Protein 8HX3 (pdb70)

Sequence (634 aa):
PYAESYIDTVQDRMKQRDRESKLTGKPINMQEQIIDGWFLARFWIFKDQNNNHQTNRFISWFKDNLASSKGYDSIAEQMGLKIEALNDMDVTNIDYTSKTGDTIYNGISELTNYTGTTQKMKTDSFQRDYTKSESTSVTNGLQLGFKVAAKGVVALAGADFETSVTYNLSSTTTETNTISDKFTVPSQEVTLSPGHKAVVKHDLRKMVYFGTQDLKGDLKVSFNDKEIVQKFIYPNYRSIDLSDIRKTMIEIDKWNHVNTIDFYQLVGVKNHIKNGDTLYIDTPAEFTFNGANPYYRATFTEYDENGNPVQTKILSGPYAESYIDTVQDRMKQRDRESKLTGKPINMQEQIIDGWFLARFWIFKDQNNNHQTNRFISWFKDNLASSKGYDSIAEQMGLKIEALNDMDVTNIDYTSKTGDTIYNGISELTNYTGTTQKMKTDSFQRDYTKSESTSVTNGLQLGFKVAAKGVVALAGADFETSVTYNLSSTTTETNTISDKFTVPSQEVTLSPGHKAVVKHDLRKMVYFGTQDLKGDLKVSFNDKEIVQKFIYPNYRSIDLSDIRKTMIEIDKWNHVNTIDFYQLVGVKNHIKNGDTLYIDTPAEFTFNGANPYYRATFTEYDENGNPVQTKILSG

Nearest PDB structures (foldseek):
  8hx3-assembly2_B  TM=9.886E-01  e=3.725E-63  Bacillus thuringiensis
  1uyj-assembly1_A  TM=5.837E-01  e=1.366E-15  Clostridium perfringens
  3zjx-assembly1_A  TM=5.570E-01  e=2.049E-15  Clostridium perfringens D
  3zjx-assembly4_D  TM=6.019E-01  e=4.405E-14  Clostridium perfringens D
  3zjx-assembly3_C  TM=5.574E-01  e=3.494E-14  Clostridium perfringens D

Foldseek 3Di:
DPDDDVLVVLLVVLVVQQVCQAVVVAAGQLLSNVVSLVLLLLLVVVVPVPCVPLSVVSVVVLVVCCVDPCRSVVVCVQQVKDKEAPDAWEKADKDKDKDWAAWQDWDKDKFWAADQFKDWDKDAKDKTKDKKKKKKFWRRANQDPDWYKHWYWDPPPVPRFIDIDMYTNHHRDIDMDMDMDMDMGHMFIDIGHHGKIKMKIKTKTFMKMKIKIKTKDKMFIATNNLPVSVVRPNPPDDGAFVVSSQVSQQVVCVVVVHDRDGSQSSRGPQWGADDRTITMHMTMMIMMMTGTPIAMWMKMFMAHNVRHTDDIDTGGD/DDDDDVLVVLLVVLQVQQVCQVVVVAAGQLLSNVVSLVLLLVLVVVVPVPDVVLSVVSVVVLVVLCVDPCHSQVVCVQQVKDKEFPAAWDWADWDKDKDWAAWQDWDKWKDAAQDQFKDKDKTDKDKTKDKKKKKKFWRHANQHPDWYKHWYWDDDPPDPFIDIDIYTSNHRPMDMDMGMDMDIDDMDIDIDGHQKMKMKTKTKTFMKMKTKIKTKGKMFIARHNVQVVVVSPNDDDDGFFQVSSQVSQQVVCVVVVHDRDGSQSSRGPPKGADDRTIIMHITMMMMMMGGTPIAIWIKMFMAHNVRHTDDIDTPGD

Secondary structure (DSSP, 8-state):
--S--HHHHHHHHHHHHHHHHHHH-PPP-HHHHHHHHHHHHHHHHHTTTT-HHHHHHHHHHHHHHHHSSSTHHHHHHHTTEEEE--SPPEEEEEEEEEEEEEEEEEEEEEE----SS-B--B---EEEEEEEEEEEEESS----SS--EEEEEEEEGGGTEEEEEEEESS-SS-EEEEEEEEEEEPP-B--B-TT-EEEEEEEEEEEEEEEEEEEEEEEEEEE--HHHHHTT--SS-----HHHHHHHHHHHHHHTTSPPP-GGG-SSTT-EEEETTEEEEEEEEEEEEEEEEEEEEEEEEEE-TTS-EEEEEEEE-/-----HHHHHHHHHHHHHHHHHHH-PPP-HHHHHHHHHHHHHHHHHTTTT-HHHHHHHHHHHHHHHSSSSTHHHHHHHTTEEEEE-SEEEEEEEEEEEEEEEEEEEEEEEEE--SSS-EEEEPPPEEEEEEEEEEEEESS----SS--EEEEEEEEETBEEEEEEEEETT-SS-EEEEEEEEEEEPP-EEEE-TT-EEEEEEEEEEEEEEEEEEEEEEEEEEE-THHHHTTSS-SS-----HHHHHHHHHHHHHHHTSPPP-GGG-SSTT-EE-SSSEEEEEEEEEEEEEEEEEEEEEEEEEE-TTS-EEEEEEEE-

Organism: Bacillus thuringiensis (NCBI:txid1428)

Solvent-accessible surface area: 32082 Å² total; per-residue (Å²): 163,231,84,144,49,35,12,58,50,0,5,61,62,0,24,103,30,6,120,98,4,82,153,70,39,125,39,5,33,0,10,46,0,0,0,0,0,0,0,0,1,3,26,34,24,3,67,104,40,150,51,113,132,32,6,95,107,0,30,48,40,0,92,90,26,37,93,54,121,117,8,25,58,15,0,6,123,55,0,17,13,107,6,61,25,112,121,76,5,97,30,37,107,57,103,61,86,62,105,49,15,100,77,26,47,101,18,90,27,96,41,58,8,180,63,69,84,93,46,104,56,85,10,106,70,67,104,56,16,15,60,22,28,19,24,3,25,2,64,19,2,4,89,20,56,66,122,4,50,4,112,0,67,0,38,0,92,78,22,141,22,122,19,59,3,47,0,18,0,5,41,86,89,81,26,74,74,94,86,60,60,83,48,86,0,56,60,17,117,2,73,1,38,49,23,29,74,0,13,0,122,5,26,0,72,38,22,1,4,86,10,68,8,25,0,46,12,52,0,61,2,49,21,96,1,90,98,12,3,30,153,14,11,149,81,115,66,102,88,8,50,1,48,17,0,85,85,3,0,48,62,4,3,134,180,70,164,82,140,66,46,46,0,18,96,5,0,0,29,84,19,55,6,102,76,12,58,8,0,48,3,18,2,44,1,97,4,41,1,57,0,5,49,19,72,16,84,0,54,9,23,7,58,37,134,130,51,84,85,74,89,83,100,134,46,29,81,189,190,83,181,35,37,8,59,68,0,6,72,62,0,38,116,28,7,136,96,3,94,143,72,42,117,40,6,32,0,7,47,0,0,0,0,0,1,0,0,2,1,28,47,25,1,66,101,39,150,53,99,132,28,4,91,127,2,32,51,38,0,99,93,25,36,92,47,124,108,9,30,57,19,0,6,107,76,0,6,8,92,5,84,24,122,118,82,10,95,29,54,110,52,104,56,60,54,118,64,20,100,79,19,53,102,18,94,21,98,25,33,1,196,64,81,92,77,66,135,34,119,7,115,69,57,82,60,30,16,43,38,32,12,25,2,22,2,67,17,2,5,85,17,54,58,133,4,50,2,88,0,63,0,52,4,91,87,30,140,19,118,25,59,2,22,0,16,1,6,41,85,92,86,24,73,64,100,82,24,52,96,47,83,0,60,36,27,92,14,83,1,45,51,34,25,74,0,18,0,122,2,25,0,72,39,22,22,7,86,13,73,3,23,0,53,9,60,1,35,4,22,12,82,64,2,92,140,16,6,144,25,1,170,103,107,72,124,77,7,50,0,47,23,0,88,111,5,0,53,54,5,2,128,184,67,165,84,144,91,38,46,0,21,95,8,0,0,31,99,19,51,4,99,76,14,58,23,0,53,3,21,1,39,1,94,3,49,1,59,0,1,42,21,71,16,72,0,46,8,21,22,62,33,122,126,52,80,89,83,76,89,119,125,62,33,77

InterPro domains:
  IPR004991 Aerolysin-like toxin [PF03318] (99-334)

Structure (mmCIF, N/CA/C/O backbone):
data_8HX3
#
_entry.id   8HX3
#
_cell.length_a   51.020
_cell.length_b   233.987
_cell.length_c   111.904
_cell.angle_alpha   90.000
_cell.angle_beta   90.000
_cell.angle_gamma   90.000
#
_symmetry.space_group_name_H-M   'C 2 2 21'
#
loop_
_entity.id
_entity.type
_entity.pdbx_description
1 polymer 'Secreted coleopteran active protein'
2 non-polymer GLYCEROL
3 water water
#
loop_
_atom_site.group_PDB
_atom_site.id
_atom_site.type_symbol
_atom_site.label_atom_id
_atom_site.label_alt_id
_atom_site.label_comp_id
_atom_site.label_asym_id
_atom_site.label_entity_id
_atom_site.label_seq_id
_atom_site.pdbx_PDB_ins_code
_atom_site.Cartn_x
_atom_site.Cartn_y
_atom_site.Cartn_z
_atom_site.occupancy
_atom_site.B_iso_or_equiv
_atom_site.auth_seq_id
_atom_site.auth_comp_id
_atom_site.auth_asym_id
_atom_site.auth_atom_id
_atom_site.pdbx_PDB_model_num
ATOM 1 N N . PRO A 1 1 ? 28.37100 -1.95000 13.93300 1.000 94.89311 47 PRO A N 1
ATOM 2 C CA . PRO A 1 1 ? 29.36600 -0.94500 13.54300 1.000 95.63619 47 PRO A CA 1
ATOM 3 C C . PRO A 1 1 ? 30.46000 -0.76400 14.59200 1.000 100.99838 47 PRO A C 1
ATOM 4 O O . PRO A 1 1 ? 31.55600 -0.31400 14.25500 1.000 102.03872 47 PRO A O 1
ATOM 8 N N . TYR A 1 2 ? 30.15100 -1.11800 15.84000 1.000 90.52795 48 TYR A N 1
ATOM 9 C CA . TYR A 1 2 ? 31.09500 -1.03500 16.95600 1.000 83.99513 48 TYR A CA 1
ATOM 10 C C . TYR A 1 2 ? 31.76600 0.33600 17.02000 1.000 84.35205 48 TYR A C 1
ATOM 11 O O . TYR A 1 2 ? 32.99000 0.46200 17.09600 1.000 83.77262 48 TYR A O 1
ATOM 20 N N . ALA A 1 3 ? 30.93900 1.37700 16.98500 1.000 85.51032 49 ALA A N 1
ATOM 21 C CA . ALA A 1 3 ? 31.40400 2.74900 17.10900 1.000 83.67730 49 ALA A CA 1
ATOM 22 C C . ALA A 1 3 ? 30.36600 3.52300 17.91200 1.000 84.06168 49 ALA A C 1
ATOM 23 O O . ALA A 1 3 ? 29.43700 2.94500 18.48500 1.000 78.75836 49 ALA A O 1
ATOM 25 N N . GLU A 1 4 ? 30.52500 4.84200 17.95600 1.000 92.33188 50 GLU A N 1
ATOM 26 C CA . GLU A 1 4 ? 29.55400 5.68000 18.64300 1.000 88.83535 50 GLU A CA 1
ATOM 27 C C . GLU A 1 4 ? 28.26800 5.76800 17.83400 1.000 85.62386 50 GLU A C 1
ATOM 28 O O . GLU A 1 4 ? 28.29600 6.00900 16.62300 1.000 89.84290 50 GLU A O 1
ATOM 34 N N . SER A 1 5 ? 27.13900 5.56700 18.50700 1.000 67.31826 51 SER A N 1
ATOM 35 C CA . SER A 1 5 ? 25.84400 5.69900 17.85500 1.000 61.38440 51 SER A CA 1
ATOM 36 C C . SER A 1 5 ? 25.59400 7.16000 17.50400 1.000 59.69118 51 SER A C 1
ATOM 37 O O . SER A 1 5 ? 25.67300 8.03700 18.37000 1.000 56.81786 51 SER A O 1
ATOM 40 N N . TYR A 1 6 ? 25.30600 7.42600 16.22700 1.000 55.47272 52 TYR A N 1
ATOM 41 C CA . TYR A 1 6 ? 24.86200 8.76200 15.84800 1.000 52.81411 52 TYR A CA 1
ATOM 42 C C . TYR A 1 6 ? 23.53000 9.09800 16.50100 1.000 51.25030 52 TYR A C 1
ATOM 43 O O . TYR A 1 6 ? 23.22000 10.27600 16.71200 1.000 50.72562 52 TYR A O 1
ATOM 52 N N . ILE A 1 7 ? 22.73600 8.07600 16.82700 1.000 51.05618 53 ILE A N 1
ATOM 53 C CA . ILE A 1 7 ? 21.47500 8.29200 17.53000 1.000 51.71959 53 ILE A CA 1
ATOM 54 C C . ILE A 1 7 ? 21.73100 8.93700 18.88500 1.000 49.31166 53 ILE A C 1
ATOM 55 O O . ILE A 1 7 ? 21.06600 9.90600 19.27000 1.000 47.41602 53 ILE A O 1
ATOM 60 N N . ASP A 1 8 ? 22.70300 8.40500 19.62800 1.000 50.58147 54 ASP A N 1
ATOM 61 C CA . ASP A 1 8 ? 23.06300 8.99800 20.91100 1.000 51.03291 54 ASP A CA 1
ATOM 62 C C . ASP A 1 8 ? 23.63700 10.39600 20.72900 1.000 51.71895 54 ASP A C 1
ATOM 63 O O . ASP A 1 8 ? 23.39500 11.28400 21.55600 1.000 46.61755 54 ASP A O 1
ATOM 68 N N . THR A 1 9 ? 24.39800 10.60900 19.65200 1.000 49.62510 55 THR A N 1
ATOM 69 C CA . THR A 1 9 ? 24.95500 11.93100 19.38700 1.000 50.52172 55 THR A CA 1
ATOM 70 C C . THR A 1 9 ? 23.85100 12.96200 19.18500 1.000 47.39919 55 THR A C 1
ATOM 71 O O . THR A 1 9 ? 23.92900 14.07800 19.71200 1.000 47.47174 55 THR A O 1
ATOM 75 N N . VAL A 1 10 ? 22.81000 12.60300 18.43200 1.000 45.58048 56 VAL A N 1
ATOM 76 C CA . VAL A 1 10 ? 21.70700 13.52900 18.19500 1.000 46.06252 56 VAL A CA 1
ATOM 77 C C . VAL A 1 10 ? 20.94400 13.79100 19.48700 1.000 46.03054 56 VAL A C 1
ATOM 78 O O . VAL A 1 10 ? 20.59600 14.93500 19.80000 1.000 43.31478 56 VAL A O 1
ATOM 82 N N . GLN A 1 11 ? 20.67000 12.73200 20.25400 1.000 45.68798 57 GLN A N 1
ATOM 83 C CA . GLN A 1 11 ? 19.97600 12.88700 21.53000 1.000 44.64521 57 GLN A CA 1
ATOM 84 C C . GLN A 1 11 ? 20.72400 13.84600 22.44800 1.000 46.07117 57 GLN A C 1
ATOM 85 O O . GLN A 1 11 ? 20.12200 14.73700 23.06000 1.000 44.69237 57 GLN A O 1
ATOM 91 N N . ASP A 1 12 ? 22.04400 13.67600 22.55500 1.000 43.94982 58 ASP A N 1
ATOM 92 C CA . ASP A 1 12 ? 22.83900 14.58100 23.37800 1.000 46.46682 58 ASP A CA 1
ATOM 93 C C . ASP A 1 12 ? 22.89600 15.97600 22.76600 1.000 46.44730 58 ASP A C 1
ATOM 94 O O . ASP A 1 12 ? 22.90300 16.97600 23.49200 1.000 44.46180 58 ASP A O 1
ATOM 99 N N . ARG A 1 13 ? 22.92800 16.06100 21.43200 1.000 47.49186 59 ARG A N 1
ATOM 100 C CA . ARG A 1 13 ? 22.99600 17.36400 20.77500 1.000 43.58902 59 ARG A CA 1
ATOM 101 C C . ARG A 1 13 ? 21.75400 18.19600 21.06600 1.000 44.04105 59 ARG A C 1
ATOM 102 O O . ARG A 1 13 ? 21.85400 19.40000 21.33100 1.000 44.25721 59 ARG A O 1
ATOM 110 N N . MET A 1 14 ? 20.57300 17.57100 21.02100 1.000 42.11924 60 MET A N 1
ATOM 111 C CA . MET A 1 14 ? 19.34700 18.28500 21.36800 1.000 41.17967 60 MET A CA 1
ATOM 112 C C . MET A 1 14 ? 19.37300 18.76000 22.81600 1.000 42.46643 60 MET A C 1
ATOM 113 O O . MET A 1 14 ? 18.88200 19.85300 23.12700 1.000 42.54387 60 MET A O 1
ATOM 118 N N . LYS A 1 15 ? 19.93700 17.95200 23.71700 1.000 40.90995 61 LYS A N 1
ATOM 119 C CA . LYS A 1 15 ? 20.08700 18.38000 25.10400 1.000 44.72125 61 LYS A CA 1
ATOM 120 C C . LYS A 1 15 ? 21.03300 19.57100 25.20600 1.000 41.74713 61 LYS A C 1
ATOM 121 O O . LYS A 1 15 ? 20.72800 20.56800 25.87000 1.000 40.49643 61 LYS A O 1
ATOM 127 N N . GLN A 1 16 ? 22.19400 19.48100 24.55300 1.000 43.41237 62 GLN A N 1
ATOM 128 C CA . GLN A 1 16 ? 23.16600 20.56800 24.60600 1.000 42.79919 62 GLN A CA 1
ATOM 129 C C . GLN A 1 16 ? 22.64000 21.82900 23.93300 1.000 42.53967 62 GLN A C 1
ATOM 130 O O . GLN A 1 16 ? 22.97100 22.94000 24.36100 1.000 41.25887 62 GLN A O 1
ATOM 136 N N . ARG A 1 17 ? 21.82600 21.68200 22.88500 1.000 43.40095 63 ARG A N 1
ATOM 137 C CA . ARG A 1 17 ? 21.27100 22.84900 22.20800 1.000 42.23681 63 ARG A CA 1
ATOM 138 C C . ARG A 1 17 ? 20.29000 23.59000 23.10900 1.000 42.45987 63 ARG A C 1
ATOM 139 O O . ARG A 1 17 ? 20.31900 24.82400 23.19600 1.000 41.23143 63 ARG A O 1
ATOM 147 N N . ASP A 1 18 ? 19.41600 22.84800 23.79300 1.000 42.36652 64 ASP A N 1
ATOM 148 C CA . ASP A 1 18 ? 18.42100 23.47500 24.65600 1.000 40.89538 64 ASP A CA 1
ATOM 149 C C . ASP A 1 18 ? 19.06300 24.09000 25.89400 1.000 42.93386 64 ASP A C 1
ATOM 150 O O . ASP A 1 18 ? 18.60400 25.12900 26.38400 1.000 42.35342 64 ASP A O 1
ATOM 155 N N . ARG A 1 19 ? 20.11900 23.45900 26.41800 1.000 40.77653 65 ARG A N 1
ATOM 156 C CA . ARG A 1 19 ? 20.80000 24.00800 27.58700 1.000 42.76096 65 ARG A CA 1
ATOM 157 C C . ARG A 1 19 ? 21.45900 25.34300 27.26600 1.000 42.09555 65 ARG A C 1
ATOM 158 O O . ARG A 1 19 ? 21.36300 26.29500 28.04900 1.000 41.81408 65 ARG A O 1
ATOM 166 N N . GLU A 1 20 ? 22.14200 25.42800 26.12000 1.000 40.81758 66 GLU A N 1
ATOM 167 C CA . GLU A 1 20 ? 22.79100 26.67800 25.73900 1.000 45.55993 66 GLU A CA 1
ATOM 168 C C . GLU A 1 20 ? 21.78000 27.81100 25.62100 1.000 40.82839 66 GLU A C 1
ATOM 169 O O . GLU A 1 20 ? 22.04300 28.93500 26.06400 1.000 42.42354 66 GLU A O 1
ATOM 175 N N . SER A 1 21 ? 20.61200 27.53300 25.03700 1.000 40.31684 67 SER A N 1
ATOM 176 C CA . SER A 1 21 ? 19.58800 28.56500 24.91300 1.000 39.03190 67 SER A CA 1
ATOM 177 C C . SER A 1 21 ? 19.10000 29.02600 26.28000 1.000 42.23268 67 SER A C 1
ATOM 178 O O . SER A 1 21 ? 18.81200 30.21200 26.47700 1.000 43.09390 67 SER A O 1
ATOM 181 N N . LYS A 1 22 ? 19.00600 28.10500 27.23900 1.000 41.47814 68 LYS A N 1
ATOM 182 C CA . LYS A 1 22 ? 18.47400 28.44000 28.55300 1.000 42.36227 68 LYS A CA 1
ATOM 183 C C . LYS A 1 22 ? 19.53700 28.97500 29.50500 1.000 44.36534 68 LYS A C 1
ATOM 184 O O . LYS A 1 22 ? 19.19000 29.64900 30.48100 1.000 43.17431 68 LYS A O 1
ATOM 190 N N . LEU A 1 23 ? 20.81700 28.70600 29.24200 1.000 43.73584 69 LEU A N 1
ATOM 191 C CA . LEU A 1 23 ? 21.88800 29.23600 30.07600 1.000 44.69643 69 LEU A CA 1
ATOM 192 C C . LEU A 1 23 ? 22.45600 30.54900 29.55300 1.000 45.73708 69 LEU A C 1
ATOM 193 O O . LEU A 1 23 ? 23.10000 31.27600 30.31700 1.000 45.51404 69 LEU A O 1
ATOM 198 N N . THR A 1 24 ? 22.23600 30.86900 28.27800 1.000 46.17616 70 THR A N 1
ATOM 199 C CA . THR A 1 24 ? 22.66000 32.14300 27.71600 1.000 44.98459 70 THR A CA 1
ATOM 200 C C . THR A 1 24 ? 21.51100 33.12100 27.52300 1.000 44.67809 70 THR A C 1
ATOM 201 O O . THR A 1 24 ? 21.76100 34.31600 27.32900 1.000 44.97050 70 THR A O 1
ATOM 205 N N . GLY A 1 25 ? 20.26700 32.64700 27.56800 1.000 44.79186 71 GLY A N 1
ATOM 206 C CA . GLY A 1 25 ? 19.13000 33.46300 27.21600 1.000 44.32332 71 GLY A CA 1
ATOM 207 C C . GLY A 1 25 ? 18.91100 33.63400 25.73000 1.000 42.97453 71 GLY A C 1
ATOM 208 O O . GLY A 1 25 ? 17.82500 34.06700 25.32500 1.000 42.50658 71 GLY A O 1
ATOM 209 N N . LYS A 1 26 ? 19.90200 33.30600 24.90400 1.000 44.51898 72 LYS A N 1
ATOM 210 C CA . LYS A 1 26 ? 19.74400 33.39800 23.46400 1.000 42.98346 72 LYS A CA 1
ATOM 211 C C . LYS A 1 26 ? 18.74300 32.35100 22.97500 1.000 42.30579 72 LYS A C 1
ATOM 212 O O . LYS A 1 26 ? 18.54000 31.32400 23.62600 1.000 44.35255 72 LYS A O 1
ATOM 218 N N . PRO A 1 27 ? 18.09400 32.59200 21.83800 1.000 41.36333 73 PRO A N 1
ATOM 219 C CA . PRO A 1 27 ? 17.09800 31.63300 21.35300 1.000 43.06768 73 PRO A CA 1
ATOM 220 C C . PRO A 1 27 ? 17.74500 30.36300 20.82800 1.000 42.14922 73 PRO A C 1
ATOM 221 O O . PRO A 1 27 ? 18.89100 30.35900 20.37400 1.000 41.14239 73 PRO A O 1
ATOM 225 N N . ILE A 1 28 ? 16.99000 29.27200 20.91300 1.000 40.82299 74 ILE A N 1
ATOM 226 C CA . ILE A 1 28 ? 17.40200 28.02300 20.29200 1.000 43.27222 74 ILE A CA 1
ATOM 227 C C . ILE A 1 28 ? 17.14800 28.09600 18.79000 1.000 44.55849 74 ILE A C 1
ATOM 228 O O . ILE A 1 28 ? 16.33600 28.88800 18.30300 1.000 43.83271 74 ILE A O 1
ATOM 233 N N . ASN A 1 29 ? 17.85900 27.25800 18.04300 1.000 41.46112 75 ASN A N 1
ATOM 234 C CA . ASN A 1 29 ? 17.57000 27.07700 16.62500 1.000 44.01408 75 ASN A CA 1
ATOM 235 C C . ASN A 1 29 ? 16.41400 26.09000 16.52500 1.000 44.60911 75 ASN A C 1
ATOM 236 O O . ASN A 1 29 ? 16.61300 24.87300 16.57400 1.000 42.46986 75 ASN A O 1
ATOM 241 N N . MET A 1 30 ? 15.19400 26.62300 16.39900 1.000 42.44332 76 MET A N 1
ATOM 242 C CA . MET A 1 30 ? 14.00500 25.77500 16.37900 1.000 41.19933 76 MET A CA 1
ATOM 243 C C . MET A 1 30 ? 14.05400 24.77100 15.23600 1.000 42.00874 76 MET A C 1
ATOM 244 O O . MET A 1 30 ? 13.60100 23.63100 15.38300 1.000 42.15784 76 MET A O 1
ATOM 249 N N . GLN A 1 31 ? 14.60000 25.17800 14.08800 1.000 42.33103 77 GLN A N 1
ATOM 250 C CA . GLN A 1 31 ? 14.67200 24.27900 12.94000 1.000 43.28234 77 GLN A CA 1
ATOM 251 C C . GLN A 1 31 ? 15.49400 23.03700 13.26400 1.000 41.48032 77 GLN A C 1
ATOM 252 O O . GLN A 1 31 ? 15.03000 21.90700 13.07900 1.000 42.72541 77 GLN A O 1
ATOM 258 N N . GLU A 1 32 ? 16.71800 23.23000 13.76000 1.000 42.98568 78 GLU A N 1
ATOM 259 C CA . GLU A 1 32 ? 17.59600 22.09500 14.02900 1.000 41.55758 78 GLU A CA 1
ATOM 260 C C . GLU A 1 32 ? 17.03500 21.20300 15.13000 1.000 43.67522 78 GLU A C 1
ATOM 261 O O . GLU A 1 32 ? 17.11100 19.97200 15.03900 1.000 41.65808 78 GLU A O 1
ATOM 267 N N . GLN A 1 33 ? 16.46400 21.80500 16.17600 1.000 41.18341 79 GLN A N 1
ATOM 268 C CA . GLN A 1 33 ? 15.98900 21.01700 17.30800 1.000 40.95643 79 GLN A CA 1
ATOM 269 C C . GLN A 1 33 ? 14.78700 20.15900 16.92500 1.000 40.39742 79 GLN A C 1
ATOM 270 O O . GLN A 1 33 ? 14.71100 18.98600 17.30800 1.000 42.39410 79 GLN A O 1
ATOM 276 N N . ILE A 1 34 ? 13.84300 20.72100 16.16800 1.000 38.26744 80 ILE A N 1
ATOM 277 C CA . ILE A 1 34 ? 12.67300 19.94800 15.76400 1.000 39.05882 80 ILE A CA 1
ATOM 278 C C . ILE A 1 34 ? 13.05600 18.89300 14.73000 1.000 41.83705 80 ILE A C 1
ATOM 279 O O . ILE A 1 34 ? 12.54700 17.76600 14.75900 1.000 41.24837 80 ILE A O 1
ATOM 284 N N . ILE A 1 35 ? 13.96700 19.23200 13.81500 1.000 41.00343 81 ILE A N 1
ATOM 285 C CA . ILE A 1 35 ? 14.37900 18.27600 12.78900 1.000 41.96290 81 ILE A CA 1
ATOM 286 C C . ILE A 1 35 ? 15.19700 17.14500 13.40200 1.000 44.10803 81 ILE A C 1
ATOM 287 O O . ILE A 1 35 ? 15.04200 15.97600 13.02600 1.000 42.95397 81 ILE A O 1
ATOM 292 N N . ASP A 1 36 ? 16.08400 17.47000 14.34700 1.000 43.55743 82 ASP A N 1
ATOM 293 C CA . ASP A 1 36 ? 16.80200 16.42700 15.07300 1.000 43.45617 82 ASP A CA 1
ATOM 294 C C . ASP A 1 36 ? 15.83200 15.49400 15.78300 1.000 43.04360 82 ASP A C 1
ATOM 295 O O . ASP A 1 36 ? 16.06000 14.28000 15.85100 1.000 45.45462 82 ASP A O 1
ATOM 300 N N . GLY A 1 37 ? 14.74000 16.04400 16.31400 1.000 41.69729 83 GLY A N 1
ATOM 301 C CA . GLY A 1 37 ? 13.74600 15.20600 16.96000 1.000 42.06038 83 GLY A CA 1
ATOM 302 C C . GLY A 1 37 ? 12.94200 14.38500 15.97200 1.000 43.65146 83 GLY A C 1
ATOM 303 O O . GLY A 1 37 ? 12.63700 13.21700 16.22700 1.000 44.46034 83 GLY A O 1
ATOM 304 N N . TRP A 1 38 ? 12.57800 14.98700 14.83700 1.000 41.64604 84 TRP A N 1
ATOM 305 C CA . TRP A 1 38 ? 11.91200 14.23200 13.78100 1.000 44.78960 84 TRP A CA 1
ATOM 306 C C . TRP A 1 38 ? 12.77500 13.06700 13.31800 1.000 44.59735 84 TRP A C 1
ATOM 307 O O . TRP A 1 38 ? 12.27000 11.96400 13.07500 1.000 47.70620 84 TRP A O 1
ATOM 318 N N . PHE A 1 39 ? 14.08500 13.29400 13.19900 1.000 44.05527 85 PHE A N 1
ATOM 319 C CA . PHE A 1 39 ? 14.99300 12.23300 12.78100 1.000 46.98960 85 PHE A CA 1
ATOM 320 C C . PHE A 1 39 ? 15.03100 11.10400 13.80200 1.000 47.41558 85 PHE A C 1
ATOM 321 O O . PHE A 1 39 ? 15.01400 9.92300 13.43500 1.000 45.87538 85 PHE A O 1
ATOM 329 N N . LEU A 1 40 ? 15.07900 11.44600 15.09200 1.000 47.77406 86 LEU A N 1
ATOM 330 C CA . LEU A 1 40 ? 15.11600 10.41900 16.12700 1.000 45.77141 86 LEU A CA 1
ATOM 331 C C . LEU A 1 40 ? 13.81200 9.63500 16.17400 1.000 48.44587 86 LEU A C 1
ATOM 332 O O . LEU A 1 40 ? 13.82100 8.41900 16.39500 1.000 47.27364 86 LEU A O 1
ATOM 337 N N . ALA A 1 41 ? 12.68200 10.31400 15.96600 1.000 46.34561 87 ALA A N 1
ATOM 338 C CA . ALA A 1 41 ? 11.39400 9.62800 15.96800 1.000 45.71473 87 ALA A CA 1
ATOM 339 C C . ALA A 1 41 ? 11.27900 8.67400 14.78600 1.000 49.23188 87 ALA A C 1
ATOM 340 O O . ALA A 1 41 ? 10.81100 7.53900 14.93400 1.000 46.23473 87 ALA A O 1
ATOM 342 N N . ARG A 1 42 ? 11.70400 9.12000 13.60100 1.000 48.32160 88 ARG A N 1
ATOM 343 C CA . ARG A 1 42 ? 11.59800 8.27900 12.41300 1.000 49.65636 88 ARG A CA 1
ATOM 344 C C . ARG A 1 42 ? 12.51000 7.06300 12.50900 1.000 49.86167 88 ARG A C 1
ATOM 345 O O . ARG A 1 42 ? 12.15900 5.97700 12.03100 1.000 51.91823 88 ARG A O 1
ATOM 353 N N . PHE A 1 43 ? 13.68700 7.22200 13.11700 1.000 48.95400 89 PHE A N 1
ATOM 354 C CA . PHE A 1 43 ? 14.57700 6.07900 13.28700 1.000 50.45842 89 PHE A CA 1
ATOM 355 C C . PHE A 1 43 ? 14.01300 5.08800 14.29700 1.000 51.54869 89 PHE A C 1
ATOM 356 O O . PHE A 1 43 ? 14.09800 3.87200 14.09500 1.000 54.27669 89 PHE A O 1
ATOM 364 N N . TRP A 1 44 ? 13.44700 5.59000 15.39800 1.000 53.36642 90 TRP A N 1
ATOM 365 C CA . TRP A 1 44 ? 12.89100 4.70600 16.41700 1.000 53.22617 90 TRP A CA 1
ATOM 366 C C . TRP A 1 44 ? 11.78800 3.82300 15.84900 1.000 51.22834 90 TRP A C 1
ATOM 367 O O . TRP A 1 44 ? 11.56100 2.71400 16.34800 1.000 57.42942 90 TRP A O 1
ATOM 378 N N . ILE A 1 45 ? 11.09900 4.29300 14.81000 1.000 50.96627 91 ILE A N 1
ATOM 379 C CA . ILE A 1 45 ? 10.12400 3.46300 14.11200 1.000 57.41127 91 ILE A CA 1
ATOM 380 C C . ILE A 1 45 ? 10.82500 2.49400 13.16800 1.000 57.55567 91 ILE A C 1
ATOM 381 O O . ILE A 1 45 ? 10.48100 1.30900 13.10100 1.000 59.48352 91 ILE A O 1
ATOM 386 N N . PHE A 1 46 ? 11.82300 2.98900 12.43000 1.000 57.62250 92 PHE A N 1
ATOM 387 C CA . PHE A 1 46 ? 12.47000 2.17600 11.40400 1.000 57.41055 92 PHE A CA 1
ATOM 388 C C . PHE A 1 46 ? 13.17100 0.96500 12.00600 1.000 57.42254 92 PHE A C 1
ATOM 389 O O . PHE A 1 46 ? 13.18500 -0.11500 11.40400 1.000 62.20925 92 PHE A O 1
ATOM 397 N N . LYS A 1 47 ? 13.75800 1.12500 13.19400 1.000 57.84996 93 LYS A N 1
ATOM 398 C CA . LYS A 1 47 ? 14.56900 0.06200 13.77700 1.000 59.10692 93 LYS A CA 1
ATOM 399 C C . LYS A 1 47 ? 13.76100 -1.19000 14.09900 1.000 61.19871 93 LYS A C 1
ATOM 400 O O . LYS A 1 47 ? 14.34900 -2.26500 14.26100 1.000 60.04774 93 LYS A O 1
ATOM 406 N N . ASP A 1 48 ? 12.43700 -1.08200 14.19400 1.000 61.22632 94 ASP A N 1
ATOM 407 C CA . ASP A 1 48 ? 11.58200 -2.21100 14.53300 1.000 63.92154 94 ASP A CA 1
ATOM 408 C C . ASP A 1 48 ? 10.82200 -2.75500 13.33100 1.000 65.00485 94 ASP A C 1
ATOM 409 O O . ASP A 1 48 ? 9.91800 -3.57900 13.50400 1.000 67.11386 94 ASP A O 1
ATOM 414 N N . GLN A 1 49 ? 11.17000 -2.32300 12.11800 1.000 66.25387 95 GLN A N 1
ATOM 415 C CA . GLN A 1 49 ? 10.42300 -2.67800 10.91800 1.000 69.07291 95 GLN A CA 1
ATOM 416 C C . GLN A 1 49 ? 11.15400 -3.69900 10.04900 1.000 68.54229 95 GLN A C 1
ATOM 417 O O . GLN A 1 49 ? 10.78700 -3.88800 8.88500 1.000 69.04713 95 GLN A O 1
ATOM 423 N N . ASN A 1 50 ? 12.18300 -4.35400 10.59100 1.000 70.00406 96 ASN A N 1
ATOM 424 C CA . ASN A 1 50 ? 12.86600 -5.46600 9.92200 1.000 72.39863 96 ASN A CA 1
ATOM 425 C C . ASN A 1 50 ? 13.60800 -5.12300 8.62900 1.000 70.52752 96 ASN A C 1
ATOM 426 O O . ASN A 1 50 ? 13.77400 -5.96000 7.73800 1.000 69.44983 96 ASN A O 1
ATOM 431 N N . ASN A 1 51 ? 14.06300 -3.86700 8.53100 1.000 71.48487 97 ASN A N 1
ATOM 432 C CA . ASN A 1 51 ? 14.89000 -3.42600 7.40400 1.000 70.02532 97 ASN A CA 1
ATOM 433 C C . ASN A 1 51 ? 16.01400 -2.59900 8.03700 1.000 67.86576 97 ASN A C 1
ATOM 434 O O . ASN A 1 51 ? 15.88200 -1.40200 8.30200 1.000 66.86204 97 ASN A O 1
ATOM 439 N N . ASN A 1 52 ? 17.14200 -3.26600 8.28900 1.000 70.38494 98 ASN A N 1
ATOM 440 C CA . ASN A 1 52 ? 18.26000 -2.61100 8.95800 1.000 67.43024 98 ASN A CA 1
ATOM 441 C C . ASN A 1 52 ? 19.07800 -1.87800 7.90400 1.000 66.66892 98 ASN A C 1
ATOM 442 O O . ASN A 1 52 ? 19.78100 -0.91400 8.22800 1.000 63.42252 98 ASN A O 1
ATOM 447 N N . HIS A 1 53 ? 19.00000 -2.31400 6.64600 1.000 65.56211 99 HIS A N 1
ATOM 448 C CA . HIS A 1 53 ? 19.78600 -1.67800 5.59500 1.000 66.90583 99 HIS A CA 1
ATOM 449 C C . HIS A 1 53 ? 19.22200 -0.30900 5.23100 1.000 66.50806 99 HIS A C 1
ATOM 450 O O . HIS A 1 53 ? 19.98000 0.64700 5.02700 1.000 63.94231 99 HIS A O 1
ATOM 457 N N . GLN A 1 54 ? 17.89500 -0.19700 5.14000 1.000 63.75000 100 GLN A N 1
ATOM 458 C CA . GLN A 1 54 ? 17.28000 1.09800 4.86900 1.000 62.40967 100 GLN A CA 1
ATOM 459 C C . GLN A 1 54 ? 17.33500 2.00000 6.09500 1.000 62.74622 100 GLN A C 1
ATOM 460 O O . GLN A 1 54 ? 17.48000 3.22100 5.96800 1.000 59.51081 100 GLN A O 1
ATOM 466 N N . THR A 1 55 ? 17.21300 1.41700 7.29200 1.000 63.42785 101 THR A N 1
ATOM 467 C CA . THR A 1 55 ? 17.34900 2.20300 8.51400 1.000 60.40502 101 THR A CA 1
ATOM 468 C C . THR A 1 55 ? 18.74100 2.81000 8.62100 1.000 59.54961 101 THR A C 1
ATOM 469 O O . THR A 1 55 ? 18.89200 3.98600 8.97100 1.000 60.74260 101 THR A O 1
ATOM 473 N N . ASN A 1 56 ? 19.77500 2.01900 8.32200 1.000 60.45583 102 ASN A N 1
ATOM 474 C CA . ASN A 1 56 ? 21.13400 2.54700 8.32000 1.000 62.39924 102 ASN A CA 1
ATOM 475 C C . ASN A 1 56 ? 21.34100 3.54900 7.19300 1.000 61.06640 102 ASN A C 1
ATOM 476 O O . ASN A 1 56 ? 22.09400 4.51600 7.35500 1.000 60.91889 102 ASN A O 1
ATOM 481 N N . ARG A 1 57 ? 20.68700 3.33700 6.04900 1.000 60.54158 103 ARG A N 1
ATOM 482 C CA . ARG A 1 57 ? 20.77100 4.29700 4.95600 1.000 61.31695 103 ARG A CA 1
ATOM 483 C C . ARG A 1 57 ? 19.96200 5.55600 5.23600 1.000 60.75503 103 ARG A C 1
ATOM 484 O O . ARG A 1 57 ? 20.27300 6.61400 4.67900 1.000 58.27519 103 ARG A O 1
ATOM 492 N N . PHE A 1 58 ? 18.93200 5.46500 6.08100 1.000 58.08990 104 PHE A N 1
ATOM 493 C CA . PHE A 1 58 ? 18.22800 6.66700 6.51500 1.000 58.52357 104 PHE A CA 1
ATOM 494 C C . PHE A 1 58 ? 19.10600 7.50900 7.43200 1.000 56.97987 104 PHE A C 1
ATOM 495 O O . PHE A 1 58 ? 19.05300 8.74300 7.39100 1.000 56.41889 104 PHE A O 1
ATOM 503 N N . ILE A 1 59 ? 19.91700 6.85600 8.26700 1.000 58.26580 105 ILE A N 1
ATOM 504 C CA . ILE A 1 59 ? 20.89000 7.57900 9.07900 1.000 57.36143 105 ILE A CA 1
ATOM 505 C C . ILE A 1 59 ? 21.91200 8.27000 8.18600 1.000 58.91255 105 ILE A C 1
ATOM 506 O O . ILE A 1 59 ? 22.30600 9.41700 8.43300 1.000 56.84154 105 ILE A O 1
ATOM 511 N N . SER A 1 60 ? 22.34800 7.58600 7.12500 1.000 58.79316 106 SER A N 1
ATOM 512 C CA . SER A 1 60 ? 23.33400 8.16700 6.21900 1.000 60.26778 106 SER A CA 1
ATOM 513 C C . SER A 1 60 ? 22.76300 9.36600 5.47200 1.000 58.30739 106 SER A C 1
ATOM 514 O O . SER A 1 60 ? 23.44300 10.38700 5.31200 1.000 59.01653 106 SER A O 1
ATOM 517 N N . TRP A 1 61 ? 21.51500 9.26300 5.00900 1.000 57.28561 107 TRP A N 1
ATOM 518 C CA . TRP A 1 61 ? 20.90200 10.36700 4.27700 1.000 58.03690 107 TRP A CA 1
ATOM 519 C C . TRP A 1 61 ? 20.77400 11.60600 5.15300 1.000 57.78941 107 TRP A C 1
ATOM 520 O O . TRP A 1 61 ? 20.97100 12.73300 4.68400 1.000 55.34375 107 TRP A O 1
ATOM 531 N N . PHE A 1 62 ? 20.44700 11.41600 6.43300 1.000 56.56588 108 PHE A N 1
ATOM 532 C CA . PHE A 1 62 ? 20.31900 12.54800 7.34400 1.000 55.01828 108 PHE A CA 1
ATOM 533 C C . PHE A 1 62 ? 21.67600 13.18200 7.62500 1.000 55.13949 108 PHE A C 1
ATOM 534 O O . PHE A 1 62 ? 21.81200 14.41100 7.61300 1.000 56.06803 108 PHE A O 1
ATOM 542 N N . LYS A 1 63 ? 22.69200 12.35500 7.88100 1.000 56.36933 109 LYS A N 1
ATOM 543 C CA . LYS A 1 63 ? 24.02000 12.87500 8.19000 1.000 57.42613 109 LYS A CA 1
ATOM 544 C C . LYS A 1 63 ? 24.59100 13.67300 7.02600 1.000 60.04416 109 LYS A C 1
ATOM 545 O O . LYS A 1 63 ? 25.14000 14.76400 7.22100 1.000 61.39461 109 LYS A O 1
ATOM 551 N N . ASP A 1 64 ? 24.47200 13.14400 5.80700 1.000 61.22488 110 ASP A N 1
ATOM 552 C CA . ASP A 1 64 ? 25.09500 13.78700 4.65500 1.000 63.04075 110 ASP A CA 1
ATOM 553 C C . ASP A 1 64 ? 24.41700 15.10700 4.31900 1.000 64.01869 110 ASP A C 1
ATOM 554 O O . ASP A 1 64 ? 25.08100 16.06300 3.90200 1.000 65.63881 110 ASP A O 1
ATOM 559 N N . ASN A 1 65 ? 23.09400 15.17700 4.48200 1.000 60.53910 111 ASN A N 1
ATOM 560 C CA . ASN A 1 65 ? 22.39800 16.43800 4.25600 1.000 62.59398 111 ASN A CA 1
ATOM 561 C C . ASN A 1 65 ? 22.83400 17.49700 5.25800 1.000 64.34294 111 ASN A C 1
ATOM 562 O O . ASN A 1 65 ? 22.79900 18.69400 4.95200 1.000 66.88436 111 ASN A O 1
ATOM 567 N N . LEU A 1 66 ? 23.25500 17.07700 6.45400 1.000 63.04311 112 LEU A N 1
ATOM 568 C CA . LEU A 1 66 ? 23.78500 18.02600 7.42700 1.000 65.86570 112 LEU A CA 1
ATOM 569 C C . LEU A 1 66 ? 25.18200 18.49400 7.04600 1.000 70.13212 112 LEU A C 1
ATOM 570 O O . LEU A 1 66 ? 25.54400 19.64500 7.31700 1.000 71.15343 112 LEU A O 1
ATOM 575 N N . ALA A 1 67 ? 25.97900 17.62400 6.42000 1.000 70.15585 113 ALA A N 1
ATOM 576 C CA . ALA A 1 67 ? 27.28500 18.03700 5.92200 1.000 73.95793 113 ALA A CA 1
ATOM 577 C C . ALA A 1 67 ? 27.17300 19.03100 4.77600 1.000 77.28276 113 ALA A C 1
ATOM 578 O O . ALA A 1 67 ? 28.13600 19.75500 4.50200 1.000 77.89019 113 ALA A O 1
ATOM 580 N N . SER A 1 68 ? 26.02300 19.08400 4.10800 1.000 85.64255 114 SER A N 1
ATOM 581 C CA . SER A 1 68 ? 25.81700 20.02400 3.02000 1.000 86.91656 114 SER A CA 1
ATOM 582 C C . SER A 1 68 ? 25.79100 21.45800 3.54300 1.000 86.06717 114 SER A C 1
ATOM 583 O O . SER A 1 68 ? 25.67300 21.71300 4.74500 1.000 85.57399 114 SER A O 1
ATOM 586 N N . SER A 1 69 ? 25.90800 22.40400 2.60900 1.000 85.17588 115 SER A N 1
ATOM 587 C CA . SER A 1 69 ? 25.84900 23.81600 2.97000 1.000 83.30042 115 SER A CA 1
ATOM 588 C C . SER A 1 69 ? 24.47100 24.18400 3.50300 1.000 82.07571 115 SER A C 1
ATOM 589 O O . SER A 1 69 ? 24.34700 24.78300 4.57800 1.000 78.83233 115 SER A O 1
ATOM 592 N N . LYS A 1 70 ? 23.42000 23.82900 2.75800 1.000 80.51425 116 LYS A N 1
ATOM 593 C CA . LYS A 1 70 ? 22.05900 24.11100 3.20200 1.000 76.08955 116 LYS A CA 1
ATOM 594 C C . LYS A 1 70 ? 21.76600 23.46800 4.55000 1.000 70.50652 116 LYS A C 1
ATOM 595 O O . LYS A 1 70 ? 21.00600 24.02500 5.35100 1.000 67.79473 116 LYS A O 1
ATOM 601 N N . GLY A 1 71 ? 22.35900 22.30700 4.81900 1.000 73.71661 117 GLY A N 1
ATOM 602 C CA . GLY A 1 71 ? 22.21400 21.64500 6.09900 1.000 68.80430 117 GLY A CA 1
ATOM 603 C C . GLY A 1 71 ? 20.78400 21.29300 6.45100 1.000 63.17455 117 GLY A C 1
ATOM 604 O O . GLY A 1 71 ? 20.17100 20.42600 5.82000 1.000 59.31335 117 GLY A O 1
ATOM 605 N N . TYR A 1 72 ? 20.24500 21.97000 7.46600 1.000 56.26722 118 TYR A N 1
ATOM 606 C CA . TYR A 1 72 ? 18.88200 21.71300 7.90900 1.000 53.78264 118 TYR A CA 1
ATOM 607 C C . TYR A 1 72 ? 17.83800 22.32300 6.98300 1.000 54.78246 118 TYR A C 1
ATOM 608 O O . TYR A 1 72 ? 16.66500 21.94400 7.06400 1.000 54.73644 118 TYR A O 1
ATOM 617 N N . ASP A 1 73 ? 18.23300 23.25500 6.11100 1.000 57.25234 119 ASP A N 1
ATOM 618 C CA . ASP A 1 73 ? 17.29200 23.79600 5.13500 1.000 55.78635 119 ASP A CA 1
ATOM 619 C C . ASP A 1 73 ? 16.85400 22.72800 4.14200 1.000 57.08347 119 ASP A C 1
ATOM 620 O O . ASP A 1 73 ? 15.67000 22.63600 3.79800 1.000 55.53657 119 ASP A O 1
ATOM 625 N N . SER A 1 74 ? 17.80000 21.91300 3.67000 1.000 57.71242 120 SER A N 1
ATOM 626 C CA . SER A 1 74 ? 17.47300 20.88500 2.68900 1.000 58.85043 120 SER A CA 1
ATOM 627 C C . SER A 1 74 ? 16.57500 19.8100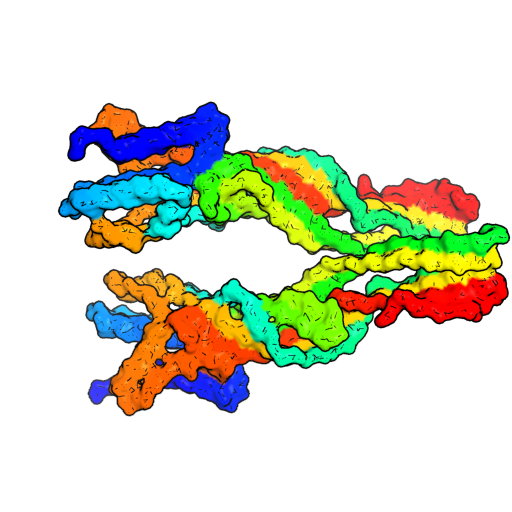0 3.28700 1.000 56.57558 120 SER A C 1
ATOM 628 O O . SER A 1 74 ? 15.67000 19.30400 2.61200 1.000 55.82673 120 SER A O 1
ATOM 631 N N . ILE A 1 75 ? 16.80500 19.44900 4.55000 1.000 54.77920 121 ILE A N 1
ATOM 632 C CA . ILE A 1 75 ? 15.96000 18.45100 5.19500 1.000 53.69614 121 ILE A CA 1
ATOM 633 C C . ILE A 1 75 ? 14.58400 19.03000 5.49700 1.000 54.24942 121 ILE A C 1
ATOM 634 O O . ILE A 1 75 ? 13.56700 18.33400 5.39200 1.000 53.43524 121 ILE A O 1
ATOM 639 N N . ALA A 1 76 ? 14.52600 20.31800 5.85300 1.000 52.00581 122 ALA A N 1
ATOM 640 C CA . ALA A 1 76 ? 13.26700 20.92200 6.28300 1.000 51.38491 122 ALA A CA 1
ATOM 641 C C . ALA A 1 76 ? 12.20400 20.84500 5.19400 1.000 51.21019 122 ALA A C 1
ATOM 642 O O . ALA A 1 76 ? 11.02800 20.59200 5.48100 1.000 49.35722 122 ALA A O 1
ATOM 644 N N . GLU A 1 77 ? 12.59400 21.06000 3.93700 1.000 50.98176 123 GLU A N 1
ATOM 645 C CA . GLU A 1 77 ? 11.62800 20.97500 2.84900 1.000 54.26113 123 GLU A CA 1
ATOM 646 C C . GLU A 1 77 ? 11.37600 19.53400 2.42200 1.000 54.51742 123 GLU A C 1
ATOM 647 O O . GLU A 1 77 ? 10.30500 19.23400 1.88300 1.000 55.46285 123 GLU A O 1
ATOM 653 N N . GLN A 1 78 ? 12.33400 18.63400 2.65600 1.000 54.37763 124 GLN A N 1
ATOM 654 C CA . GLN A 1 78 ? 12.15900 17.24700 2.23700 1.000 53.74920 124 GLN A CA 1
ATOM 655 C C . GLN A 1 78 ? 11.11400 16.54200 3.09300 1.000 52.68194 124 GLN A C 1
ATOM 656 O O . GLN A 1 78 ? 10.22900 15.85700 2.56700 1.000 55.15524 124 GLN A O 1
ATOM 662 N N . MET A 1 79 ? 11.19700 16.69700 4.41300 1.000 53.58716 125 MET A N 1
ATOM 663 C CA . MET A 1 79 ? 10.15900 16.19700 5.30300 1.000 51.92831 125 MET A CA 1
ATOM 664 C C . MET A 1 79 ? 9.07900 17.23500 5.58400 1.000 49.13836 125 MET A C 1
ATOM 665 O O . MET A 1 79 ? 8.25600 17.02900 6.48100 1.000 47.54326 125 MET A O 1
ATOM 670 N N . GLY A 1 80 ? 9.07400 18.34100 4.84100 1.000 50.18876 126 GLY A N 1
ATOM 671 C CA . GLY A 1 80 ? 7.99600 19.31000 4.88100 1.000 49.84608 126 GLY A CA 1
ATOM 672 C C . GLY A 1 80 ? 7.72300 19.93400 6.23300 1.000 46.49426 126 GLY A C 1
ATOM 673 O O . GLY A 1 80 ? 6.57000 19.99000 6.67100 1.000 45.76241 126 GLY A O 1
ATOM 674 N N . LEU A 1 81 ? 8.77200 20.40100 6.90500 1.000 43.62308 127 LEU A N 1
ATOM 675 C CA . LEU A 1 81 ? 8.59800 21.11400 8.16400 1.000 46.96621 127 LEU A CA 1
ATOM 676 C C . LEU A 1 81 ? 7.75400 22.36200 7.94600 1.000 47.62587 127 LEU A C 1
ATOM 677 O O . LEU A 1 81 ? 8.09500 23.21500 7.12100 1.000 48.12917 127 LEU A O 1
ATOM 682 N N . LYS A 1 82 ? 6.65000 22.46600 8.68100 1.000 47.39273 128 LYS A N 1
ATOM 683 C CA . LYS A 1 82 ? 5.76100 23.61500 8.58800 1.000 49.00545 128 LYS A CA 1
ATOM 684 C C . LYS A 1 82 ? 5.46200 24.13600 9.98400 1.000 46.99317 128 LYS A C 1
ATOM 685 O O . LYS A 1 82 ? 5.11700 23.36000 10.88100 1.000 45.01153 128 LYS A O 1
ATOM 691 N N . ILE A 1 83 ? 5.60500 25.44700 10.16300 1.000 46.94378 129 ILE A N 1
ATOM 692 C CA . ILE A 1 83 ? 5.25600 26.13000 11.40300 1.000 46.69284 129 ILE A CA 1
ATOM 693 C C . ILE A 1 83 ? 4.44400 27.36200 11.03300 1.000 47.08471 129 ILE A C 1
ATOM 694 O O . ILE A 1 83 ? 4.91900 28.21500 10.27500 1.000 46.44579 129 ILE A O 1
ATOM 699 N N . GLU A 1 84 ? 3.22400 27.45400 11.55700 1.000 45.83605 130 GLU A N 1
ATOM 700 C CA . GLU A 1 84 ? 2.32600 28.54600 11.21400 1.000 48.50896 130 GLU A CA 1
ATOM 701 C C . GLU A 1 84 ? 1.56900 29.00600 12.45000 1.000 46.87397 130 GLU A C 1
ATOM 702 O O . GLU A 1 84 ? 1.18300 28.19100 13.29300 1.000 47.17275 130 GLU A O 1
ATOM 708 N N . ALA A 1 85 ? 1.36500 30.31700 12.55000 1.000 47.96941 131 ALA A N 1
ATOM 709 C CA . ALA A 1 85 ? 0.54700 30.90300 13.60200 1.000 45.62288 131 ALA A CA 1
ATOM 710 C C . ALA A 1 85 ? -0.86900 31.09300 13.07200 1.000 44.91935 131 ALA A C 1
ATOM 711 O O . ALA A 1 85 ? -1.08200 31.84300 12.11400 1.000 48.54446 131 ALA A O 1
ATOM 713 N N . LEU A 1 86 ? -1.83100 30.40700 13.68500 1.000 47.95520 132 LEU A N 1
ATOM 714 C CA . LEU A 1 86 ? -3.22100 30.46900 13.25600 1.000 48.57939 132 LEU A CA 1
ATOM 715 C C . LEU A 1 86 ? -4.06000 31.43400 14.08000 1.000 48.58954 132 LEU A C 1
ATOM 716 O O . LEU A 1 86 ? -5.24600 31.60800 13.78400 1.000 49.80003 132 LEU A O 1
ATOM 721 N N . ASN A 1 87 ? -3.48400 32.05800 15.10400 1.000 49.37903 133 ASN A N 1
ATOM 722 C CA . ASN A 1 87 ? -4.20400 33.01400 15.93100 1.000 50.33569 133 ASN A CA 1
ATOM 723 C C . ASN A 1 87 ? -3.27800 34.16300 16.29500 1.000 48.01380 133 ASN A C 1
ATOM 724 O O . ASN A 1 87 ? -2.05200 34.04800 16.22400 1.000 45.61656 133 ASN A O 1
ATOM 729 N N . ASP A 1 88 ? -3.88400 35.28400 16.68000 1.000 53.90569 134 ASP A N 1
ATOM 730 C CA . ASP A 1 88 ? -3.10600 36.43200 17.12500 1.000 51.50290 134 ASP A CA 1
ATOM 731 C C 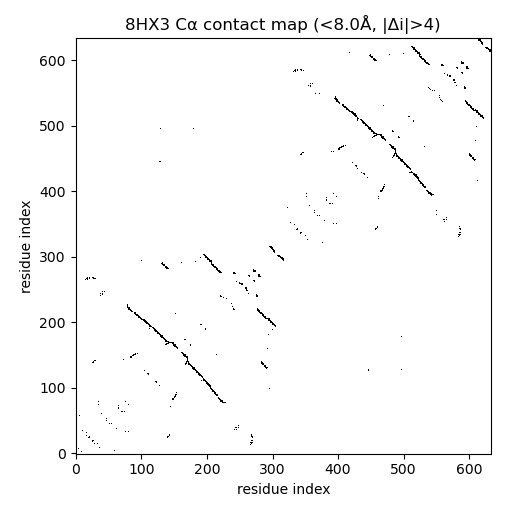. ASP A 1 88 ? -2.30700 36.07600 18.37200 1.000 51.54654 134 ASP A C 1
ATOM 732 O O . ASP A 1 88 ? -2.81100 35.41900 19.28700 1.000 52.18969 134 ASP A O 1
ATOM 737 N N . MET A 1 89 ? -1.05200 36.50800 18.40000 1.000 45.94112 135 MET A N 1
ATOM 738 C CA . MET A 1 89 ? -0.18300 36.27200 19.54100 1.000 43.93559 135 MET A CA 1
ATOM 739 C C . MET A 1 89 ? -0.36300 37.38300 20.56900 1.000 47.39780 135 MET A C 1
ATOM 740 O O . MET A 1 89 ? -0.57900 38.54700 20.22100 1.000 47.11365 135 MET A O 1
ATOM 745 N N . ASP A 1 90 ? -0.28300 37.01100 21.84500 1.000 46.65815 136 ASP A N 1
ATOM 746 C CA . ASP A 1 90 ? -0.48600 37.97600 22.91800 1.000 47.64217 136 ASP A CA 1
ATOM 747 C C . ASP A 1 90 ? 0.67600 38.95800 22.99700 1.000 46.70058 136 ASP A C 1
ATOM 748 O O . ASP A 1 90 ? 1.84100 38.58300 22.84000 1.000 46.64314 136 ASP A O 1
ATOM 753 N N . VAL A 1 91 ? 0.35100 40.22400 23.24400 1.000 43.67814 137 VAL A N 1
ATOM 754 C CA . VAL A 1 91 ? 1.34000 41.26700 23.48500 1.000 42.80608 137 VAL A CA 1
ATOM 755 C C . VAL A 1 91 ? 1.27700 41.64100 24.95800 1.000 39.49015 137 VAL A C 1
ATOM 756 O O . VAL A 1 91 ? 0.21500 42.02500 25.46200 1.000 39.84066 137 VAL A O 1
ATOM 760 N N . THR A 1 92 ? 2.40600 41.50800 25.65300 1.000 39.22617 138 THR A N 1
ATOM 761 C CA . THR A 1 92 ? 2.46900 41.77300 27.08200 1.000 40.63026 138 THR A CA 1
ATOM 762 C C . THR A 1 92 ? 3.68200 42.64000 27.39000 1.000 40.28379 138 THR A C 1
ATOM 763 O O . THR A 1 92 ? 4.63000 42.72500 26.60300 1.000 41.80133 138 THR A O 1
ATOM 767 N N . ASN A 1 93 ? 3.63400 43.27900 28.56000 1.000 40.94718 139 ASN A N 1
ATOM 768 C CA . ASN A 1 93 ? 4.71300 44.13300 29.05900 1.000 41.96554 139 ASN A CA 1
ATOM 769 C C . ASN A 1 93 ? 5.04800 45.24100 28.06300 1.000 42.95118 139 ASN A C 1
ATOM 770 O O . ASN A 1 93 ? 6.20900 45.48100 27.72300 1.000 43.36612 139 ASN A O 1
ATOM 775 N N . ILE A 1 94 ? 4.00600 45.92700 27.59800 1.000 43.46423 140 ILE A N 1
ATOM 776 C CA . ILE A 1 94 ? 4.19100 47.04400 26.68000 1.000 44.56794 140 ILE A CA 1
ATOM 777 C C . ILE A 1 94 ? 4.77300 48.22300 27.45000 1.000 45.85889 140 ILE A C 1
ATOM 778 O O . ILE A 1 94 ? 4.16600 48.71900 28.40600 1.000 46.41387 140 ILE A O 1
ATOM 783 N N . ASP A 1 95 ? 5.95900 48.66600 27.04200 1.000 39.71929 141 ASP A N 1
ATOM 784 C CA . ASP A 1 95 ? 6.58100 49.86800 27.58400 1.000 40.84381 141 ASP A CA 1
ATOM 785 C C . ASP A 1 95 ? 7.09600 50.69400 26.41800 1.000 41.69490 141 ASP A C 1
ATOM 786 O O . ASP A 1 95 ? 8.00700 50.26100 25.70500 1.000 40.55921 141 ASP A O 1
ATOM 791 N N . TYR A 1 96 ? 6.51900 51.87600 26.22600 1.000 38.38043 142 TYR A N 1
ATOM 792 C CA . TYR A 1 96 ? 6.85400 52.71000 25.08500 1.000 37.51617 142 TYR A CA 1
ATOM 793 C C . TYR A 1 96 ? 7.20700 54.11800 25.54100 1.000 37.33647 142 TYR A C 1
ATOM 794 O O . TYR A 1 96 ? 6.84500 54.55500 26.63700 1.000 34.28567 142 TYR A O 1
ATOM 803 N N . THR A 1 97 ? 7.93500 54.81700 24.67400 1.000 35.03019 143 THR A N 1
ATOM 804 C CA . THR A 1 97 ? 8.22200 56.23500 24.82500 1.000 35.72213 143 THR A CA 1
ATOM 805 C C . THR A 1 97 ? 7.78600 56.94400 23.55300 1.000 36.13667 143 THR A C 1
ATOM 806 O O . THR A 1 97 ? 8.01400 56.44600 22.44600 1.000 37.24607 143 THR A O 1
ATOM 810 N N . SER A 1 98 ? 7.15700 58.10300 23.71300 1.000 36.55966 144 SER A N 1
ATOM 811 C CA . SER A 1 98 ? 6.56300 58.82100 22.59800 1.000 36.05664 144 SER A CA 1
ATOM 812 C C . SER A 1 98 ? 7.34600 60.08800 22.28500 1.000 34.68651 144 SER A C 1
ATOM 813 O O . SER A 1 98 ? 8.02600 60.65600 23.14600 1.000 32.28183 144 SER A O 1
ATOM 816 N N . LYS A 1 99 ? 7.22700 60.52200 21.03400 1.000 36.08232 145 LYS A N 1
ATOM 817 C CA . LYS A 1 99 ? 7.83600 61.75000 20.55200 1.000 33.75786 145 LYS A CA 1
ATOM 818 C C . LYS A 1 99 ? 7.10400 62.19200 19.29200 1.000 35.59899 145 LYS A C 1
ATOM 819 O O . LYS A 1 99 ? 6.46000 61.38900 18.61100 1.000 36.67885 145 LYS A O 1
ATOM 825 N N . THR A 1 100 ? 7.20100 63.48500 18.99600 1.000 35.63583 146 THR A N 1
ATOM 826 C CA . THR A 1 100 ? 6.66100 64.00300 17.75000 1.000 35.78670 146 THR A CA 1
ATOM 827 C C . THR A 1 100 ? 7.65600 63.77800 16.61900 1.000 35.56555 146 THR A C 1
ATOM 828 O O . THR A 1 100 ? 8.87400 63.80200 16.81900 1.000 34.21619 146 THR A O 1
ATOM 832 N N . GLY A 1 101 ? 7.12300 63.54700 15.42400 1.000 37.77972 147 GLY A N 1
ATOM 833 C CA . GLY A 1 101 ? 7.95900 63.27400 14.27400 1.000 37.67036 147 GLY A CA 1
ATOM 834 C C . GLY A 1 101 ? 7.94500 64.37700 13.23800 1.000 40.71860 147 GLY A C 1
ATOM 835 O O . GLY A 1 101 ? 7.87600 65.56200 13.57600 1.000 41.21505 147 GLY A O 1
ATOM 836 N N . ASP A 1 102 ? 8.00300 63.99200 11.96800 1.000 42.06612 148 ASP A N 1
ATOM 837 C CA . ASP A 1 102 ? 8.08200 64.96200 10.88900 1.000 42.00431 148 ASP A CA 1
ATOM 838 C C . ASP A 1 102 ? 6.79600 65.77500 10.79000 1.000 45.45087 148 ASP A C 1
ATOM 839 O O . ASP A 1 102 ? 5.71200 65.32000 11.16700 1.000 46.09571 148 ASP A O 1
ATOM 844 N N . THR A 1 103 ? 6.93300 66.99500 10.27700 1.000 45.36490 149 THR A N 1
ATOM 845 C CA . THR A 1 103 ? 5.77900 67.85300 10.05000 1.000 47.48682 149 THR A CA 1
ATOM 846 C C . THR A 1 103 ? 4.94800 67.32100 8.88900 1.000 47.33919 149 THR A C 1
ATOM 847 O O . THR A 1 103 ? 5.48600 66.97900 7.83100 1.000 47.07210 149 THR A O 1
ATOM 851 N N . ILE A 1 104 ? 3.63700 67.24300 9.08900 1.000 50.05324 150 ILE A N 1
ATOM 852 C CA . ILE A 1 104 ? 2.72800 66.94100 7.98900 1.000 51.03394 150 ILE A CA 1
ATOM 853 C C . ILE A 1 104 ? 2.21800 68.21900 7.33900 1.000 55.52133 150 ILE A C 1
ATOM 854 O O . ILE A 1 104 ? 2.16800 68.32300 6.11100 1.000 56.25006 150 ILE A O 1
ATOM 859 N N . TYR A 1 105 ? 1.84800 69.20700 8.15000 1.000 54.00496 151 TYR A N 1
ATOM 860 C CA . TYR A 1 105 ? 1.46600 70.51800 7.64600 1.000 57.02117 151 TYR A CA 1
ATOM 861 C C . TYR A 1 105 ? 1.74900 71.55800 8.71900 1.000 56.75852 151 TYR A C 1
ATOM 862 O O . TYR A 1 105 ? 1.42600 71.34700 9.89100 1.000 54.88001 151 TYR A O 1
ATOM 871 N N . ASN A 1 106 ? 2.35800 72.67000 8.31500 1.000 59.94771 152 ASN A N 1
ATOM 872 C CA . ASN A 1 106 ? 2.60400 73.79500 9.21300 1.000 57.55766 152 ASN A CA 1
ATOM 873 C C . ASN A 1 106 ? 2.30200 75.07300 8.44600 1.000 60.65633 152 ASN A C 1
ATOM 874 O O . ASN A 1 106 ? 3.06600 75.46300 7.55700 1.000 61.92212 152 ASN A O 1
ATOM 879 N N . GLY A 1 107 ? 1.19200 75.71500 8.78600 1.000 61.09772 153 GLY A N 1
ATOM 880 C CA . GLY A 1 107 ? 0.79200 76.93600 8.12800 1.000 61.47877 153 GLY A CA 1
ATOM 881 C C . GLY A 1 107 ? -0.23100 77.67400 8.96000 1.000 60.36682 153 GLY A C 1
ATOM 882 O O . GLY A 1 107 ? -0.50100 77.31700 10.10900 1.000 58.22684 153 GLY A O 1
ATOM 883 N N . ILE A 1 108 ? -0.80300 78.71800 8.36200 1.000 61.35257 154 ILE A N 1
ATOM 884 C CA . ILE A 1 108 ? -1.80400 79.54000 9.02500 1.000 62.99297 154 ILE A CA 1
ATOM 885 C C . ILE A 1 108 ? -2.98000 79.76300 8.08400 1.000 65.56123 154 ILE A C 1
ATOM 886 O O . ILE A 1 108 ? -2.86100 79.66200 6.86100 1.000 65.34759 154 ILE A O 1
ATOM 891 N N . SER A 1 109 ? -4.12900 80.06400 8.68300 1.000 64.80337 155 SER A N 1
ATOM 892 C CA . SER A 1 109 ? -5.31900 80.51100 7.96500 1.000 67.70435 155 SER A CA 1
ATOM 893 C C . SER A 1 109 ? -5.67400 81.89200 8.50000 1.000 70.02156 155 SER A C 1
ATOM 894 O O . SER A 1 109 ? -6.22700 82.01300 9.59800 1.000 71.88161 155 SER A O 1
ATOM 897 N N . GLU A 1 110 ? -5.35000 82.92800 7.73200 1.000 74.95147 156 GLU A N 1
ATOM 898 C CA . GLU A 1 110 ? -5.50300 84.31000 8.17800 1.000 75.21597 156 GLU A CA 1
ATOM 899 C C . GLU A 1 110 ? -6.91200 84.79000 7.84300 1.000 79.88113 156 GLU A C 1
ATOM 900 O O . GLU A 1 110 ? -7.26300 84.94500 6.66900 1.000 79.01802 156 GLU A O 1
ATOM 906 N N . LEU A 1 111 ? -7.71300 85.03600 8.87800 1.000 81.30044 157 LEU A N 1
ATOM 907 C CA . LEU A 1 111 ? -9.09900 85.46600 8.73300 1.000 84.81847 157 LEU A CA 1
ATOM 908 C C . LEU A 1 111 ? -9.19900 86.94100 9.10200 1.000 91.82572 157 LEU A C 1
ATOM 909 O O . LEU A 1 111 ? -9.12100 87.29800 10.28200 1.000 89.32766 157 LEU A O 1
ATOM 914 N N . THR A 1 112 ? -9.37100 87.79100 8.09400 1.000 99.08697 158 THR A N 1
ATOM 915 C CA . THR A 1 112 ? -9.60000 89.21000 8.30900 1.000 104.82351 158 THR A CA 1
ATOM 916 C C . THR A 1 112 ? -11.05200 89.44300 8.71700 1.000 107.77067 158 THR A C 1
ATOM 917 O O . THR A 1 112 ? -11.85100 88.51100 8.81400 1.000 108.45071 158 THR A O 1
ATOM 921 N N . ASN A 1 113 ? -11.40500 90.70600 8.95300 1.000 109.92474 159 ASN A N 1
ATOM 922 C CA . ASN A 1 113 ? -12.77600 91.07600 9.28000 1.000 115.69815 159 ASN A CA 1
ATOM 923 C C . ASN A 1 113 ? -12.92900 92.57800 9.09900 1.000 119.62028 159 ASN A C 1
ATOM 924 O O . ASN A 1 113 ? -12.01900 93.34100 9.43300 1.000 117.72161 159 ASN A O 1
ATOM 929 N N . TYR A 1 114 ? -14.07800 92.99100 8.56400 1.000 124.92067 160 TYR A N 1
ATOM 930 C CA . TYR A 1 114 ? -14.34000 94.40600 8.33000 1.000 128.04492 160 TYR A CA 1
ATOM 931 C C . TYR A 1 114 ? -15.75100 94.84600 8.68200 1.000 134.93243 160 TYR A C 1
ATOM 932 O O . TYR A 1 114 ? -16.02100 96.04900 8.62600 1.000 133.82372 160 TYR A O 1
ATOM 941 N N . THR A 1 115 ? -16.65800 93.93500 9.02300 1.000 142.88268 161 THR A N 1
ATOM 942 C CA . THR A 1 115 ? -18.01100 94.33000 9.38400 1.000 144.07811 161 THR A CA 1
ATOM 943 C C . THR A 1 115 ? -17.99900 95.17200 10.65300 1.000 144.80909 161 THR A C 1
ATOM 944 O O . THR A 1 115 ? -17.21600 94.93600 11.57700 1.000 144.10900 161 THR A O 1
ATOM 948 N N . GLY A 1 116 ? -18.88100 96.16700 10.69200 1.000 139.97789 162 GLY A N 1
ATOM 949 C CA . GLY A 1 116 ? -19.00700 97.01000 11.85900 1.000 136.42833 162 GLY A CA 1
ATOM 950 C C . GLY A 1 116 ? -19.67000 96.36700 13.05500 1.000 138.35508 162 GLY A C 1
ATOM 951 O O . GLY A 1 116 ? -20.04700 97.07200 13.99400 1.000 136.65244 162 GLY A O 1
ATOM 952 N N . THR A 1 117 ? -19.82100 95.04200 13.05900 1.000 145.65450 163 THR A N 1
ATOM 953 C CA . THR A 1 117 ? -20.56300 94.34200 14.09700 1.000 144.11568 163 THR A CA 1
ATOM 954 C C . THR A 1 117 ? -19.75800 93.15500 14.60900 1.000 139.00009 163 THR A C 1
ATOM 955 O O . THR A 1 117 ? -18.92500 92.59400 13.89300 1.000 137.03040 163 THR A O 1
ATOM 959 N N . THR A 1 118 ? -20.01700 92.77900 15.86200 1.000 138.94501 164 THR A N 1
ATOM 960 C CA . THR A 1 118 ? -19.37400 91.60400 16.44000 1.000 136.31486 164 THR A CA 1
ATOM 961 C C . THR A 1 118 ? -19.78700 90.35400 15.67100 1.000 138.37591 164 THR A C 1
ATOM 962 O O . THR A 1 118 ? -20.94500 90.20700 15.27000 1.000 147.03914 164 THR A O 1
ATOM 966 N N . GLN A 1 119 ? -18.82900 89.44100 15.48200 1.000 131.09174 165 GLN A N 1
ATOM 967 C CA . GLN A 1 119 ? -19.11500 88.26600 14.62400 1.000 128.21466 165 GLN A CA 1
ATOM 968 C C . GLN A 1 119 ? -18.54500 86.95900 15.16200 1.000 121.37856 165 GLN A C 1
ATOM 969 O O . GLN A 1 119 ? -17.72200 86.99800 16.09100 1.000 117.34321 165 GLN A O 1
ATOM 975 N N . LYS A 1 120 ? -18.97300 85.84200 14.57200 1.000 119.77597 166 LYS A N 1
ATOM 976 C CA . LYS A 1 120 ? -18.40000 84.51700 14.90900 1.000 112.74168 166 LYS A CA 1
ATOM 977 C C . LYS A 1 120 ? -17.89100 83.95200 13.58200 1.000 109.81452 166 LYS A C 1
ATOM 978 O O . LYS A 1 120 ? -18.54800 83.04300 13.04100 1.000 115.93791 166 LYS A O 1
ATOM 984 N N . MET A 1 121 ? -16.80100 84.51200 13.05600 1.000 106.39763 167 MET A N 1
ATOM 985 C CA . MET A 1 121 ? -16.28500 84.08500 11.73100 1.000 102.02178 167 MET A CA 1
ATOM 986 C C . MET A 1 121 ? -15.52900 82.76700 11.88700 1.000 97.66599 167 MET A C 1
ATOM 987 O O . MET A 1 121 ? -15.05000 82.52100 12.99800 1.000 97.67318 167 MET A O 1
ATOM 992 N N . LYS A 1 122 ? -15.40200 81.97000 10.82000 1.000 98.25631 168 LYS A N 1
ATOM 993 C CA . LYS A 1 122 ? -14.83600 80.63400 10.92100 1.000 98.48424 168 LYS A CA 1
ATOM 994 C C . LYS A 1 122 ? -13.89400 80.34400 9.76400 1.000 98.19620 168 LYS A C 1
ATOM 995 O O . LYS A 1 122 ? -14.07100 80.84600 8.65100 1.000 99.07200 168 LYS A O 1
ATOM 1001 N N . THR A 1 123 ? -12.88700 79.52100 10.04600 1.000 98.93623 169 THR A N 1
ATOM 1002 C CA . THR A 1 123 ? -12.02600 78.97100 9.01400 1.000 99.96410 169 THR A CA 1
ATOM 1003 C C . THR A 1 123 ? -12.73700 77.80700 8.32600 1.000 100.79475 169 THR A C 1
ATOM 1004 O O . THR A 1 123 ? -13.84800 77.41600 8.69700 1.000 102.93471 169 THR A O 1
ATOM 1008 N N . ASP A 1 124 ? -12.09500 77.24200 7.31000 1.000 99.29332 170 ASP A N 1
ATOM 1009 C CA . ASP A 1 124 ? -12.62200 76.08700 6.59900 1.000 98.35845 170 ASP A CA 1
ATOM 1010 C C . ASP A 1 124 ? -11.74300 74.86800 6.85300 1.000 94.44797 170 ASP A C 1
ATOM 1011 O O . ASP A 1 124 ? -10.65000 74.96000 7.41900 1.000 92.93985 170 ASP A O 1
ATOM 1016 N N . SER A 1 125 ? -12.24000 73.71300 6.42400 1.000 91.41855 171 SER A N 1
ATOM 1017 C CA . SER A 1 125 ? -11.55100 72.44500 6.60600 1.000 86.44854 171 SER A CA 1
ATOM 1018 C C . SER A 1 125 ? -10.75400 72.08600 5.35900 1.000 87.19114 171 SER A C 1
ATOM 1019 O O . SER A 1 125 ? -11.14800 72.40300 4.23400 1.000 92.66181 171 SER A O 1
ATOM 1022 N N . PHE A 1 126 ? -9.61900 71.42100 5.57100 1.000 79.45304 172 PHE A N 1
ATOM 1023 C CA . PHE A 1 126 ? -8.82300 70.88000 4.47900 1.000 77.91130 172 PHE A CA 1
ATOM 1024 C C . PHE A 1 126 ? -8.26000 69.53300 4.91100 1.000 80.35518 172 PHE A C 1
ATOM 1025 O O . PHE A 1 126 ? -8.58900 69.01200 5.98200 1.000 79.94349 172 PHE A O 1
ATOM 1033 N N . GLN A 1 127 ? -7.39200 68.96800 4.07600 1.000 82.25820 173 GLN A N 1
ATOM 1034 C CA . GLN A 1 127 ? -7.17000 67.52500 4.09300 1.000 77.47926 173 GLN A CA 1
ATOM 1035 C C . GLN A 1 127 ? -5.78700 67.24000 3.52200 1.0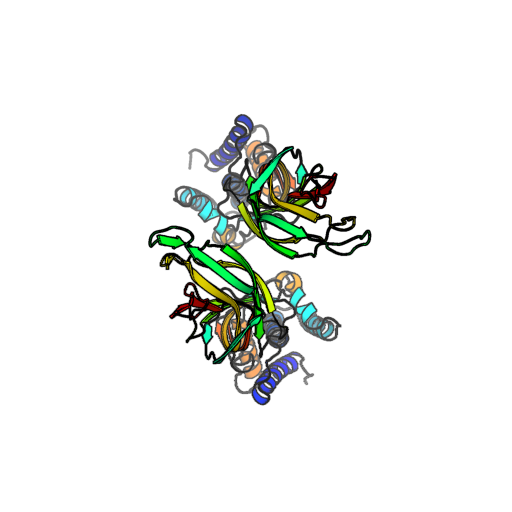00 75.11678 173 GLN A C 1
ATOM 1036 O O . GLN A 1 127 ? -5.56800 67.41000 2.31900 1.000 77.68116 173 GLN A O 1
ATOM 1042 N N . ARG A 1 128 ? -4.85800 66.80800 4.37500 1.000 73.52688 174 ARG A N 1
ATOM 1043 C CA . ARG A 1 128 ? -3.46500 66.61400 3.99000 1.000 73.32337 174 ARG A CA 1
ATOM 1044 C C . ARG A 1 128 ? -3.05800 65.16400 4.22000 1.000 72.16179 174 ARG A C 1
ATOM 1045 O O . ARG A 1 128 ? -3.26600 64.62100 5.31000 1.000 70.61509 174 ARG A O 1
ATOM 1053 N N . ASP A 1 129 ? -2.46500 64.55200 3.19600 1.000 71.62184 175 ASP A N 1
ATOM 1054 C CA . ASP A 1 129 ? -2.10900 63.14200 3.20500 1.000 68.24180 175 ASP A CA 1
ATOM 1055 C C . ASP A 1 129 ? -0.79700 62.90600 3.95300 1.000 66.89928 175 ASP A C 1
ATOM 1056 O O . ASP A 1 129 ? 0.00800 63.81800 4.15900 1.000 67.16065 175 ASP A O 1
ATOM 1061 N N . TYR A 1 130 ? -0.59200 61.65500 4.360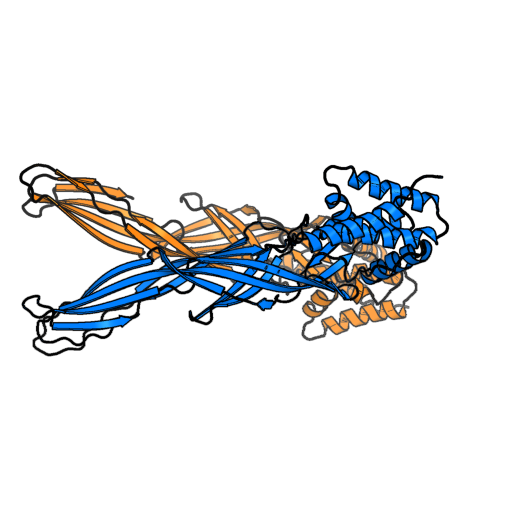00 1.000 65.12729 176 TYR A N 1
ATOM 1062 C CA . TYR A 1 130 ? 0.67500 61.23000 4.94400 1.000 64.92343 176 TYR A CA 1
ATOM 1063 C C . TYR A 1 130 ? 0.76000 59.71100 4.88200 1.000 67.40236 176 TYR A C 1
ATOM 1064 O O . TYR A 1 130 ? -0.19400 59.02800 4.50200 1.000 66.78181 176 TYR A O 1
ATOM 1073 N N . THR A 1 131 ? 1.92700 59.19200 5.26000 1.000 67.72422 177 THR A N 1
ATOM 1074 C CA . THR A 1 131 ? 2.18100 57.75800 5.32100 1.000 65.62842 177 THR A CA 1
ATOM 1075 C C . THR A 1 131 ? 2.75200 57.41600 6.68800 1.000 63.82704 177 THR A C 1
ATOM 1076 O O . THR A 1 131 ? 3.70600 58.05600 7.14200 1.000 62.60725 177 THR A O 1
ATOM 1080 N N . LYS A 1 132 ? 2.17500 56.41000 7.34000 1.000 60.87752 178 LYS A N 1
ATOM 1081 C CA . LYS A 1 132 ? 2.66800 55.92800 8.62100 1.000 57.24268 178 LYS A CA 1
ATOM 1082 C C . LYS A 1 132 ? 3.32000 54.56000 8.45100 1.000 56.74307 178 LYS A C 1
ATOM 1083 O O . LYS A 1 132 ? 2.89200 53.74700 7.62700 1.000 56.39029 178 LYS A O 1
ATOM 1089 N N . SER A 1 133 ? 4.36400 54.31500 9.24000 1.000 51.85407 179 SER A N 1
ATOM 1090 C CA . SER A 1 133 ? 5.14900 53.09500 9.14600 1.000 52.82400 179 SER A CA 1
ATOM 1091 C C . SER A 1 133 ? 5.09700 52.32700 10.46100 1.000 51.53164 179 SER A C 1
ATOM 1092 O O . SER A 1 133 ? 4.93200 52.91100 11.53600 1.000 49.47855 179 SER A O 1
ATOM 1095 N N . GLU A 1 134 ? 5.24000 51.00500 10.36000 1.000 49.26177 180 GLU A N 1
ATOM 1096 C CA . GLU A 1 134 ? 5.22300 50.11200 11.51500 1.000 48.31341 180 GLU A CA 1
ATOM 1097 C C . GLU A 1 134 ? 6.37100 49.12700 11.37100 1.000 46.11342 180 GLU A C 1
ATOM 1098 O O . GLU A 1 134 ? 6.42300 48.38200 10.38900 1.000 46.73814 180 GLU A O 1
ATOM 1104 N N . SER A 1 135 ? 7.28000 49.11100 12.34200 1.000 44.32677 181 SER A N 1
ATOM 1105 C CA . SER A 1 135 ? 8.42900 48.21500 12.30400 1.000 43.17736 181 SER A CA 1
ATOM 1106 C C . SER A 1 135 ? 8.51000 47.43100 13.60400 1.000 42.77864 181 SER A C 1
ATOM 1107 O O . SER A 1 135 ? 8.40800 48.01000 14.69000 1.000 42.34578 181 SER A O 1
ATOM 1110 N N . THR A 1 136 ? 8.69100 46.11500 13.48800 1.000 44.87346 182 THR A N 1
ATOM 1111 C CA . THR A 1 136 ? 8.82700 45.22800 14.63400 1.000 43.29139 182 THR A CA 1
ATOM 1112 C C . THR A 1 136 ? 10.03600 44.32300 14.43700 1.000 43.09876 182 THR A C 1
ATOM 1113 O O . THR A 1 136 ? 10.44100 44.03700 13.30700 1.000 45.29322 182 THR A O 1
ATOM 1117 N N . SER A 1 137 ? 10.61100 43.87400 15.55300 1.000 41.39400 183 SER A N 1
ATOM 1118 C CA . SER A 1 137 ? 11.72000 42.93100 15.53800 1.000 42.81188 183 SER A CA 1
ATOM 1119 C C . SER A 1 137 ? 11.55700 41.94900 16.68700 1.000 46.77170 183 SER A C 1
ATOM 1120 O O . SER A 1 137 ? 11.24100 42.34600 17.81100 1.000 46.48908 183 SER A O 1
ATOM 1123 N N . VAL A 1 138 ? 11.77600 40.67000 16.39800 1.000 44.54782 184 VAL A N 1
ATOM 1124 C CA . VAL A 1 138 ? 11.67900 39.60600 17.39000 1.000 45.41357 184 VAL A CA 1
ATOM 1125 C C . VAL A 1 138 ? 13.07300 39.34700 17.94400 1.000 46.97062 184 VAL A C 1
ATOM 1126 O O . VAL A 1 138 ? 14.01300 39.08900 17.18200 1.000 47.36001 184 VAL A O 1
ATOM 1130 N N . THR A 1 139 ? 13.21200 39.41800 19.27000 1.000 43.47251 185 THR A N 1
ATOM 1131 C CA . THR A 1 139 ? 14.51900 39.20700 19.88500 1.000 44.79769 185 THR A CA 1
ATOM 1132 C C . THR A 1 139 ? 14.91900 37.73700 19.83500 1.000 48.55710 185 THR A C 1
ATOM 1133 O O . THR A 1 139 ? 16.04300 37.40100 19.44200 1.000 48.42967 185 THR A O 1
ATOM 1137 N N . ASN A 1 140 ? 14.01100 36.84500 20.22600 1.000 47.49892 186 ASN A N 1
ATOM 1138 C CA . ASN A 1 140 ? 14.29700 35.41300 20.25800 1.000 50.95338 186 ASN A CA 1
ATOM 1139 C C . ASN A 1 140 ? 13.69300 34.74100 19.02500 1.000 50.43665 186 ASN A C 1
ATOM 1140 O O . ASN A 1 140 ? 12.68500 34.03400 19.08200 1.000 52.95385 186 ASN A O 1
ATOM 1145 N N . GLY A 1 141 ? 14.34300 34.98600 17.89000 1.000 50.69942 187 GLY A N 1
ATOM 1146 C CA . GLY A 1 141 ? 13.87900 34.41400 16.64300 1.000 50.92845 187 GLY A CA 1
ATOM 1147 C C . GLY A 1 141 ? 14.03000 32.90500 16.61600 1.000 55.47106 187 GLY A C 1
ATOM 1148 O O . GLY A 1 141 ? 14.93400 32.33100 17.22400 1.000 58.25670 187 GLY A O 1
ATOM 1149 N N . LEU A 1 142 ? 13.11800 32.25300 15.89300 1.000 54.47380 188 LEU A N 1
ATOM 1150 C CA . LEU A 1 142 ? 13.13100 30.79900 15.79700 1.000 57.98156 188 LEU A CA 1
ATOM 1151 C C . LEU A 1 142 ? 14.19200 30.27100 14.83900 1.000 57.12225 188 LEU A C 1
ATOM 1152 O O . LEU A 1 142 ? 14.31400 29.04900 14.69900 1.000 59.90649 188 LEU A O 1
ATOM 1157 N N . GLN A 1 143 ? 14.94600 31.15200 14.17900 1.000 55.18896 189 GLN A N 1
ATOM 1158 C CA . GLN A 1 143 ? 16.02400 30.76700 13.26600 1.000 56.63619 189 GLN A CA 1
ATOM 1159 C C . GLN A 1 143 ? 15.66100 29.75000 12.18000 1.000 60.25483 189 GLN A C 1
ATOM 1160 O O . GLN A 1 143 ? 16.34300 28.74400 11.97300 1.000 58.89830 189 GLN A O 1
ATOM 1166 N N . LEU A 1 144 ? 14.56700 30.03700 11.48200 1.000 58.68663 190 LEU A N 1
ATOM 1167 C CA . LEU A 1 144 ? 14.05700 29.17300 10.43000 1.000 61.41000 190 LEU A CA 1
ATOM 1168 C C . LEU A 1 144 ? 14.48900 29.61800 9.04000 1.000 63.13611 190 LEU A C 1
ATOM 1169 O O . LEU A 1 144 ? 14.75200 30.79900 8.80000 1.000 61.46011 190 LEU A O 1
ATOM 1174 N N . GLY A 1 145 ? 14.56800 28.65200 8.12200 1.000 66.46235 191 GLY A N 1
ATOM 1175 C CA . GLY A 1 145 ? 14.87900 28.97000 6.74000 1.000 64.76681 191 GLY A CA 1
ATOM 1176 C C . GLY A 1 145 ? 13.73800 29.62100 5.99000 1.000 65.76735 191 GLY A C 1
ATOM 1177 O O . GLY A 1 145 ? 13.97200 30.26200 4.95900 1.000 71.42254 191 GLY A O 1
ATOM 1178 N N . PHE A 1 146 ? 12.51200 29.47000 6.48000 1.000 62.25874 192 PHE A N 1
ATOM 1179 C CA . PHE A 1 146 ? 11.34000 30.09000 5.88600 1.000 60.19624 192 PHE A CA 1
ATOM 1180 C C . PHE A 1 146 ? 10.74600 31.10600 6.85200 1.000 63.91224 192 PHE A C 1
ATOM 1181 O O . PHE A 1 146 ? 10.85300 30.96500 8.07300 1.000 64.80619 192 PHE A O 1
ATOM 1189 N N . LYS A 1 147 ? 10.11800 32.13300 6.29100 1.000 60.72384 193 LYS A N 1
ATOM 1190 C CA . LYS A 1 147 ? 9.52200 33.18200 7.10500 1.000 55.96478 193 LYS A CA 1
ATOM 1191 C C . LYS A 1 147 ? 8.24900 32.67600 7.77300 1.000 59.48055 193 LYS A C 1
ATOM 1192 O O . LYS A 1 147 ? 7.37000 32.11000 7.11500 1.000 59.80636 193 LYS A O 1
ATOM 1198 N N . VAL A 1 148 ? 8.15800 32.87100 9.08600 1.000 58.43616 194 VAL A N 1
ATOM 1199 C CA . VAL A 1 148 ? 6.96700 32.54400 9.86500 1.000 57.66928 194 VAL A CA 1
ATOM 1200 C C . VAL A 1 148 ? 6.42300 33.84800 10.42900 1.000 55.94078 194 VAL A C 1
ATOM 1201 O O . VAL A 1 148 ? 6.98900 34.41000 11.37600 1.000 55.68247 194 VAL A O 1
ATOM 1205 N N . ALA A 1 149 ? 5.33300 34.33300 9.84600 1.000 55.30936 195 ALA A N 1
ATOM 1206 C CA . ALA A 1 149 ? 4.73900 35.60100 10.23500 1.000 54.88950 195 ALA A CA 1
ATOM 1207 C C . ALA A 1 149 ? 3.64600 35.39500 11.27600 1.000 57.06476 195 ALA A C 1
ATOM 1208 O O . ALA A 1 149 ? 2.97800 34.35800 11.31100 1.000 55.29763 195 ALA A O 1
ATOM 1210 N N . ALA A 1 150 ? 3.47300 36.40400 12.12800 1.000 53.76045 196 ALA A N 1
ATOM 1211 C CA . ALA A 1 150 ? 2.42100 36.40900 13.13200 1.000 56.69668 196 ALA A CA 1
ATOM 1212 C C . ALA A 1 150 ? 1.88100 37.82400 13.27000 1.000 55.89998 196 ALA A C 1
ATOM 1213 O O . ALA A 1 150 ? 2.52800 38.79800 12.87800 1.000 56.72328 196 ALA A O 1
ATOM 1215 N N . LYS A 1 151 ? 0.67900 37.92700 13.82800 1.000 56.53367 197 LYS A N 1
ATOM 1216 C CA . LYS A 1 151 ? 0.05500 39.21300 14.09100 1.000 58.67010 197 LYS A CA 1
ATOM 1217 C C . LYS A 1 151 ? -0.12300 39.40100 15.59000 1.000 58.00974 197 LYS A C 1
ATOM 1218 O O . LYS A 1 151 ? -0.22700 38.43300 16.34900 1.000 55.23485 197 LYS A O 1
ATOM 1224 N N . GLY A 1 152 ? -0.14800 40.66200 16.00800 1.000 55.85635 198 GLY A N 1
ATOM 1225 C CA . GLY A 1 152 ? -0.35800 41.00200 17.39900 1.000 54.34126 198 GLY A CA 1
ATOM 1226 C C . GLY A 1 152 ? -0.85500 42.42300 17.54800 1.000 56.66248 198 GLY A C 1
ATOM 1227 O O . GLY A 1 152 ? -0.33100 43.33800 16.90500 1.000 54.84361 198 GLY A O 1
ATOM 1228 N N . VAL A 1 153 ? -1.86900 42.62500 18.38200 1.000 55.70027 199 VAL A N 1
ATOM 1229 C CA . VAL A 1 153 ? -2.46300 43.94200 18.57600 1.000 53.19201 199 VAL A CA 1
ATOM 1230 C C . VAL A 1 153 ? -1.68700 44.64900 19.68000 1.000 52.73060 199 VAL A C 1
ATOM 1231 O O . VAL A 1 153 ? -1.71900 44.23400 20.84100 1.000 50.08779 199 VAL A O 1
ATOM 1235 N N . VAL A 1 154 ? -0.98500 45.71600 19.31700 1.000 50.61900 200 VAL A N 1
ATOM 1236 C CA . VAL A 1 154 ? -0.22400 46.52000 20.26400 1.000 50.00932 200 VAL A CA 1
ATOM 1237 C C . VAL A 1 154 ? -1.04800 47.76200 20.57400 1.000 50.14010 200 VAL A C 1
ATOM 1238 O O . VAL A 1 154 ? -1.27200 48.60700 19.70100 1.000 50.14867 200 VAL A O 1
ATOM 1242 N N . ALA A 1 155 ? -1.50500 47.87000 21.81700 1.000 49.39302 201 ALA A N 1
ATOM 1243 C CA . ALA A 1 155 ? -2.33700 48.98000 22.26500 1.000 47.52000 201 ALA A CA 1
ATOM 1244 C C . ALA A 1 155 ? -1.49700 49.88500 23.15500 1.000 45.87551 201 ALA A C 1
ATOM 1245 O O . ALA A 1 155 ? -1.16000 49.51600 24.28500 1.000 44.38692 201 ALA A O 1
ATOM 1247 N N . LEU A 1 156 ? -1.15600 51.06300 22.64100 1.000 45.16597 202 LEU A N 1
ATOM 1248 C CA . LEU A 1 156 ? -0.47200 52.09000 23.42300 1.000 43.70261 202 LEU A CA 1
ATOM 1249 C C . LEU A 1 156 ? -1.54700 52.85800 24.18000 1.000 44.66088 202 LEU A C 1
ATOM 1250 O O . LEU A 1 156 ? -2.07200 53.87000 23.71100 1.000 45.56273 202 LEU A O 1
ATOM 1255 N N . ALA A 1 157 ? -1.87000 52.35800 25.37600 1.000 42.02715 203 ALA A N 1
ATOM 1256 C CA . ALA A 1 157 ? -3.07700 52.78300 26.08200 1.000 45.81199 203 ALA A CA 1
ATOM 1257 C C . ALA A 1 157 ? -3.08600 54.28500 26.33900 1.000 43.90362 203 ALA A C 1
ATOM 1258 O O . ALA A 1 157 ? -4.07400 54.96900 26.04700 1.000 48.97554 203 ALA A O 1
ATOM 1260 N N . GLY A 1 158 ? -1.99400 54.81800 26.88600 1.000 41.13277 204 GLY A N 1
ATOM 1261 C CA . GLY A 1 158 ? -1.94700 56.21800 27.26600 1.000 42.66876 204 GLY A CA 1
ATOM 1262 C C . GLY A 1 158 ? -1.88100 57.20100 26.12000 1.000 43.51884 204 GLY A C 1
ATOM 1263 O O . GLY A 1 158 ? -1.80300 58.40900 26.36400 1.000 42.70800 204 GLY A O 1
ATOM 1264 N N . ALA A 1 159 ? -1.92100 56.72100 24.87700 1.000 45.24251 205 ALA A N 1
ATOM 1265 C CA . ALA A 1 159 ? -1.77600 57.57200 23.70400 1.000 45.15833 205 ALA A CA 1
ATOM 1266 C C . ALA A 1 159 ? -2.92700 57.42500 22.71700 1.000 45.40132 205 ALA A C 1
ATOM 1267 O O . ALA A 1 159 ? -2.86800 58.00900 21.62800 1.000 47.59319 205 ALA A O 1
ATOM 1269 N N . ASP A 1 160 ? -3.96200 56.65500 23.05900 1.000 45.86206 206 ASP A N 1
ATOM 1270 C CA . ASP A 1 160 ? -5.14500 56.49100 22.20700 1.000 53.11982 206 ASP A CA 1
ATOM 1271 C C . ASP A 1 160 ? -4.78700 55.96700 20.81900 1.000 54.62235 206 ASP A C 1
ATOM 1272 O O . ASP A 1 160 ? -5.45300 56.28500 19.83000 1.000 58.26066 206 ASP A O 1
ATOM 1277 N N . PHE A 1 161 ? -3.73300 55.16200 20.72900 1.000 51.16147 207 PHE A N 1
ATOM 1278 C CA . PHE A 1 161 ? -3.35000 54.51200 19.48300 1.000 53.26268 207 PHE A CA 1
ATOM 1279 C C . PHE A 1 161 ? -3.31800 53.00600 19.69200 1.000 53.27424 207 PHE A C 1
ATOM 1280 O O . PHE A 1 161 ? -2.78100 52.52300 20.69400 1.000 50.91643 207 PHE A O 1
ATOM 1288 N N . GLU A 1 162 ? -3.89200 52.27100 18.74400 1.000 54.17423 208 GLU A N 1
ATOM 1289 C CA . GLU A 1 162 ? -3.99400 50.82000 18.84000 1.000 53.15642 208 GLU A CA 1
ATOM 1290 C C . GLU A 1 162 ? -3.99100 50.25500 17.43100 1.000 57.11950 208 GLU A C 1
ATOM 1291 O O . GLU A 1 162 ? -4.85700 50.60600 16.62400 1.000 58.80018 208 GLU A O 1
ATOM 1297 N N . THR A 1 163 ? -3.02100 49.39300 17.13300 1.000 56.01278 209 THR A N 1
ATOM 1298 C CA . THR A 1 163 ? -2.88000 48.83600 15.79800 1.000 56.77228 209 THR A CA 1
ATOM 1299 C C . THR A 1 163 ? -2.41700 47.38900 15.88400 1.000 57.91052 209 THR A C 1
ATOM 1300 O O . THR A 1 163 ? -1.75300 46.98500 16.84300 1.000 55.57656 209 THR A O 1
ATOM 1304 N N . SER A 1 164 ? -2.78800 46.61000 14.87200 1.000 57.30257 210 SER A N 1
ATOM 1305 C CA . SER A 1 164 ? -2.34700 45.22800 14.74500 1.000 57.89875 210 SER A CA 1
ATOM 1306 C C . SER A 1 164 ? -1.14900 45.18300 13.80500 1.000 58.31328 210 SER A C 1
ATOM 1307 O O . SER A 1 164 ? -1.26700 45.52500 12.62300 1.000 58.47990 210 SER A O 1
ATOM 1310 N N . VAL A 1 165 ? -0.00100 44.76700 14.32900 1.000 58.22027 211 VAL A N 1
ATOM 1311 C CA . VAL A 1 165 ? 1.24400 44.77400 13.57600 1.000 57.77813 211 VAL A CA 1
ATOM 1312 C C . VAL A 1 165 ? 1.65200 43.34200 13.25800 1.000 55.58106 211 VAL A C 1
ATOM 1313 O O . VAL A 1 165 ? 1.23300 42.38100 13.91200 1.000 57.18018 211 VAL A O 1
ATOM 1317 N N . THR A 1 166 ? 2.48600 43.20700 12.23100 1.000 52.64777 212 THR A N 1
ATOM 1318 C CA . THR A 1 166 ? 2.98600 41.91700 11.77800 1.000 53.02653 212 THR A CA 1
ATOM 1319 C C . THR A 1 166 ? 4.40500 41.70200 12.29000 1.000 52.05156 212 THR A C 1
ATOM 1320 O O . THR A 1 166 ? 5.21600 42.63200 12.30800 1.000 50.25606 212 THR A O 1
ATOM 1324 N N . TYR A 1 167 ? 4.69600 40.47400 12.71000 1.000 50.10627 213 TYR A N 1
ATOM 1325 C CA . TYR A 1 167 ? 6.01200 40.09900 13.20400 1.000 50.45250 213 TYR A CA 1
ATOM 1326 C C . TYR A 1 167 ? 6.61200 39.01100 12.32200 1.000 52.18090 213 TYR A C 1
ATOM 1327 O O . TYR A 1 167 ? 5.90200 38.29400 11.61100 1.000 50.75878 213 TYR A O 1
ATOM 1336 N N . ASN A 1 168 ? 7.93700 38.89600 12.37800 1.000 50.21459 214 ASN A N 1
ATOM 1337 C CA . ASN A 1 168 ? 8.67400 37.80700 11.74100 1.000 50.39707 214 ASN A CA 1
ATOM 1338 C C . ASN A 1 168 ? 9.31000 36.98500 12.85900 1.000 49.49654 214 ASN A C 1
ATOM 1339 O O . ASN A 1 168 ? 10.33700 37.37500 13.42300 1.000 47.14652 214 ASN A O 1
ATOM 1344 N N . LEU A 1 169 ? 8.69100 35.85000 13.18000 1.000 54.02365 215 LEU A N 1
ATOM 1345 C CA . LEU A 1 169 ? 9.17100 34.98400 14.24900 1.000 52.99382 215 LEU A CA 1
ATOM 1346 C C . LEU A 1 169 ? 10.38900 34.16000 13.85100 1.000 53.67028 215 LEU A C 1
ATOM 1347 O O . LEU A 1 169 ? 10.93200 33.44400 14.69800 1.000 54.97356 215 LEU A O 1
ATOM 1352 N N . SER A 1 170 ? 10.82900 34.24100 12.59600 1.000 53.95259 216 SER A N 1
ATOM 1353 C CA . SER A 1 170 ? 11.94200 33.42500 12.12800 1.000 56.45298 216 SER A CA 1
ATOM 1354 C C . SER A 1 170 ? 13.29700 34.09100 12.32300 1.000 55.68688 216 SER A C 1
ATOM 1355 O O . SER A 1 170 ? 14.29100 33.39300 12.55600 1.000 56.75491 216 SER A O 1
ATOM 1358 N N . SER A 1 171 ? 13.36700 35.41700 12.23600 1.000 51.81327 217 SER A N 1
ATOM 1359 C CA . SER A 1 171 ? 14.63900 36.11900 12.30700 1.000 54.60325 217 SER A CA 1
ATOM 1360 C C . SER A 1 171 ? 14.48800 37.37900 13.14700 1.000 50.97882 217 SER A C 1
ATOM 1361 O O . SER A 1 171 ? 13.37900 37.85600 13.39900 1.000 47.73619 217 SER A O 1
ATOM 1364 N N . THR A 1 172 ? 15.63000 37.91200 13.58000 1.000 49.50302 218 THR A N 1
ATOM 1365 C CA . THR A 1 172 ? 15.67600 39.19300 14.27300 1.000 51.65322 218 THR A CA 1
ATOM 1366 C C . THR A 1 172 ? 15.58600 40.37800 13.32000 1.000 47.97351 218 THR A C 1
ATOM 1367 O O . THR A 1 172 ? 15.63500 41.52600 13.77700 1.000 46.91641 218 THR A O 1
ATOM 1371 N N . THR A 1 173 ? 15.45700 40.12700 12.01900 1.000 49.37542 219 THR A N 1
ATOM 1372 C CA . THR A 1 173 ? 15.40800 41.20000 11.03600 1.000 46.97324 219 THR A CA 1
ATOM 1373 C C . THR A 1 173 ? 14.13100 42.01700 11.19300 1.000 46.89993 219 THR A C 1
ATOM 1374 O O . THR A 1 173 ? 13.05800 41.47800 11.48100 1.000 45.21924 219 THR A O 1
ATOM 1378 N N . THR A 1 174 ? 14.25800 43.32900 11.00700 1.000 45.09039 220 THR A N 1
ATOM 1379 C CA . THR A 1 174 ? 13.12000 44.22700 11.14200 1.000 44.37130 220 THR A CA 1
ATOM 1380 C C . THR A 1 174 ? 12.05400 43.91100 10.09800 1.000 45.42438 220 THR A C 1
ATOM 1381 O O . THR A 1 174 ? 12.35700 43.67800 8.92500 1.000 46.51743 220 THR A O 1
ATOM 1385 N N . GLU A 1 175 ? 10.79800 43.89100 10.54100 1.000 47.01648 221 GLU A N 1
ATOM 1386 C CA . GLU A 1 175 ? 9.64100 43.68100 9.67500 1.000 46.69811 221 GLU A CA 1
ATOM 1387 C C . GLU A 1 175 ? 8.86400 44.99100 9.61000 1.000 47.42021 221 GLU A C 1
ATOM 1388 O O . GLU A 1 175 ? 8.30700 45.43900 10.61800 1.000 46.04366 221 GLU A O 1
ATOM 1394 N N . THR A 1 176 ? 8.81900 45.59900 8.42600 1.000 50.76786 222 THR A N 1
ATOM 1395 C CA . THR A 1 176 ? 8.26000 46.93200 8.24900 1.000 48.87585 222 THR A CA 1
ATOM 1396 C C . THR A 1 176 ? 7.05500 46.90100 7.31900 1.000 50.41800 222 THR A C 1
ATOM 1397 O O . THR A 1 176 ? 7.03800 46.16500 6.32800 1.000 51.53960 222 THR A O 1
ATOM 1401 N N . ASN A 1 177 ? 6.04900 47.71100 7.64900 1.000 52.83402 223 ASN A N 1
ATOM 1402 C CA . ASN A 1 177 ? 4.89600 47.94400 6.79200 1.000 53.29368 223 ASN A CA 1
ATOM 1403 C C . ASN A 1 177 ? 4.60800 49.43700 6.73500 1.000 55.62385 223 ASN A C 1
ATOM 1404 O O . ASN A 1 177 ? 4.70400 50.13700 7.74800 1.000 54.18031 223 ASN A O 1
ATOM 1409 N N . THR A 1 178 ? 4.26100 49.92100 5.54400 1.000 57.28082 224 THR A N 1
ATOM 1410 C CA . THR A 1 178 ? 3.91000 51.31700 5.32400 1.000 57.02440 224 THR A CA 1
ATOM 1411 C C . THR A 1 178 ? 2.48700 51.39500 4.78800 1.000 60.36787 224 THR A C 1
ATOM 1412 O O . THR A 1 178 ? 2.09600 50.60100 3.92700 1.000 62.73904 224 THR A O 1
ATOM 1416 N N . ILE A 1 179 ? 1.71600 52.35100 5.30000 1.000 59.53262 225 ILE A N 1
ATOM 1417 C CA . ILE A 1 179 ? 0.30100 52.48200 4.97000 1.000 60.99719 225 ILE A CA 1
ATOM 1418 C C . ILE A 1 179 ? -0.04000 53.96100 4.83700 1.000 65.06445 225 ILE A C 1
ATOM 1419 O O . ILE A 1 179 ? 0.45700 54.79700 5.59900 1.000 63.59192 225 ILE A O 1
ATOM 1424 N N . SER A 1 180 ? -0.88200 54.28100 3.85700 1.000 66.27962 226 SER A N 1
ATOM 1425 C CA . SER A 1 180 ? -1.29100 55.65400 3.58900 1.000 63.94115 226 SER A CA 1
ATOM 1426 C C . SER A 1 180 ? -2.52900 55.99300 4.41300 1.000 66.14997 226 SER A C 1
ATOM 1427 O O . SER A 1 180 ? -3.57500 55.35300 4.26100 1.000 71.28783 226 SER A O 1
ATOM 1430 N N . ASP A 1 181 ? -2.41100 56.99900 5.28000 1.000 66.68183 227 ASP A N 1
ATOM 1431 C CA . ASP A 1 181 ? -3.57600 57.50900 5.99100 1.000 65.87991 227 ASP A CA 1
ATOM 1432 C C . ASP A 1 181 ? -3.68900 59.02200 5.83900 1.000 67.50476 227 ASP A C 1
ATOM 1433 O O . ASP A 1 181 ? -2.83200 59.65300 5.21300 1.000 66.38004 227 ASP A O 1
ATOM 1438 N N . LYS A 1 182 ? -4.73500 59.61500 6.41300 1.000 67.83009 228 LYS A N 1
ATOM 1439 C CA . LYS A 1 182 ? -5.07600 60.99800 6.10800 1.000 68.65797 228 LYS A CA 1
ATOM 1440 C C . LYS A 1 182 ? -5.62700 61.72700 7.32600 1.000 69.61603 228 LYS A C 1
ATOM 1441 O O . LYS A 1 182 ? -6.38400 61.14500 8.11100 1.000 68.18071 228 LYS A O 1
ATOM 1447 N N . PHE A 1 183 ? -5.25600 62.99200 7.49900 1.000 69.37063 229 PHE A N 1
ATOM 1448 C CA . PHE A 1 183 ? -5.77200 63.81700 8.58300 1.000 67.77008 229 PHE A CA 1
ATOM 1449 C C . PHE A 1 183 ? -6.61600 64.94300 8.00700 1.000 74.00791 229 PHE A C 1
ATOM 1450 O O . PHE A 1 183 ? -6.20400 65.60900 7.05100 1.000 73.76792 229 PHE A O 1
ATOM 1458 N N . THR A 1 184 ? -7.79300 65.14900 8.58900 1.000 77.27752 230 THR A N 1
ATOM 1459 C CA . THR A 1 184 ? -8.71000 66.20400 8.17600 1.000 76.43359 230 THR A CA 1
ATOM 1460 C C . THR A 1 184 ? -8.60600 67.34800 9.17800 1.000 75.66632 230 THR A C 1
ATOM 1461 O O . THR A 1 184 ? -9.05800 67.22500 10.32100 1.000 74.57404 230 THR A O 1
ATOM 1465 N N . VAL A 1 185 ? -8.00200 68.45300 8.75300 1.000 75.12272 231 VAL A N 1
ATOM 1466 C CA . VAL A 1 185 ? -7.87200 69.63800 9.59700 1.000 74.07947 231 VAL A CA 1
ATOM 1467 C C . VAL A 1 185 ? -9.24400 70.29300 9.71700 1.000 74.58968 231 VAL A C 1
ATOM 1468 O O . VAL A 1 185 ? -9.86600 70.61500 8.69500 1.000 76.83881 231 VAL A O 1
ATOM 1472 N N . PRO A 1 186 ? -9.74900 70.51300 10.92700 1.000 74.57452 232 PRO A N 1
ATOM 1473 C CA . PRO A 1 186 ? -11.12700 70.98000 11.09000 1.000 76.45718 232 PRO A CA 1
ATOM 1474 C C . PRO A 1 186 ? -11.25700 72.49600 11.02100 1.000 81.55570 232 PRO A C 1
ATOM 1475 O O . PRO A 1 186 ? -10.28400 73.24500 11.12400 1.000 82.17840 232 PRO A O 1
ATOM 1479 N N . SER A 1 187 ? -12.49800 72.93500 10.83000 1.000 82.37529 233 SER A N 1
ATOM 1480 C CA . SER A 1 187 ? -12.82400 74.34700 10.97400 1.000 88.40139 233 SER A CA 1
ATOM 1481 C C . SER A 1 187 ? -12.83800 74.71400 12.45100 1.000 86.88664 233 SER A C 1
ATOM 1482 O O . SER A 1 187 ? -13.24200 73.91600 13.30000 1.000 86.47833 233 SER A O 1
ATOM 1485 N N . GLN A 1 188 ? -12.39000 75.92700 12.76100 1.000 87.16984 234 GLN A N 1
ATOM 1486 C CA . GLN A 1 188 ? -12.12200 76.31600 14.13700 1.000 86.39706 234 GLN A CA 1
ATOM 1487 C C . GLN A 1 188 ? -12.97300 77.51300 14.53900 1.000 90.37827 234 GLN A C 1
ATOM 1488 O O . GLN A 1 188 ? -13.22700 78.41100 13.73000 1.000 89.81692 234 GLN A O 1
ATOM 1494 N N . GLU A 1 189 ? -13.40400 77.51600 15.80000 1.000 94.92409 235 GLU A N 1
ATOM 1495 C CA . GLU A 1 189 ? -14.33400 78.51900 16.30000 1.000 94.25609 235 GLU A CA 1
ATOM 1496 C C . GLU A 1 189 ? -13.59200 79.79000 16.69200 1.000 88.65584 235 GLU A C 1
ATOM 1497 O O . GLU A 1 189 ? -12.56300 79.73300 17.37200 1.000 85.07025 235 GLU A O 1
ATOM 1503 N N . VAL A 1 190 ? -14.12500 80.93600 16.27200 1.000 90.74834 236 VAL A N 1
ATOM 1504 C CA . VAL A 1 190 ? -13.50600 82.23400 16.53100 1.000 91.23574 236 VAL A CA 1
ATOM 1505 C C . VAL A 1 190 ? -14.60900 83.27000 16.70400 1.000 95.53984 236 VAL A C 1
ATOM 1506 O O . VAL A 1 190 ? -15.51400 83.37000 15.87000 1.000 99.34273 236 VAL A O 1
ATOM 1510 N N . THR A 1 191 ? -14.53500 84.03900 17.78900 1.000 96.02184 237 THR A N 1
ATOM 1511 C CA . THR A 1 191 ? -15.42800 85.16600 18.02900 1.000 103.19127 237 THR A CA 1
ATOM 1512 C C . THR A 1 191 ? -14.66100 86.46000 17.79100 1.000 102.59304 237 THR A C 1
ATOM 1513 O O . THR A 1 191 ? -13.59500 86.67000 18.37900 1.000 101.59754 237 THR A O 1
ATOM 1517 N N . LEU A 1 192 ? -15.20400 87.32400 16.93400 1.000 106.86901 238 LEU A N 1
ATOM 1518 C CA . LEU A 1 192 ? -14.49100 88.50200 16.46400 1.000 105.56358 238 LEU A CA 1
ATOM 1519 C C . LEU A 1 192 ? -15.32300 89.75900 16.67700 1.000 112.49702 238 LEU A C 1
ATOM 1520 O O . LEU A 1 192 ? -16.55100 89.74100 16.56300 1.000 119.94090 238 LEU A O 1
ATOM 1525 N N . SER A 1 193 ? -14.63300 90.84700 16.98200 1.000 108.56575 239 SER A N 1
ATOM 1526 C CA . SER A 1 193 ? -15.20200 92.17500 17.14900 1.000 114.11971 239 SER A CA 1
ATOM 1527 C C . SER A 1 193 ? -15.07400 92.96600 15.85400 1.000 115.86604 239 SER A C 1
ATOM 1528 O O . SER A 1 193 ? -14.35300 92.56600 14.93500 1.000 117.31396 239 SER A O 1
ATOM 1531 N N . PRO A 1 194 ? -15.78100 94.09200 15.73000 1.000 121.95948 240 PRO A N 1
ATOM 1532 C CA . PRO A 1 194 ? -15.66500 94.90500 14.50600 1.000 124.06391 240 PRO A CA 1
ATOM 1533 C C . PRO A 1 194 ? -14.23300 95.35600 14.25300 1.000 116.94771 240 PRO A C 1
ATOM 1534 O O . PRO A 1 194 ? -13.60800 96.00600 15.09400 1.000 113.7192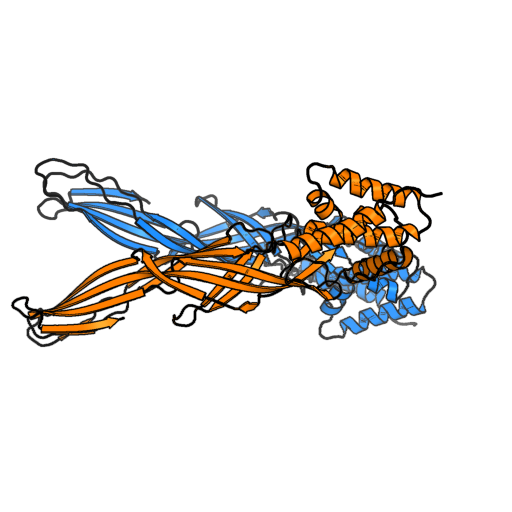9 240 PRO A O 1
ATOM 1538 N N . GLY A 1 195 ? -13.71700 95.00200 13.07700 1.000 119.40905 241 GLY A N 1
ATOM 1539 C CA . GLY A 1 195 ? -12.39800 95.41700 12.65100 1.000 114.85616 241 GLY A CA 1
ATOM 1540 C C . GLY A 1 195 ? -11.25100 94.55800 13.13600 1.000 114.15974 241 GLY A C 1
ATOM 1541 O O . GLY A 1 195 ? -10.09800 94.84500 12.79100 1.000 112.33176 241 GLY A O 1
ATOM 1542 N N . HIS A 1 196 ? -11.52100 93.51500 13.91300 1.000 103.81201 242 HIS A N 1
ATOM 1543 C CA . HIS A 1 196 ? -10.46900 92.69400 14.49000 1.000 93.14759 242 HIS A CA 1
ATOM 1544 C C . HIS A 1 196 ? -10.09200 91.55900 13.54100 1.000 91.46632 242 HIS A C 1
ATOM 1545 O O . HIS A 1 196 ? -10.83600 91.20800 12.62500 1.000 95.83877 242 HIS A O 1
ATOM 1552 N N . LYS A 1 197 ? -8.91400 90.98500 13.77200 1.000 83.34225 243 LYS A N 1
ATOM 1553 C CA . LYS A 1 197 ? -8.37300 89.94200 12.91400 1.000 82.42618 243 LYS A CA 1
ATOM 1554 C C . LYS A 1 197 ? -8.24600 88.63600 13.68900 1.000 79.14729 243 LYS A C 1
ATOM 1555 O O . LYS A 1 197 ? -8.17600 88.62200 14.92100 1.000 77.90896 243 LYS A O 1
ATOM 1561 N N . ALA A 1 198 ? -8.21800 87.53100 12.94600 1.000 80.09003 244 ALA A N 1
ATOM 1562 C CA . ALA A 1 198 ? -8.07800 86.19700 13.51200 1.000 76.85195 244 ALA A CA 1
ATOM 1563 C C . ALA A 1 198 ? -7.04200 85.42000 12.71700 1.000 72.67814 244 ALA A C 1
ATOM 1564 O O . ALA A 1 198 ? -7.14500 85.32100 11.49000 1.000 75.77219 244 ALA A O 1
ATOM 1566 N N . VAL A 1 199 ? -6.04600 84.87600 13.41100 1.000 68.33604 245 VAL A N 1
ATOM 1567 C CA . VAL A 1 199 ? -5.07000 83.97300 12.81500 1.000 69.84573 245 VAL A CA 1
ATOM 1568 C C . VAL A 1 199 ? -5.16500 82.63300 13.53200 1.000 65.92047 245 VAL A C 1
ATOM 1569 O O . VAL A 1 199 ? -5.31200 82.58000 14.75800 1.000 65.93403 245 VAL A O 1
ATOM 1573 N N . VAL A 1 200 ? -5.11400 81.55300 12.76100 1.000 63.38093 246 VAL A N 1
ATOM 1574 C CA . VAL A 1 200 ? -5.16600 80.19800 13.29600 1.000 62.62550 246 VAL A CA 1
ATOM 1575 C C . VAL A 1 200 ? -3.92300 79.47300 12.80200 1.000 60.92622 246 VAL A C 1
ATOM 1576 O O . VAL A 1 200 ? -3.78300 79.21100 11.60000 1.000 61.40180 246 VAL A O 1
ATOM 1580 N N . LYS A 1 201 ? -3.01600 79.16000 13.72200 1.000 55.39805 247 LYS A N 1
ATOM 1581 C CA . LYS A 1 201 ? -1.78300 78.46200 13.38900 1.000 55.97654 247 LYS A CA 1
ATOM 1582 C C . LYS A 1 201 ? -2.00200 76.95900 13.49500 1.000 57.97612 247 LYS A C 1
ATOM 1583 O O . LYS A 1 201 ? -2.49900 76.46700 14.51200 1.000 52.95013 247 LYS A O 1
ATOM 1589 N N . HIS A 1 202 ? -1.63500 76.23800 12.44100 1.000 58.17644 248 HIS A N 1
ATOM 1590 C CA . HIS A 1 202 ? -1.78100 74.79100 12.38300 1.000 53.46643 248 HIS A CA 1
ATOM 1591 C C . HIS A 1 202 ? -0.41100 74.14000 12.50300 1.000 55.62926 248 HIS A C 1
ATOM 1592 O O . HIS A 1 202 ? 0.51700 74.49900 11.77100 1.000 56.78220 248 HIS A O 1
ATOM 1599 N N . ASP A 1 203 ? -0.28700 73.18700 13.42700 1.000 51.48231 249 ASP A N 1
ATOM 1600 C CA . ASP A 1 203 ? 0.93400 72.39800 13.59300 1.000 50.90124 249 ASP A CA 1
ATOM 1601 C C . ASP A 1 203 ? 0.53600 70.92800 13.68500 1.000 52.83903 249 ASP A C 1
ATOM 1602 O O . ASP A 1 203 ? 0.18900 70.43600 14.76200 1.000 48.58309 249 ASP A O 1
ATOM 1607 N N . LEU A 1 204 ? 0.58800 70.23300 12.55500 1.000 52.25334 250 LEU A N 1
ATOM 1608 C CA . LEU A 1 204 ? 0.22600 68.82600 12.47100 1.000 50.83605 250 LEU A CA 1
ATOM 1609 C C . LEU A 1 204 ? 1.47500 68.01300 12.16000 1.000 53.08084 250 LEU A C 1
ATOM 1610 O O . LEU A 1 204 ? 2.16100 68.28000 11.16800 1.000 53.31728 250 LEU A O 1
ATOM 1615 N N . ARG A 1 205 ? 1.77400 67.03200 13.01100 1.000 48.50505 251 ARG A N 1
ATOM 1616 C CA . ARG A 1 205 ? 3.00500 66.26400 12.89600 1.000 49.04814 251 ARG A CA 1
ATOM 1617 C C . ARG A 1 205 ? 2.72700 64.78700 13.13000 1.000 49.26401 251 ARG A C 1
ATOM 1618 O O . ARG A 1 205 ? 1.76700 64.41900 13.81000 1.000 47.74768 251 ARG A O 1
ATOM 1626 N N . LYS A 1 206 ? 3.59100 63.94600 12.56600 1.000 48.04390 252 LYS A N 1
ATOM 1627 C CA . LYS A 1 206 ? 3.57000 62.52300 12.87100 1.000 50.25403 252 LYS A CA 1
ATOM 1628 C C . LYS A 1 206 ? 3.95600 62.28400 14.32600 1.000 47.71330 252 LYS A C 1
ATOM 1629 O O . LYS A 1 206 ? 4.76200 63.01500 14.90700 1.000 44.12858 252 LYS A O 1
ATOM 1635 N N . MET A 1 207 ? 3.37800 61.24200 14.91100 1.000 49.08772 253 MET A N 1
ATOM 1636 C CA . MET A 1 207 ? 3.77500 60.77100 16.22900 1.000 47.62643 253 MET A CA 1
ATOM 1637 C C . MET A 1 207 ? 4.60700 59.50500 16.08500 1.000 46.27455 253 MET A C 1
ATOM 1638 O O . MET A 1 207 ? 4.30400 58.63900 15.25900 1.000 46.94400 253 MET A O 1
ATOM 1643 N N . VAL A 1 208 ? 5.66200 59.40500 16.88800 1.000 47.39381 254 VAL A N 1
ATOM 1644 C CA . VAL A 1 208 ? 6.58800 58.28200 16.83700 1.000 44.09184 254 VAL A CA 1
ATOM 1645 C C . VAL A 1 208 ? 6.59100 57.60400 18.19700 1.000 44.62124 254 VAL A C 1
ATOM 1646 O O . VAL A 1 208 ? 6.71500 58.27200 19.23100 1.000 42.33233 254 VAL A O 1
ATOM 1650 N N . TYR A 1 209 ? 6.45400 56.28000 18.19400 1.000 43.93060 255 TYR A N 1
ATOM 1651 C CA . TYR A 1 209 ? 6.40400 55.48300 19.41200 1.000 42.34924 255 TYR A CA 1
ATOM 1652 C C . TYR A 1 209 ? 7.47300 54.40400 19.33700 1.000 43.59455 255 TYR A C 1
ATOM 1653 O O . TYR A 1 209 ? 7.43500 53.54900 18.44600 1.000 43.89853 255 TYR A O 1
ATOM 1662 N N . PHE A 1 210 ? 8.42500 54.45100 20.26400 1.000 44.58597 256 PHE A N 1
ATOM 1663 C CA . PHE A 1 210 ? 9.42900 53.41000 20.42900 1.000 42.24496 256 PHE A CA 1
ATOM 1664 C C . PHE A 1 210 ? 9.07300 52.59900 21.66500 1.000 41.98890 256 PHE A C 1
ATOM 1665 O O . PHE A 1 210 ? 8.82600 53.17300 22.73000 1.000 39.87769 256 PHE A O 1
ATOM 1673 N N . GLY A 1 211 ? 9.04900 51.27600 21.53300 1.000 39.43456 257 GLY A N 1
ATOM 1674 C CA . GLY A 1 211 ? 8.62200 50.46300 22.65500 1.000 40.14356 257 GLY A CA 1
ATOM 1675 C C . GLY A 1 211 ? 9.20300 49.06900 22.66100 1.000 39.88884 257 GLY A C 1
ATOM 1676 O O . GLY A 1 211 ? 9.69400 48.56500 21.64600 1.000 39.90540 257 GLY A O 1
ATOM 1677 N N . THR A 1 212 ? 9.14000 48.45200 23.83700 1.000 40.31617 258 THR A N 1
ATOM 1678 C CA . THR A 1 212 ? 9.48800 47.05700 24.05000 1.000 39.31622 258 THR A CA 1
ATOM 1679 C C . THR A 1 212 ? 8.23400 46.29800 24.46500 1.000 38.99625 258 THR A C 1
ATOM 1680 O O . THR A 1 212 ? 7.21900 46.89200 24.83900 1.000 35.45302 258 THR A O 1
ATOM 1684 N N . GLN A 1 213 ? 8.30900 44.97300 24.40400 1.000 36.69696 259 GLN A N 1
ATOM 1685 C CA . GLN A 1 213 ? 7.14800 44.13300 24.68400 1.000 35.26462 259 GLN A CA 1
ATOM 1686 C C . GLN A 1 213 ? 7.60600 42.68700 24.82200 1.000 38.86005 259 GLN A C 1
ATOM 1687 O O . GLN A 1 213 ? 8.79500 42.37100 24.71600 1.000 37.42450 259 GLN A O 1
ATOM 1693 N N . ASP A 1 214 ? 6.63900 41.81100 25.07500 1.000 36.91637 260 ASP A N 1
ATOM 1694 C CA . ASP A 1 214 ? 6.78300 40.37700 24.90200 1.000 36.25585 260 ASP A CA 1
ATOM 1695 C C . ASP A 1 214 ? 5.75200 39.91500 23.88100 1.000 40.44178 260 ASP A C 1
ATOM 1696 O O . ASP A 1 214 ? 4.75000 40.59300 23.63300 1.000 37.53144 260 ASP A O 1
ATOM 1701 N N . LEU A 1 215 ? 6.01000 38.75600 23.27900 1.000 35.70485 261 LEU A N 1
ATOM 1702 C CA . LEU A 1 215 ? 5.10500 38.18800 22.28400 1.000 36.39744 261 LEU A CA 1
ATOM 1703 C C . LEU A 1 215 ? 4.93300 36.71000 22.60100 1.000 38.02000 261 LEU A C 1
ATOM 1704 O O . LEU A 1 215 ? 5.88300 35.93200 22.48100 1.000 37.51016 261 LEU A O 1
ATOM 1709 N N . LYS A 1 216 ? 3.72500 36.32900 23.00700 1.000 39.87701 262 LYS A N 1
ATOM 1710 C CA . LYS A 1 216 ? 3.41900 34.96900 23.42600 1.000 38.35944 262 LYS A CA 1
ATOM 1711 C C . LYS A 1 216 ? 2.25800 34.43400 22.60200 1.000 40.93972 262 LYS A C 1
ATOM 1712 O O . LYS A 1 216 ? 1.33700 35.18100 22.26100 1.000 44.73843 262 LYS A O 1
ATOM 1718 N N . GLY A 1 217 ? 2.29800 33.14700 22.28700 1.000 42.35003 263 GLY A N 1
ATOM 1719 C CA . GLY A 1 217 ? 1.22100 32.54300 21.52800 1.000 43.42961 263 GLY A CA 1
ATOM 1720 C C . GLY A 1 217 ? 1.61200 31.19700 20.96600 1.000 42.86284 263 GLY A C 1
ATOM 1721 O O . GLY A 1 217 ? 2.77800 30.80000 20.97100 1.000 41.14803 263 GLY A O 1
ATOM 1722 N N . ASP A 1 218 ? 0.59800 30.50100 20.45500 1.000 43.81995 264 ASP A N 1
ATOM 1723 C CA . ASP A 1 218 ? 0.73600 29.12700 19.99100 1.000 43.60651 264 ASP A CA 1
ATOM 1724 C C . ASP A 1 218 ? 1.09500 29.08000 18.51100 1.000 46.01240 264 ASP A C 1
ATOM 1725 O O . ASP A 1 218 ? 0.61200 29.89100 17.71500 1.000 45.72049 264 ASP A O 1
ATOM 1730 N N . LEU A 1 219 ? 1.93700 28.11200 18.14700 1.000 42.63147 265 LEU A N 1
ATOM 1731 C CA . LEU A 1 219 ? 2.31900 27.86500 16.76300 1.000 44.36077 265 LEU A CA 1
ATOM 1732 C C . LEU A 1 219 ? 2.00800 26.41900 16.40700 1.000 47.16037 265 LEU A C 1
ATOM 1733 O O . LEU A 1 219 ? 2.28600 25.50600 17.19100 1.000 44.22663 265 LEU A O 1
ATOM 1738 N N . LYS A 1 220 ? 1.43600 26.21200 15.22300 1.000 46.28774 266 LYS A N 1
ATOM 1739 C CA . LYS A 1 220 ? 1.09500 24.87500 14.75300 1.000 47.05637 266 LYS A CA 1
ATOM 1740 C C . LYS A 1 220 ? 2.27600 24.28800 13.98900 1.000 46.33314 266 LYS A C 1
ATOM 1741 O O . LYS A 1 220 ? 2.73500 24.87100 13.00000 1.000 45.80754 266 LYS A O 1
ATOM 1747 N N . VAL A 1 221 ? 2.76600 23.13900 14.44900 1.000 45.69905 267 VAL A N 1
ATOM 1748 C CA . VAL A 1 221 ? 3.89200 22.44600 13.83300 1.000 45.69240 267 VAL A CA 1
ATOM 1749 C C . VAL A 1 221 ? 3.37600 21.15600 13.21100 1.000 47.21406 267 VAL A C 1
ATOM 1750 O O . VAL A 1 221 ? 2.62300 20.41000 13.85000 1.000 47.42766 267 VAL A O 1
ATOM 1754 N N . SER A 1 222 ? 3.77900 20.89400 11.97000 1.000 48.81145 268 SER A N 1
ATOM 1755 C CA . SER A 1 222 ? 3.36000 19.69500 11.26100 1.000 44.67320 268 SER A CA 1
ATOM 1756 C C . SER A 1 222 ? 4.51000 19.18100 10.40800 1.000 48.81251 268 SER A C 1
ATOM 1757 O O . SER A 1 222 ? 5.40000 19.93900 10.01500 1.000 46.77014 268 SER A O 1
ATOM 1760 N N . PHE A 1 223 ? 4.48400 17.87900 10.13200 1.000 47.56050 269 PHE A N 1
ATOM 1761 C CA . PHE A 1 223 ? 5.46500 17.23100 9.27100 1.000 47.98403 269 PHE A CA 1
ATOM 1762 C C . PHE A 1 223 ? 4.74100 16.65700 8.06200 1.000 50.82451 269 PHE A C 1
ATOM 1763 O O . PHE A 1 223 ? 3.80800 15.86100 8.21500 1.000 51.34711 269 PHE A O 1
ATOM 1771 N N . ASN A 1 224 ? 5.16100 17.06600 6.86900 1.000 48.69317 270 ASN A N 1
ATOM 1772 C CA . ASN A 1 224 ? 4.66100 16.49800 5.62200 1.000 51.58173 270 ASN A CA 1
ATOM 1773 C C . ASN A 1 224 ? 5.75900 15.62600 5.02000 1.000 52.99792 270 ASN A C 1
ATOM 1774 O O . ASN A 1 224 ? 6.39200 15.97400 4.02200 1.000 51.88477 270 ASN A O 1
ATOM 1779 N N . ASP A 1 225 ? 5.98200 14.47200 5.64700 1.000 51.56640 271 ASP A N 1
ATOM 1780 C CA . ASP A 1 225 ? 7.11000 13.61400 5.31500 1.000 54.80643 271 ASP A CA 1
ATOM 1781 C C . ASP A 1 225 ? 6.70300 12.27400 4.71500 1.000 55.68708 271 ASP A C 1
ATOM 1782 O O . ASP A 1 225 ? 7.56100 11.39500 4.58200 1.000 55.78404 271 ASP A O 1
ATOM 1787 N N . LYS A 1 226 ? 5.43400 12.10200 4.33300 1.000 56.01983 272 LYS A N 1
ATOM 1788 C CA . LYS A 1 226 ? 4.91200 10.84800 3.78800 1.000 59.58065 272 LYS A CA 1
ATOM 1789 C C . LYS A 1 226 ? 5.76800 10.36600 2.62200 1.000 58.22931 272 LYS A C 1
ATOM 1790 O O . LYS A 1 226 ? 6.00400 9.16200 2.47300 1.000 59.72858 272 LYS A O 1
ATOM 1796 N N . GLU A 1 227 ? 6.25400 11.30000 1.80500 1.000 59.41721 273 GLU A N 1
ATOM 1797 C CA . GLU A 1 227 ? 7.01000 10.92300 0.61500 1.000 61.10805 273 GLU A CA 1
ATOM 1798 C C . GLU A 1 227 ? 8.42900 10.48900 0.97300 1.000 60.78769 273 GLU A C 1
ATOM 1799 O O . GLU A 1 227 ? 8.92000 9.47000 0.47200 1.000 60.42625 273 GLU A O 1
ATOM 1805 N N . ILE A 1 228 ? 9.10300 11.24300 1.84500 1.000 58.75233 274 ILE A N 1
ATOM 1806 C CA . ILE A 1 228 ? 10.50700 10.95900 2.13500 1.000 58.16890 274 ILE A CA 1
ATOM 1807 C C . ILE A 1 228 ? 10.64200 9.73300 3.03600 1.000 58.30495 274 ILE A C 1
ATOM 1808 O O . ILE A 1 228 ? 11.56600 8.93000 2.87000 1.000 59.58144 274 ILE A O 1
ATOM 1813 N N . VAL A 1 229 ? 9.72400 9.55500 3.99100 1.000 55.53612 275 VAL A N 1
ATOM 1814 C CA . VAL A 1 229 ? 9.76900 8.37100 4.85000 1.000 57.62968 275 VAL A CA 1
ATOM 1815 C C . VAL A 1 229 ? 9.60000 7.09200 4.03700 1.000 58.98323 275 VAL A C 1
ATOM 1816 O O . VAL A 1 229 ? 10.27800 6.08800 4.29000 1.000 58.60653 275 VAL A O 1
ATOM 1820 N N . GLN A 1 230 ? 8.70200 7.10200 3.05100 1.000 60.43027 276 GLN A N 1
ATOM 1821 C CA . GLN A 1 230 ? 8.43600 5.89900 2.27000 1.000 60.83984 276 GLN A CA 1
ATOM 1822 C C . GLN A 1 230 ? 9.51400 5.60000 1.23600 1.000 63.17286 276 GLN A C 1
ATOM 1823 O O . GLN A 1 230 ? 9.54100 4.48500 0.70200 1.000 61.67702 276 GLN A O 1
ATOM 1829 N N . LYS A 1 231 ? 10.39200 6.55700 0.93100 1.000 62.09859 277 LYS A N 1
ATOM 1830 C CA . LYS A 1 231 ? 11.54200 6.25800 0.08800 1.000 62.27446 277 LYS A CA 1
ATOM 1831 C C . LYS A 1 231 ? 12.56000 5.37000 0.79000 1.000 64.01103 277 LYS A C 1
ATOM 1832 O O . LYS A 1 231 ? 13.46300 4.84900 0.12700 1.000 63.20031 277 LYS A O 1
ATOM 1838 N N . PHE A 1 232 ? 12.43800 5.19100 2.10300 1.000 63.65624 278 PHE A N 1
ATOM 1839 C CA . PHE A 1 232 ? 13.28800 4.28400 2.86200 1.000 60.88435 278 PHE A CA 1
ATOM 1840 C C . PHE A 1 232 ? 12.55800 3.01600 3.27700 1.000 61.13103 278 PHE A C 1
ATOM 1841 O O . PHE A 1 232 ? 13.02200 1.91200 2.98100 1.000 64.50092 278 PHE A O 1
ATOM 1849 N N . ILE A 1 233 ? 11.42200 3.13500 3.96300 1.000 60.35367 279 ILE A N 1
ATOM 1850 C CA . ILE A 1 233 ? 10.56000 1.98800 4.24200 1.000 60.91849 279 ILE A CA 1
ATOM 1851 C C . ILE A 1 233 ? 9.12000 2.39600 3.95000 1.000 60.41279 279 ILE A C 1
ATOM 1852 O O . ILE A 1 233 ? 8.56300 3.26200 4.63400 1.000 62.88733 279 ILE A O 1
ATOM 1857 N N . TYR A 1 234 ? 8.52100 1.77200 2.93800 1.000 60.74004 280 TYR A N 1
ATOM 1858 C CA . TYR A 1 234 ? 7.18800 2.09400 2.44100 1.000 60.81519 280 TYR A CA 1
ATOM 1859 C C . TYR A 1 234 ? 6.07200 1.53200 3.32400 1.000 61.08010 280 TYR A C 1
ATOM 1860 O O . TYR A 1 234 ? 5.17600 2.29100 3.71300 1.000 57.47766 280 TYR A O 1
ATOM 1869 N N . PRO A 1 235 ? 6.06000 0.23800 3.65700 1.000 65.00179 281 PRO A N 1
ATOM 1870 C CA . PRO A 1 235 ? 4.92500 -0.30000 4.41500 1.000 66.21993 281 PRO A CA 1
ATOM 1871 C C . PRO A 1 235 ? 4.87200 0.25200 5.83200 1.000 63.23282 281 PRO A C 1
ATOM 1872 O O . PRO A 1 235 ? 5.84600 0.79300 6.36100 1.000 61.44817 281 PRO A O 1
ATOM 1876 N N . ASN A 1 236 ? 3.69300 0.10600 6.43900 1.000 63.50802 282 ASN A N 1
ATOM 1877 C CA . ASN A 1 236 ? 3.45000 0.51100 7.82500 1.000 63.99316 282 ASN A CA 1
ATOM 1878 C C . ASN A 1 236 ? 3.72900 1.99700 8.03600 1.000 61.29745 282 ASN A C 1
ATOM 1879 O O . ASN A 1 236 ? 4.34900 2.39200 9.02600 1.000 56.19636 282 ASN A O 1
ATOM 1884 N N . TYR A 1 237 ? 3.27300 2.83400 7.10900 1.000 59.72111 283 TYR A N 1
ATOM 1885 C CA . TYR A 1 237 ? 3.47200 4.26500 7.27100 1.000 59.99806 283 TYR A CA 1
ATOM 1886 C C . TYR A 1 237 ? 2.48700 4.83600 8.28000 1.000 62.37308 283 TYR A C 1
ATOM 1887 O O . TYR A 1 237 ? 1.30900 4.46800 8.30500 1.000 63.55066 283 TYR A O 1
ATOM 1896 N N . ARG A 1 238 ? 2.98500 5.75000 9.10700 1.000 59.31787 284 ARG A N 1
ATOM 1897 C CA . ARG A 1 238 ? 2.17100 6.49700 10.04900 1.000 57.72620 284 ARG A CA 1
ATOM 1898 C C . ARG A 1 238 ? 2.69300 7.92400 10.10600 1.000 57.15991 284 ARG A C 1
ATOM 1899 O O . ARG A 1 238 ? 3.89600 8.16400 9.97900 1.000 54.66256 284 ARG A O 1
ATOM 1907 N N . SER A 1 239 ? 1.77900 8.87000 10.27900 1.000 56.97719 285 SER A N 1
ATOM 1908 C CA . SER A 1 239 ? 2.20100 10.24900 10.44800 1.000 56.05462 285 SER A CA 1
ATOM 1909 C C . SER A 1 239 ? 2.77100 10.45100 11.84800 1.000 54.41017 285 SER A C 1
ATOM 1910 O O . SER A 1 239 ? 2.45900 9.71700 12.79000 1.000 55.41469 285 SER A O 1
ATOM 1913 N N . ILE A 1 240 ? 3.62400 11.46400 11.97200 1.000 53.30380 286 ILE A N 1
ATOM 1914 C CA . ILE A 1 240 ? 4.35800 11.73500 13.20100 1.000 51.83277 286 ILE A CA 1
ATOM 1915 C C . ILE A 1 240 ? 4.17300 13.20100 13.56500 1.000 48.62798 286 ILE A C 1
ATOM 1916 O O . ILE A 1 240 ? 4.21200 14.07600 12.69300 1.000 50.58428 286 ILE A O 1
ATOM 1921 N N . ASP A 1 241 ? 3.95500 13.46600 14.85200 1.000 48.15419 287 ASP A N 1
ATOM 1922 C CA . ASP A 1 241 ? 3.94400 14.83200 15.35700 1.000 48.50183 287 ASP A CA 1
ATOM 1923 C C . ASP A 1 241 ? 4.86300 14.94900 16.56900 1.000 45.53741 287 ASP A C 1
ATOM 1924 O O . ASP A 1 241 ? 5.56000 13.99000 16.91900 1.000 45.57464 287 ASP A O 1
ATOM 1929 N N . LEU A 1 242 ? 4.87000 16.11500 17.22100 1.000 46.36307 288 LEU A N 1
ATOM 1930 C CA . LEU A 1 242 ? 5.76400 16.33100 18.35400 1.000 44.50766 288 LEU A CA 1
ATOM 1931 C C . LEU A 1 242 ? 5.61600 15.33400 19.49700 1.000 43.88712 288 LEU A C 1
ATOM 1932 O O . LEU A 1 242 ? 6.56100 15.15800 20.27300 1.000 41.46050 288 LEU A O 1
ATOM 1937 N N . SER A 1 243 ? 4.45900 14.68300 19.59800 1.000 44.96288 289 SER A N 1
ATOM 1938 C CA . SER A 1 243 ? 4.21300 13.65600 20.64000 1.000 47.34864 289 SER A CA 1
ATOM 1939 C C . SER A 1 243 ? 5.14100 12.45900 20.43900 1.000 45.15849 289 SER A C 1
ATOM 1940 O O . SER A 1 243 ? 5.61100 11.89600 21.43000 1.000 44.06266 289 SER A O 1
ATOM 1943 N N . ASP A 1 244 ? 5.37000 12.09600 19.18700 1.000 43.09904 290 ASP A N 1
ATOM 1944 C CA . ASP A 1 244 ? 6.22400 10.95100 18.89200 1.000 47.63332 290 ASP A CA 1
ATOM 1945 C C . ASP A 1 244 ? 7.68600 11.24900 19.19300 1.000 46.38910 290 ASP A C 1
ATOM 1946 O O . ASP A 1 244 ? 8.43900 10.34100 19.56300 1.000 47.60812 290 ASP A O 1
ATOM 1951 N N . ILE A 1 245 ? 8.10700 12.50400 19.03300 1.000 44.46645 291 ILE A N 1
ATOM 1952 C CA . ILE A 1 245 ? 9.46900 12.88200 19.38900 1.000 44.50368 291 ILE A CA 1
ATOM 1953 C C . ILE A 1 245 ? 9.66300 12.81300 20.89900 1.000 42.81048 291 ILE A C 1
ATOM 1954 O O . ILE A 1 245 ? 10.70400 12.35600 21.38600 1.000 45.65827 291 ILE A O 1
ATOM 1959 N N . ARG A 1 246 ? 8.66400 13.26400 21.66200 1.000 40.93791 292 ARG A N 1
ATOM 1960 C CA . ARG A 1 246 ? 8.74100 13.18700 23.11700 1.000 44.21269 292 ARG A CA 1
ATOM 1961 C C . ARG A 1 246 ? 8.79600 11.74000 23.59100 1.000 43.38425 292 ARG A C 1
ATOM 1962 O O . ARG A 1 246 ? 9.56000 11.40400 24.50400 1.000 43.93262 292 ARG A O 1
ATOM 1970 N N . LYS A 1 247 ? 7.98600 10.87200 22.98200 1.000 46.89566 293 LYS A N 1
ATOM 1971 C CA . LYS A 1 247 ? 8.03000 9.45100 23.31100 1.000 46.91141 293 LYS A CA 1
ATOM 1972 C C . LYS A 1 247 ? 9.37800 8.84100 22.94600 1.000 45.96755 293 LYS A C 1
ATOM 1973 O O . LYS A 1 247 ? 9.93100 8.03900 23.70800 1.000 46.73879 293 LYS A O 1
ATOM 1979 N N . THR A 1 248 ? 9.92200 9.21400 21.78500 1.000 45.75307 294 THR A N 1
ATOM 1980 C CA . THR A 1 248 ? 11.18700 8.64100 21.33400 1.000 45.36903 294 THR A CA 1
ATOM 1981 C C . THR A 1 248 ? 12.32000 8.97800 22.29400 1.000 46.77236 294 THR A C 1
ATOM 1982 O O . THR A 1 248 ? 13.05800 8.09100 22.73900 1.000 50.83168 294 THR A O 1
ATOM 1986 N N . MET A 1 249 ? 12.47200 10.26200 22.62500 1.000 47.93410 295 MET A N 1
ATOM 1987 C CA . MET A 1 249 ? 13.56800 10.67500 23.49300 1.000 47.43873 295 MET A CA 1
ATOM 1988 C C . MET A 1 249 ? 13.42100 10.10700 24.89900 1.000 46.58803 295 MET A C 1
ATOM 1989 O O . MET A 1 249 ? 14.42800 9.84400 25.56500 1.000 46.81125 295 MET A O 1
ATOM 1994 N N . ILE A 1 250 ? 12.18600 9.91400 25.36800 1.000 48.30221 296 ILE A N 1
ATOM 1995 C CA . ILE A 1 250 ? 11.98300 9.24500 26.65100 1.000 49.61843 296 ILE A CA 1
ATOM 1996 C C . ILE A 1 250 ? 12.50000 7.81500 26.58600 1.000 50.48958 296 ILE A C 1
ATOM 1997 O O . ILE A 1 250 ? 13.20600 7.35000 27.49000 1.000 52.27467 296 ILE A O 1
ATOM 2002 N N . GLU A 1 251 ? 12.17900 7.10500 25.50300 1.000 49.32749 297 GLU A N 1
ATOM 2003 C CA . GLU A 1 251 ? 12.55400 5.70200 25.37900 1.000 51.44654 297 GLU A CA 1
ATOM 2004 C C . GLU A 1 251 ? 14.03300 5.52500 25.05600 1.000 52.07332 297 GLU A C 1
ATOM 2005 O O . GLU A 1 251 ? 14.61200 4.48600 25.39000 1.000 49.86262 297 GLU A O 1
ATOM 2011 N N . ILE A 1 252 ? 14.65700 6.51400 24.41200 1.000 50.64471 298 ILE A N 1
ATOM 2012 C CA . ILE A 1 252 ? 16.09700 6.45000 24.17500 1.000 51.33816 298 ILE A CA 1
ATOM 2013 C C . ILE A 1 252 ? 16.85300 6.57000 25.49200 1.000 52.06145 298 ILE A C 1
ATOM 2014 O O . ILE A 1 252 ? 17.79200 5.81200 25.76100 1.000 50.23972 298 ILE A O 1
ATOM 2019 N N . ASP A 1 253 ? 16.45100 7.52500 26.33400 1.000 49.70354 299 ASP A N 1
ATOM 2020 C CA . ASP A 1 253 ? 17.08900 7.67600 27.63700 1.000 51.92192 299 ASP A CA 1
ATOM 2021 C C . ASP A 1 253 ? 16.81700 6.47200 28.53000 1.000 53.48980 299 ASP A C 1
ATOM 2022 O O . ASP A 1 253 ? 17.68100 6.06900 29.31700 1.000 53.27799 299 ASP A O 1
ATOM 2027 N N . LYS A 1 254 ? 15.62100 5.88800 28.42600 1.000 51.11070 300 LYS A N 1
ATOM 2028 C CA . LYS A 1 254 ? 15.32400 4.67700 29.18300 1.000 56.47756 300 LYS A CA 1
ATOM 2029 C C . LYS A 1 254 ? 16.21600 3.52400 28.74100 1.000 53.14119 300 LYS A C 1
ATOM 2030 O O . LYS A 1 254 ? 16.61800 2.68900 29.56000 1.000 53.71234 300 LYS A O 1
ATOM 2036 N N . TRP A 1 255 ? 16.53500 3.46500 27.44700 1.000 55.13088 301 TRP A N 1
ATOM 2037 C CA . TRP A 1 255 ? 17.38700 2.39700 26.93600 1.000 55.56770 301 TRP A CA 1
ATOM 2038 C C . TRP A 1 255 ? 18.78300 2.46100 27.54500 1.000 60.56885 301 TRP A C 1
ATOM 2039 O O . TRP A 1 255 ? 19.38400 1.42300 27.84900 1.000 61.75978 301 TRP A O 1
ATOM 2050 N N . ASN A 1 256 ? 19.31200 3.66800 27.73300 1.000 59.21155 302 ASN A N 1
ATOM 2051 C CA . ASN A 1 256 ? 20.64700 3.86200 28.28100 1.000 57.92237 302 ASN A CA 1
ATOM 2052 C C . ASN A 1 256 ? 20.64300 4.07300 29.79100 1.000 58.01231 302 ASN A C 1
ATOM 2053 O O . ASN A 1 256 ? 21.70500 4.33100 30.36900 1.000 58.94003 302 ASN A O 1
ATOM 2058 N N . HIS A 1 257 ? 19.47700 3.97600 30.43400 1.000 59.45216 303 HIS A N 1
ATOM 2059 C CA . HIS A 1 257 ? 19.35000 4.06000 31.89200 1.000 61.97208 303 HIS A CA 1
ATOM 2060 C C . HIS A 1 257 ? 19.84900 5.40400 32.42600 1.000 58.40186 303 HIS A C 1
ATOM 2061 O O . HIS A 1 257 ? 20.64000 5.47100 33.36900 1.000 58.00213 303 HIS A O 1
ATOM 2068 N N . VAL A 1 258 ? 19.37400 6.48300 31.80900 1.000 61.01553 304 VAL A N 1
ATOM 2069 C CA . VAL A 1 258 ? 19.64400 7.83700 32.26900 1.000 60.82121 304 VAL A CA 1
ATOM 2070 C C . VAL A 1 258 ? 18.30900 8.55000 32.45800 1.000 59.50307 304 VAL A C 1
ATOM 2071 O O . VAL A 1 258 ? 17.25900 8.07000 32.03300 1.000 55.24626 304 VAL A O 1
ATOM 2075 N N . ASN A 1 259 ? 18.36600 9.70900 33.11400 1.000 62.88385 305 ASN A N 1
ATOM 2076 C CA . ASN A 1 259 ? 17.16100 10.48600 33.37300 1.000 58.89710 305 ASN A CA 1
ATOM 2077 C C . ASN A 1 259 ? 16.44400 10.81000 32.06800 1.000 50.51127 305 ASN A C 1
ATOM 2078 O O . ASN A 1 259 ? 17.06700 11.20200 31.07900 1.000 51.85985 305 ASN A O 1
ATOM 2083 N N . THR A 1 260 ? 15.12500 10.63300 32.07000 1.000 48.48532 306 THR A N 1
ATOM 2084 C CA . THR A 1 260 ? 14.32000 10.85500 30.87600 1.000 47.95291 306 THR A CA 1
ATOM 2085 C C . THR A 1 260 ? 14.11700 12.35000 30.65800 1.000 50.08918 306 THR A C 1
ATOM 2086 O O . THR A 1 260 ? 13.52300 13.03300 31.50000 1.000 47.91726 306 THR A O 1
ATOM 2090 N N . ILE A 1 261 ? 14.61500 12.85600 29.53500 1.000 48.43817 307 ILE A N 1
ATOM 2091 C CA . ILE A 1 261 ? 14.39900 14.24700 29.15900 1.000 45.21587 307 ILE A CA 1
ATOM 2092 C C . ILE A 1 261 ? 12.98800 14.40200 28.60600 1.000 46.03551 307 ILE A C 1
ATOM 2093 O O . ILE A 1 261 ? 12.41600 13.47100 28.02600 1.000 46.46985 307 ILE A O 1
ATOM 2098 N N . ASP A 1 262 ? 12.40300 15.58000 28.80700 1.000 43.91466 308 ASP A N 1
ATOM 2099 C CA . ASP A 1 262 ? 11.07900 15.89400 28.28200 1.000 41.14360 308 ASP A CA 1
ATOM 2100 C C . ASP A 1 262 ? 11.26100 16.80300 27.07200 1.000 43.70689 308 ASP A C 1
ATOM 2101 O O . ASP A 1 262 ? 11.64300 17.97000 27.21500 1.000 43.08008 308 ASP A O 1
ATOM 2106 N N . PHE A 1 263 ? 10.99700 16.25700 25.88200 1.000 40.56887 309 PHE A N 1
ATOM 2107 C CA . PHE A 1 263 ? 11.11600 17.03500 24.65400 1.000 41.78202 309 PHE A CA 1
ATOM 2108 C C . PHE A 1 263 ? 10.23300 18.27600 24.69300 1.000 41.56900 309 PHE A C 1
ATOM 2109 O O . PHE A 1 263 ? 10.62900 19.34500 24.21400 1.000 39.57013 309 PHE A O 1
ATOM 2117 N N . TYR A 1 264 ? 9.03300 18.15600 25.27200 1.000 41.48482 310 TYR A N 1
ATOM 2118 C CA . TYR A 1 264 ? 8.12400 19.29300 25.35700 1.000 39.42149 310 TYR A CA 1
ATOM 2119 C C . TYR A 1 264 ? 8.72700 20.45400 26.13800 1.000 42.21264 310 TYR A C 1
ATOM 2120 O O . TYR A 1 264 ? 8.28900 21.59700 25.96400 1.000 41.40704 310 TYR A O 1
ATOM 2129 N N . GLN A 1 265 ? 9.71800 20.18900 26.98900 1.000 42.05846 311 GLN A N 1
ATOM 2130 C CA . GLN A 1 265 ? 10.44300 21.22500 27.71500 1.000 39.13659 311 GLN A CA 1
ATOM 2131 C C . GLN A 1 265 ? 11.87700 21.36300 27.21100 1.000 36.88461 311 GLN A C 1
ATOM 2132 O O . GLN A 1 265 ? 12.79400 21.64400 27.98700 1.000 36.97277 311 GLN A O 1
ATOM 2138 N N . LEU A 1 266 ? 12.08100 21.17000 25.91000 1.000 38.97698 312 LEU A N 1
ATOM 2139 C CA . LEU A 1 266 ? 13.41100 21.14800 25.31300 1.000 39.16820 312 LEU A CA 1
ATOM 2140 C C . LEU A 1 266 ? 13.42500 21.95000 24.01900 1.000 36.97148 312 LEU A C 1
ATOM 2141 O O . LEU A 1 266 ? 14.07100 21.56900 23.03800 1.000 36.88429 312 LEU A O 1
ATOM 2146 N N . VAL A 1 267 ? 12.71100 23.07600 23.99700 1.000 36.44932 313 VAL A N 1
ATOM 2147 C CA . VAL A 1 267 ? 12.57600 23.86300 22.77500 1.000 35.09773 313 VAL A CA 1
ATOM 2148 C C . VAL A 1 267 ? 12.99500 25.30600 23.02200 1.000 36.68936 313 VAL A C 1
ATOM 2149 O O . VAL A 1 267 ? 12.33600 26.24300 22.56000 1.000 33.23209 313 VAL A O 1
ATOM 2153 N N . GLY A 1 268 ? 14.09400 25.49400 23.74600 1.000 35.18366 314 GLY A N 1
ATOM 2154 C CA . GLY A 1 268 ? 14.65400 26.81200 23.95100 1.000 36.18930 314 GLY A CA 1
ATOM 2155 C C . GLY A 1 268 ? 14.06600 27.53800 25.14600 1.000 32.60544 314 GLY A C 1
ATOM 2156 O O . GLY A 1 268 ? 13.06000 27.14000 25.73900 1.000 34.38042 314 GLY A O 1
ATOM 2157 N N . VAL A 1 269 ? 14.72100 28.64900 25.49300 1.000 36.10145 315 VAL A N 1
ATOM 2158 C CA . VAL A 1 269 ? 14.34200 29.40300 26.68000 1.000 34.27820 315 VAL A CA 1
ATOM 2159 C C . VAL A 1 269 ? 12.95600 30.00900 26.49600 1.000 30.69420 315 VAL A C 1
ATOM 2160 O O . VAL A 1 269 ? 12.57000 30.41300 25.39100 1.000 30.23981 315 VAL A O 1
ATOM 2164 N N . LYS A 1 270 ? 12.18300 30.02600 27.58600 1.000 31.21551 316 LYS A N 1
ATOM 2165 C CA . LYS A 1 270 ? 10.84700 30.61200 27.65900 1.000 34.45372 316 LYS A CA 1
ATOM 2166 C C . LYS A 1 270 ? 9.82600 29.93600 26.74700 1.000 31.73008 316 LYS A C 1
ATOM 2167 O O . LYS A 1 270 ? 8.70300 30.43000 26.60200 1.000 35.13432 316 LYS A O 1
ATOM 2173 N N . ASN A 1 271 ? 10.18600 28.81200 26.13700 1.000 33.77376 317 ASN A N 1
ATOM 2174 C CA . ASN A 1 271 ? 9.29700 28.15700 25.19000 1.000 36.45742 317 ASN A CA 1
ATOM 2175 C C . ASN A 1 271 ? 8.95500 26.80600 25.80600 1.000 37.02299 317 ASN A C 1
ATOM 2176 O O . ASN A 1 271 ? 9.64800 26.30000 26.69100 1.000 37.28384 317 ASN A O 1
ATOM 2181 N N . HIS A 1 272 ? 7.86600 26.22300 25.31000 1.000 38.75742 318 HIS A N 1
ATOM 2182 C CA . HIS A 1 272 ? 7.48800 24.85800 25.64900 1.000 39.85991 318 HIS A CA 1
ATOM 2183 C C . HIS A 1 272 ? 6.46300 24.37700 24.63400 1.000 40.01401 318 HIS A C 1
ATOM 2184 O O . HIS A 1 272 ? 5.81300 25.17500 23.95400 1.000 40.39244 318 HIS A O 1
ATOM 2191 N N . ILE A 1 273 ? 6.32600 23.05800 24.54200 1.000 41.66057 319 ILE A N 1
ATOM 2192 C CA . ILE A 1 273 ? 5.34500 22.42900 23.66600 1.000 38.29105 319 ILE A CA 1
ATOM 2193 C C . ILE A 1 273 ? 4.11900 22.07100 24.49200 1.000 38.99708 319 ILE A C 1
ATOM 2194 O O . ILE A 1 273 ? 4.23900 21.59700 25.63000 1.000 42.53496 319 ILE A O 1
ATOM 2199 N N . LYS A 1 274 ? 2.93500 22.30500 23.92500 1.000 40.69197 320 LYS A N 1
ATOM 2200 C CA . LYS A 1 274 ? 1.67000 22.02100 24.59200 1.000 41.83417 320 LYS A CA 1
ATOM 2201 C C . LYS A 1 274 ? 1.13800 20.62700 24.27600 1.000 47.34283 320 LYS A C 1
ATOM 2202 O O . LYS A 1 274 ? 0.79200 19.87500 25.19100 1.000 46.62238 320 LYS A O 1
ATOM 2208 N N . ASN A 1 275 ? 1.06200 20.26800 23.00000 1.000 45.90762 321 ASN A N 1
ATOM 2209 C CA . ASN A 1 275 ? 0.61100 18.93900 22.60200 1.000 46.43007 321 ASN A CA 1
ATOM 2210 C C . ASN A 1 275 ? 1.28100 18.58500 21.27800 1.000 47.39285 321 ASN A C 1
ATOM 2211 O O . ASN A 1 275 ? 2.28600 19.19500 20.89600 1.000 45.56007 321 ASN A O 1
ATOM 2216 N N . GLY A 1 276 ? 0.71700 17.60300 20.57000 1.000 50.56245 322 GLY A N 1
ATOM 2217 C CA . GLY A 1 276 ? 1.37500 17.02100 19.41300 1.000 47.15418 322 GLY A CA 1
ATOM 2218 C C . GLY A 1 276 ? 1.72000 18.00000 18.30800 1.000 47.02160 322 GLY A C 1
ATOM 2219 O O . GLY A 1 276 ? 2.66600 17.75500 17.55200 1.000 44.55056 322 GLY A O 1
ATOM 2220 N N . ASP A 1 277 ? 0.98400 19.10700 18.19300 1.000 47.06142 323 ASP A N 1
ATOM 2221 C CA . ASP A 1 277 ? 1.19100 20.03400 17.08700 1.000 46.25094 323 ASP A CA 1
ATOM 2222 C C . ASP A 1 277 ? 1.22700 21.49500 17.51800 1.000 48.09803 323 ASP A C 1
ATOM 2223 O O . ASP A 1 277 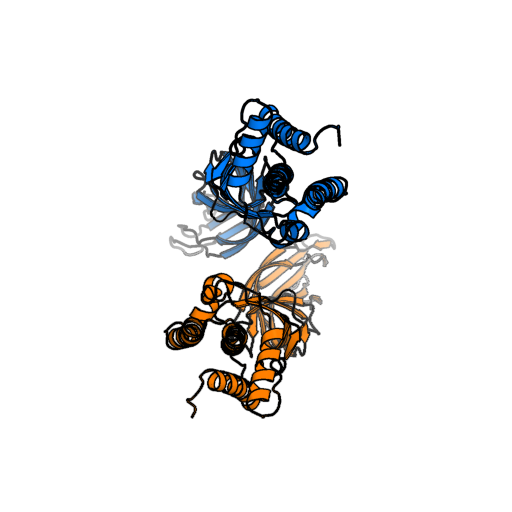? 1.20900 22.37900 16.65500 1.000 46.73211 323 ASP A O 1
ATOM 2228 N N . THR A 1 278 ? 1.28500 21.77900 18.81700 1.000 48.36640 324 THR A N 1
ATOM 2229 C CA . THR A 1 278 ? 1.21000 23.14600 19.32500 1.000 46.15188 324 THR A CA 1
ATOM 2230 C C . THR A 1 278 ? 2.51600 23.49400 20.02600 1.000 43.49956 324 THR A C 1
ATOM 2231 O O . THR A 1 278 ? 2.82100 22.94400 21.09000 1.000 42.92772 324 THR A O 1
ATOM 2235 N N . LEU A 1 279 ? 3.28100 24.40800 19.43500 1.000 41.27618 325 LEU A N 1
ATOM 2236 C CA . LEU A 1 279 ? 4.47900 24.95300 20.05700 1.000 41.82054 325 LEU A CA 1
ATOM 2237 C C . LEU A 1 279 ? 4.16700 26.33400 20.61700 1.000 41.50526 325 LEU A C 1
ATOM 2238 O O . LEU A 1 279 ? 3.69100 27.21200 19.88900 1.000 41.56026 325 LEU A O 1
ATOM 2243 N N . TYR A 1 280 ? 4.42800 26.51900 21.90700 1.000 39.87291 326 TYR A N 1
ATOM 2244 C CA . TYR A 1 280 ? 4.21900 27.79400 22.57800 1.000 40.23716 326 TYR A CA 1
ATOM 2245 C C . TYR A 1 280 ? 5.54900 28.52300 22.70000 1.000 40.51976 326 TYR A C 1
ATOM 2246 O O . TYR A 1 280 ? 6.52500 27.96000 23.20800 1.000 39.56230 326 TYR A O 1
ATOM 2255 N N . ILE A 1 281 ? 5.58600 29.77000 22.23400 1.000 38.05687 327 ILE A N 1
ATOM 2256 C CA . ILE A 1 281 ? 6.80000 30.57300 22.27600 1.000 36.32705 327 ILE A CA 1
ATOM 2257 C C . ILE A 1 281 ? 6.51400 31.88700 22.98900 1.000 40.09815 327 ILE A C 1
ATOM 2258 O O . ILE A 1 281 ? 5.38800 32.39600 22.98200 1.000 38.20965 327 ILE A O 1
ATOM 2263 N N . ASP A 1 282 ? 7.55400 32.42900 23.62200 1.000 37.30989 328 ASP A N 1
ATOM 2264 C CA . ASP A 1 282 ? 7.46500 33.65800 24.41100 1.000 36.42361 328 ASP A CA 1
ATOM 2265 C C . ASP A 1 282 ? 8.76000 34.42500 24.16400 1.000 36.23445 328 ASP A C 1
ATOM 2266 O O . ASP A 1 282 ? 9.79400 34.11600 24.76300 1.000 36.92416 328 ASP A O 1
ATOM 2271 N N . THR A 1 283 ? 8.69900 35.42400 23.28500 1.000 34.29516 329 THR A N 1
ATOM 2272 C CA . THR A 1 283 ? 9.89600 36.15400 22.91600 1.000 35.92002 329 THR A CA 1
ATOM 2273 C C . THR A 1 283 ? 9.74700 37.64400 23.19500 1.000 34.75289 329 THR A C 1
ATOM 2274 O O . THR A 1 283 ? 8.66600 38.21100 23.00000 1.000 33.46673 329 THR A O 1
ATOM 2278 N N . PRO A 1 284 ? 10.80700 38.29800 23.66300 1.000 33.46450 330 PRO A N 1
ATOM 2279 C CA . PRO A 1 284 ? 10.81500 39.76200 23.67300 1.000 35.47819 330 PRO A CA 1
ATOM 2280 C C . PRO A 1 284 ? 10.77700 40.30000 22.25200 1.000 36.53487 330 PRO A C 1
ATOM 2281 O O . PRO A 1 284 ? 11.26500 39.67000 21.31100 1.000 37.86983 330 PRO A O 1
ATOM 2285 N N . ALA A 1 285 ? 10.17700 41.47500 22.10300 1.000 37.47627 331 ALA A N 1
ATOM 2286 C CA . ALA A 1 285 ? 10.10200 42.12800 20.80900 1.000 37.71159 331 ALA A CA 1
ATOM 2287 C C . ALA A 1 285 ? 10.20900 43.63000 21.00500 1.000 37.15990 331 ALA A C 1
ATOM 2288 O O . ALA A 1 285 ? 9.96300 44.15700 22.09200 1.000 35.24586 331 ALA A O 1
ATOM 2290 N N . GLU A 1 286 ? 10.59500 44.31300 19.93300 1.000 39.03894 332 GLU A N 1
ATOM 2291 C CA . GLU A 1 286 ? 10.68800 45.76200 19.91300 1.000 40.23451 332 GLU A CA 1
ATOM 2292 C C . GLU A 1 286 ? 9.88000 46.28300 18.73500 1.000 38.32026 332 GLU A C 1
ATOM 2293 O O . GLU A 1 286 ? 9.78300 45.62900 17.69400 1.000 37.86428 332 GLU A O 1
ATOM 2299 N N . PHE A 1 287 ? 9.28500 47.46200 18.90900 1.000 41.70456 333 PHE A N 1
ATOM 2300 C CA . PHE A 1 287 ? 8.43700 48.03500 17.87600 1.000 40.33314 333 PHE A CA 1
ATOM 2301 C C . PHE A 1 287 ? 8.70500 49.52600 17.74600 1.000 40.80529 333 PHE A C 1
ATOM 2302 O O . PHE A 1 287 ? 9.10600 50.19100 18.70500 1.000 41.97995 333 PHE A O 1
ATOM 2310 N N . THR A 1 288 ? 8.48000 50.03900 16.53900 1.000 42.04542 334 THR A N 1
ATOM 2311 C CA . THR A 1 288 ? 8.57300 51.46600 16.25300 1.000 41.91979 334 THR A CA 1
ATOM 2312 C C . THR A 1 288 ? 7.45200 51.82800 15.29300 1.000 41.84211 334 THR A C 1
ATOM 2313 O O . THR A 1 288 ? 7.41700 51.32700 14.16600 1.000 43.67932 334 THR A O 1
ATOM 2317 N N . PHE A 1 289 ? 6.53700 52.68200 15.74100 1.000 42.80729 335 PHE A N 1
ATOM 2318 C CA . PHE A 1 289 ? 5.46200 53.20300 14.90600 1.000 43.82590 335 PHE A CA 1
ATOM 2319 C C . PHE A 1 289 ? 5.77800 54.65500 14.57500 1.000 45.02992 335 PHE A C 1
ATOM 2320 O O . PHE A 1 289 ? 5.82000 55.50200 15.47400 1.000 44.15390 335 PHE A O 1
ATOM 2328 N N . ASN A 1 290 ? 6.00200 54.94000 13.29600 1.000 47.04711 336 ASN A N 1
ATOM 2329 C CA . ASN A 1 290 ? 6.32900 56.28600 12.83000 1.000 46.53046 336 ASN A CA 1
ATOM 2330 C C . ASN A 1 290 ? 5.15900 56.78800 11.98900 1.000 47.16100 336 ASN A C 1
ATOM 2331 O O . ASN A 1 290 ? 5.00400 56.40100 10.82800 1.000 48.08368 336 ASN A O 1
ATOM 2336 N N . GLY A 1 291 ? 4.34800 57.66000 12.57900 1.000 47.50121 337 GLY A N 1
ATOM 2337 C CA . GLY A 1 291 ? 3.13600 58.13900 11.94500 1.000 48.40523 337 GLY A CA 1
ATOM 2338 C C . GLY A 1 291 ? 1.96200 58.02000 12.89200 1.000 53.05696 337 GLY A C 1
ATOM 2339 O O . GLY A 1 291 ? 1.62400 58.98100 13.59000 1.000 52.18108 337 GLY A O 1
ATOM 2340 N N . ALA A 1 292 ? 1.34300 56.83900 12.92200 1.000 52.64740 338 ALA A N 1
ATOM 2341 C CA . ALA A 1 292 ? 0.33200 56.46100 13.92000 1.000 51.70621 338 ALA A CA 1
ATOM 2342 C C . ALA A 1 292 ? -0.76500 57.52500 13.93300 1.000 54.58224 338 ALA A C 1
ATOM 2343 O O . ALA A 1 292 ? -1.28800 57.87000 12.86400 1.000 55.38190 338 ALA A O 1
ATOM 2345 N N . ASN A 1 293 ? -1.14600 58.05800 15.09200 1.000 53.58453 339 ASN A N 1
ATOM 2346 C CA . ASN A 1 293 ? -2.10500 59.15100 15.15500 1.000 56.18000 339 ASN A CA 1
ATOM 2347 C C . ASN A 1 293 ? -1.35700 60.47700 15.15900 1.000 53.67910 339 ASN A C 1
ATOM 2348 O O . ASN A 1 293 ? -0.56200 60.72300 16.07600 1.000 52.23239 339 ASN A O 1
ATOM 2353 N N . PRO A 1 294 ? -1.56100 61.34300 14.16900 1.000 54.93106 340 PRO A N 1
ATOM 2354 C CA . PRO A 1 294 ? -0.75500 62.56600 14.08900 1.000 54.16130 340 PRO A CA 1
ATOM 2355 C C . PRO A 1 294 ? -1.10300 63.54900 15.19600 1.000 51.85245 340 PRO A C 1
ATOM 2356 O O . PRO A 1 294 ? -2.27000 63.72900 15.55100 1.000 52.08113 340 PRO A O 1
ATOM 2360 N N . TYR A 1 295 ? -0.07100 64.18700 15.74100 1.000 50.72636 341 TYR A N 1
ATOM 2361 C CA . TYR A 1 295 ? -0.26800 65.22800 16.73900 1.000 54.27745 341 TYR A CA 1
ATOM 2362 C C . TYR A 1 295 ? -0.64500 66.53300 16.05300 1.000 53.16290 341 TYR A C 1
ATOM 2363 O O . TYR A 1 295 ? 0.04600 66.98400 15.13300 1.000 51.38183 341 TYR A O 1
ATOM 2372 N N . TYR A 1 296 ? -1.74100 67.13700 16.50100 1.000 55.23810 342 TYR A N 1
ATOM 2373 C CA . TYR A 1 296 ? -2.27500 68.34800 15.89300 1.000 55.84331 342 TYR A CA 1
ATOM 2374 C C . TYR A 1 296 ? -2.43200 69.41300 16.96700 1.000 57.92777 342 TYR A C 1
ATOM 2375 O O . TYR A 1 296 ? -3.14200 69.20100 17.95500 1.000 56.94557 342 TYR A O 1
ATOM 2384 N N . ARG A 1 297 ? -1.77000 70.55100 16.77300 1.000 60.16672 343 ARG A N 1
ATOM 2385 C CA . ARG A 1 297 ? -1.89300 71.70200 17.65800 1.000 58.91971 343 ARG A CA 1
ATOM 2386 C C . ARG A 1 297 ? -2.41800 72.88700 16.86400 1.000 58.43241 343 ARG A C 1
ATOM 2387 O O . ARG A 1 297 ? -1.91800 73.17800 15.77200 1.000 56.26548 343 ARG A O 1
ATOM 2395 N N . ALA A 1 298 ? -3.41800 73.56800 17.41500 1.000 64.10652 344 ALA A N 1
ATOM 2396 C CA . ALA A 1 298 ? -4.01500 74.73400 16.78100 1.000 62.31929 344 ALA A CA 1
ATOM 2397 C C . ALA A 1 298 ? -4.23400 75.81200 17.82900 1.000 65.13721 344 ALA A C 1
ATOM 2398 O O . ALA A 1 298 ? -4.88000 75.56500 18.85100 1.000 65.12605 344 ALA A O 1
ATOM 2400 N N . THR A 1 299 ? -3.68700 76.99700 17.57600 1.000 62.41766 345 THR A N 1
ATOM 2401 C CA . THR A 1 299 ? -3.88200 78.15400 18.43200 1.000 61.86464 345 THR A CA 1
ATOM 2402 C C . THR A 1 299 ? -4.53500 79.27100 17.63100 1.000 65.59070 345 THR A C 1
ATOM 2403 O O . THR A 1 299 ? -4.41600 79.33800 16.40500 1.000 65.32840 345 THR A O 1
ATOM 2407 N N . PHE A 1 300 ? -5.25000 80.14300 18.33900 1.000 65.48601 346 PHE A N 1
ATOM 2408 C CA . PHE A 1 300 ? -5.92400 81.27900 17.72100 1.000 68.92384 346 PHE A CA 1
ATOM 2409 C C . PHE A 1 300 ? -5.69000 82.50700 18.58200 1.000 67.85180 346 PHE A C 1
ATOM 2410 O O . PHE A 1 300 ? -6.02300 82.50800 19.77100 1.000 68.90602 346 PHE A O 1
ATOM 2418 N N . THR A 1 301 ? -5.12000 83.54600 17.98100 1.000 67.44281 347 THR A N 1
ATOM 2419 C CA . THR A 1 301 ? -4.91500 84.82800 18.63800 1.000 68.81367 347 THR A CA 1
ATOM 2420 C C . THR A 1 301 ? -5.71700 85.88800 17.89900 1.000 68.87329 347 THR A C 1
ATOM 2421 O O . THR A 1 301 ? -5.64600 85.98000 16.66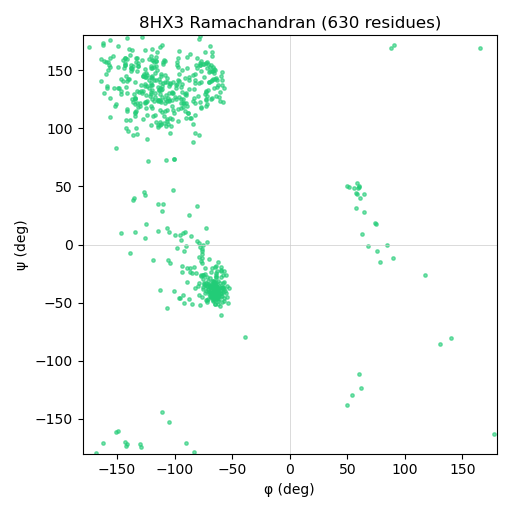900 1.000 70.23850 347 THR A O 1
ATOM 2425 N N . GLU A 1 302 ? -6.48600 86.67400 18.64600 1.000 72.29313 348 GLU A N 1
ATOM 2426 C CA . GLU A 1 302 ? -7.29500 87.75000 18.09100 1.000 72.27610 348 GLU A CA 1
ATOM 2427 C C . GLU A 1 302 ? -6.54300 89.06900 18.20100 1.000 69.06723 348 GLU A C 1
ATOM 2428 O O . GLU A 1 302 ? -6.10300 89.44800 19.29100 1.000 70.26054 348 GLU A O 1
ATOM 2434 N N . TYR A 1 303 ? -6.40900 89.76600 17.07900 1.000 72.70793 349 TYR A N 1
ATOM 2435 C CA . TYR A 1 303 ? -5.76100 91.06800 17.03300 1.000 73.87218 349 TYR A CA 1
ATOM 2436 C C . TYR A 1 303 ? -6.79800 92.14700 16.75700 1.000 73.90946 349 TYR A C 1
ATOM 2437 O O . TYR A 1 303 ? -7.69900 91.95700 15.93400 1.000 77.18566 349 TYR A O 1
ATOM 2446 N N . ASP A 1 304 ? -6.66800 93.28000 17.44200 1.000 75.38874 350 ASP A N 1
ATOM 2447 C CA . ASP A 1 304 ? -7.59600 94.38700 17.25100 1.000 75.85695 350 ASP A CA 1
ATOM 2448 C C . ASP A 1 304 ? -7.16100 95.19800 16.03100 1.000 79.02778 350 ASP A C 1
ATOM 2449 O O . ASP A 1 304 ? -6.18200 94.87400 15.35200 1.000 77.21549 350 ASP A O 1
ATOM 2454 N N . GLU A 1 305 ? -7.89500 96.27300 15.73300 1.000 80.28490 351 GLU A N 1
ATOM 2455 C CA . GLU A 1 305 ? -7.56200 97.09400 14.57400 1.000 80.95287 351 GLU A CA 1
ATOM 2456 C C . GLU A 1 305 ? -6.13000 97.61200 14.56300 1.000 77.46189 351 GLU A C 1
ATOM 2457 O O . GLU A 1 305 ? -5.57100 97.86900 13.49000 1.000 76.46887 351 GLU A O 1
ATOM 2463 N N . ASN A 1 306 ? -5.52100 97.76500 15.73600 1.000 77.06906 352 ASN A N 1
ATOM 2464 C CA . ASN A 1 306 ? -4.14600 98.22700 15.85400 1.000 75.50527 352 ASN A CA 1
ATOM 2465 C C . ASN A 1 306 ? -3.13200 97.09600 15.74300 1.000 71.98944 352 ASN A C 1
ATOM 2466 O O . ASN A 1 306 ? -1.93900 97.32800 15.96000 1.000 69.96342 352 ASN A O 1
ATOM 2471 N N . GLY A 1 307 ? -3.57100 95.88600 15.40800 1.000 76.30233 353 GLY A N 1
ATOM 2472 C CA . GLY A 1 307 ? -2.65400 94.77000 15.30800 1.000 73.49985 353 GLY A CA 1
ATOM 2473 C C . GLY A 1 307 ? -2.16200 94.23800 16.63200 1.000 72.75967 353 GLY A C 1
ATOM 2474 O O . GLY A 1 307 ? -1.14400 93.54200 16.67000 1.000 71.83383 353 GLY A O 1
ATOM 2475 N N . ASN A 1 308 ? -2.85700 94.54700 17.72500 1.000 71.15524 354 ASN A N 1
ATOM 2476 C CA . ASN A 1 308 ? -2.47400 94.10600 19.05700 1.000 71.54246 354 ASN A CA 1
ATOM 2477 C C . ASN A 1 308 ? -3.28500 92.88700 19.47200 1.000 67.84968 354 ASN A C 1
ATOM 2478 O O . ASN A 1 308 ? -4.50600 92.86200 19.28700 1.000 67.97625 354 ASN A O 1
ATOM 2483 N N . PRO A 1 309 ? -2.62700 91.87500 20.03600 1.000 66.20639 355 PRO A N 1
ATOM 2484 C CA . PRO A 1 309 ? -3.34600 90.65700 20.43400 1.000 66.02091 355 PRO A CA 1
ATOM 2485 C C . PRO A 1 309 ? -4.30300 90.93600 21.58400 1.000 69.86843 355 PRO A C 1
ATOM 2486 O O . PRO A 1 309 ? -3.91000 91.46400 22.62600 1.000 70.23109 355 PRO A O 1
ATOM 2490 N N . VAL A 1 310 ? -5.56700 90.57600 21.38300 1.000 67.94060 356 VAL A N 1
ATOM 2491 C CA . VAL A 1 310 ? -6.58900 90.77000 22.40700 1.000 67.62767 356 VAL A CA 1
ATOM 2492 C C . VAL A 1 310 ? -6.78500 89.51100 23.24000 1.000 70.51850 356 VAL A C 1
ATOM 2493 O O . VAL A 1 310 ? -6.84700 89.56900 24.47100 1.000 67.12883 356 VAL A O 1
ATOM 2497 N N . GLN A 1 311 ? -6.87800 88.35800 22.58000 1.000 70.38875 357 GLN A N 1
ATOM 2498 C CA . GLN A 1 311 ? -7.18600 87.10500 23.25000 1.000 69.70350 357 GLN A CA 1
ATOM 2499 C C . GLN A 1 311 ? -6.50000 85.96800 22.50800 1.000 68.11413 357 GLN A C 1
ATOM 2500 O O . GLN A 1 311 ? -6.25100 86.05500 21.30200 1.000 66.75724 357 GLN A O 1
ATOM 2506 N N . THR A 1 312 ? -6.19700 84.89900 23.24100 1.000 69.85337 358 THR A N 1
ATOM 2507 C CA . THR A 1 312 ? -5.45800 83.76100 22.69700 1.000 66.36643 358 THR A CA 1
ATOM 2508 C C . THR A 1 312 ? -6.03900 82.48100 23.28400 1.000 69.81680 358 THR A C 1
ATOM 2509 O O . THR A 1 312 ? -5.82400 82.18900 24.46500 1.000 69.43209 358 THR A O 1
ATOM 2513 N N . LYS A 1 313 ? -6.76500 81.71800 22.46300 1.000 67.34702 359 LYS A N 1
ATOM 2514 C CA . LYS A 1 313 ? -7.44600 80.49700 22.88300 1.000 71.84666 359 LYS A CA 1
ATOM 2515 C C . LYS A 1 313 ? -6.82700 79.26300 22.22900 1.000 69.37969 359 LYS A C 1
ATOM 2516 O O . LYS A 1 313 ? -6.48500 79.28100 21.04100 1.000 67.21310 359 LYS A O 1
ATOM 2522 N N . ILE A 1 314 ? -6.70300 78.18600 23.00600 1.000 67.17586 360 ILE A N 1
ATOM 2523 C CA . ILE A 1 314 ? -6.19600 76.91300 22.49700 1.000 67.34983 360 ILE A CA 1
ATOM 2524 C C . ILE A 1 314 ? -7.35900 76.11200 21.92700 1.000 67.10370 360 ILE A C 1
ATOM 2525 O O . ILE A 1 314 ? -8.41200 75.98500 22.56400 1.000 69.42969 360 ILE A O 1
ATOM 2530 N N . LEU A 1 315 ? -7.15500 75.55700 20.73000 1.000 67.16012 361 LEU A N 1
ATOM 2531 C CA . LEU A 1 315 ? -8.23500 74.82100 20.02000 1.000 70.90922 361 LEU A CA 1
ATOM 2532 C C . LEU A 1 315 ? -7.86500 73.35100 19.79000 1.000 69.99492 361 LEU A C 1
ATOM 2533 O O . LEU A 1 315 ? -8.76600 72.59200 19.40200 1.000 73.14606 361 LEU A O 1
ATOM 2538 N N . SER A 1 316 ? -6.59400 72.97700 19.97800 1.000 70.50140 362 SER A N 1
ATOM 2539 C CA . SER A 1 316 ? -6.18400 71.58900 19.80700 1.000 71.38526 362 SER A CA 1
ATOM 2540 C C . SER A 1 316 ? -4.85200 71.38500 20.51100 1.000 71.19825 362 SER A C 1
ATOM 2541 O O . SER A 1 316 ? -3.92000 72.17100 20.31500 1.000 75.46515 362 SER A O 1
ATOM 2544 N N . GLY A 1 317 ? -4.76800 70.33800 21.32400 1.000 70.23467 363 GLY A N 1
ATOM 2545 C CA . GLY A 1 317 ? -3.54800 70.03000 22.04700 1.000 69.79755 363 GLY A CA 1
ATOM 2546 C C . GLY A 1 317 ? -3.58900 70.45100 23.50200 1.000 74.93468 363 GLY A C 1
ATOM 2547 O O . GLY A 1 317 ? -2.62600 70.25000 24.24300 1.000 79.42494 363 GLY A O 1
ATOM 2548 N N . PRO B 1 1 ? -31.87900 -2.76800 -21.16900 1.000 81.28507 47 PRO B N 1
ATOM 2549 C CA . PRO B 1 1 ? -31.16400 -3.25500 -19.98600 1.000 80.59680 47 PRO B CA 1
ATOM 2550 C C . PRO B 1 1 ? -30.28300 -2.18500 -19.35600 1.000 86.59099 47 PRO B C 1
ATOM 2551 O O . PRO B 1 1 ? -29.26000 -2.51300 -18.75600 1.000 87.01618 47 PRO B O 1
ATOM 2555 N N . TYR B 1 2 ? -30.67400 -0.92000 -19.49000 1.000 96.85846 48 TYR B N 1
ATOM 2556 C CA . TYR B 1 2 ? -29.85400 0.18100 -19.01100 1.000 91.17626 48 TYR B CA 1
ATOM 2557 C C . TYR B 1 2 ? -30.73500 1.27700 -18.43200 1.000 89.08620 48 TYR B C 1
ATOM 2558 O O . TYR B 1 2 ? -31.90800 1.42100 -18.78800 1.000 88.85104 48 TYR B O 1
ATOM 2567 N N . ALA B 1 3 ? -30.14300 2.05200 -17.52700 1.000 86.61361 49 ALA B N 1
ATOM 2568 C CA . ALA B 1 3 ? -30.76300 3.23300 -16.94900 1.000 82.94724 49 ALA B CA 1
ATOM 2569 C C . ALA B 1 3 ? -29.88000 4.44600 -17.21700 1.000 79.42098 49 ALA B C 1
ATOM 2570 O O . ALA B 1 3 ? -28.68300 4.32000 -17.49000 1.000 78.81223 49 ALA B O 1
ATOM 2572 N N . GLU B 1 4 ? -30.48400 5.62800 -17.13500 1.000 77.48684 50 GLU B N 1
ATOM 2573 C CA . GLU B 1 4 ? -29.76400 6.85700 -17.44300 1.000 74.37434 50 GLU B CA 1
ATOM 2574 C C . GLU B 1 4 ? -28.65700 7.10100 -16.42600 1.000 66.44915 50 GLU B C 1
ATOM 2575 O O . GLU B 1 4 ? -28.86600 6.96900 -15.21600 1.000 69.99957 50 GLU B O 1
ATOM 2581 N N . SER B 1 5 ? -27.47900 7.46200 -16.92300 1.000 61.44435 51 SER B N 1
ATOM 2582 C CA . SER B 1 5 ? -26.31000 7.70600 -16.09100 1.000 62.73221 51 SER B CA 1
ATOM 2583 C C . SER B 1 5 ? -26.10100 9.20400 -15.92100 1.000 64.08525 51 SER B C 1
ATOM 2584 O O . SER B 1 5 ? -26.11400 9.95400 -16.90300 1.000 59.98047 51 SER B O 1
ATOM 2587 N N . TYR B 1 6 ? -25.91500 9.63500 -14.67100 1.000 61.89670 52 TYR B N 1
ATOM 2588 C CA . TYR B 1 6 ? -25.53800 11.02000 -14.41500 1.000 59.00654 52 TYR B CA 1
ATOM 2589 C C . TYR B 1 6 ? -24.17900 11.35400 -15.01300 1.000 57.37531 52 TYR B C 1
ATOM 2590 O O . TYR B 1 6 ? -23.89500 12.52900 -15.26400 1.000 57.98558 52 TYR B O 1
ATOM 2599 N N . ILE B 1 7 ? -23.34100 10.34300 -15.25100 1.000 59.71640 53 ILE B N 1
ATOM 2600 C CA . ILE B 1 7 ? -22.02400 10.57600 -15.83500 1.000 58.36041 53 ILE B CA 1
ATOM 2601 C C . ILE B 1 7 ? -22.15600 11.08500 -17.26400 1.000 56.06196 53 ILE B C 1
ATOM 2602 O O . ILE B 1 7 ? -21.46800 12.02900 -17.67000 1.000 54.40773 53 ILE B O 1
ATOM 2607 N N . ASP B 1 8 ? -23.03700 10.46400 -18.05200 1.000 57.10676 54 ASP B N 1
ATOM 2608 C CA . ASP B 1 8 ? -23.29800 10.96200 -19.39800 1.000 57.31104 54 ASP B CA 1
ATOM 2609 C C . ASP B 1 8 ? -23.94000 12.34200 -19.36400 1.000 56.03071 54 ASP B C 1
ATOM 2610 O O . ASP B 1 8 ? -23.67800 13.16800 -20.24600 1.000 53.26131 54 ASP B O 1
ATOM 2615 N N . THR B 1 9 ? -24.77600 12.60700 -18.35900 1.000 56.78013 55 THR B N 1
ATOM 2616 C CA . THR B 1 9 ? -25.39400 13.92200 -18.22700 1.000 55.63792 55 THR B CA 1
ATOM 2617 C C . THR B 1 9 ? -24.34600 14.99200 -17.95100 1.000 53.54496 55 THR B C 1
ATOM 2618 O O . THR B 1 9 ? -24.37000 16.07100 -18.55400 1.000 52.08344 55 THR B O 1
ATOM 2622 N N . VAL B 1 10 ? -23.41200 14.70800 -17.03900 1.000 52.96347 56 VAL B N 1
ATOM 2623 C CA . VAL B 1 10 ? -22.36200 15.67400 -16.72500 1.000 52.83900 56 VAL B CA 1
ATOM 2624 C C . VAL B 1 10 ? -21.46200 15.88800 -17.93400 1.000 51.44901 56 VAL B C 1
ATOM 2625 O O . VAL B 1 10 ? -21.12200 17.02500 -18.28300 1.000 50.20785 56 VAL B O 1
ATOM 2629 N N . GLN B 1 11 ? -21.06400 14.79700 -18.59400 1.000 51.71867 57 GLN B N 1
ATOM 2630 C CA . GLN B 1 11 ? -20.22500 14.90500 -19.78500 1.000 51.12682 57 GLN B CA 1
ATOM 2631 C C . GLN B 1 11 ? -20.89000 15.76900 -20.84800 1.000 51.24236 57 GLN B C 1
ATOM 2632 O O . GLN B 1 11 ? -20.26600 16.67900 -21.40700 1.000 50.81819 57 GLN B O 1
ATOM 2638 N N . ASP B 1 12 ? -22.16500 15.50000 -21.13700 1.000 50.64778 58 ASP B N 1
ATOM 2639 C CA . ASP B 1 12 ? -22.89600 16.32200 -22.09500 1.000 52.81283 58 ASP B CA 1
ATOM 2640 C C . ASP B 1 12 ? -23.07600 17.74700 -21.58600 1.000 50.32555 58 ASP B C 1
ATOM 2641 O O . ASP B 1 12 ? -23.09800 18.69100 -22.38400 1.000 47.34635 58 ASP B O 1
ATOM 2646 N N . ARG B 1 13 ? -23.20100 17.92300 -20.26900 1.000 48.56480 59 ARG B N 1
ATOM 2647 C CA . ARG B 1 13 ? -23.36500 19.26200 -19.71100 1.000 48.89785 59 ARG B CA 1
ATOM 2648 C C . ARG B 1 13 ? -22.11400 20.10600 -19.91700 1.000 47.18354 59 ARG B C 1
ATOM 2649 O O . ARG B 1 13 ? -22.20800 21.29900 -20.22900 1.000 46.49431 59 ARG B O 1
ATOM 2657 N N . MET B 1 14 ? -20.93400 19.50500 -19.74300 1.000 45.04300 60 MET B N 1
ATOM 2658 C CA . MET B 1 14 ? -19.69100 20.23800 -19.95600 1.000 45.11556 60 MET B CA 1
ATOM 2659 C C . MET B 1 14 ? -19.56700 20.68500 -21.40600 1.000 47.68343 60 MET B C 1
ATOM 2660 O O . MET B 1 14 ? -19.20700 21.83500 -21.68800 1.000 44.33788 60 MET B O 1
ATOM 2665 N N . LYS B 1 15 ? -19.87000 19.78200 -22.34300 1.000 47.26755 61 LYS B N 1
ATOM 2666 C CA . LYS B 1 15 ? -19.78200 20.12400 -23.75700 1.000 48.31707 61 LYS B CA 1
ATOM 2667 C C . LYS B 1 15 ? -20.79000 21.19900 -24.13800 1.000 47.38418 61 LYS B C 1
ATOM 2668 O O . LYS B 1 15 ? -20.50700 22.03500 -25.00300 1.000 43.69425 61 LYS B O 1
ATOM 2674 N N . GLN B 1 16 ? -21.96500 21.19700 -23.50700 1.000 46.45323 62 GLN B N 1
ATOM 2675 C CA . GLN B 1 16 ? -22.96100 22.22100 -23.80200 1.000 45.79594 62 GLN B CA 1
ATOM 2676 C C . GLN B 1 16 ? -22.57800 23.55600 -23.17800 1.000 45.68714 62 GLN B C 1
ATOM 2677 O O . GLN B 1 16 ? -22.85400 24.61700 -23.74900 1.000 44.74025 62 GLN B O 1
ATOM 2683 N N . ARG B 1 17 ? -21.94600 23.52100 -22.00300 1.000 42.59793 63 ARG B N 1
ATOM 2684 C CA . ARG B 1 17 ? -21.53500 24.75400 -21.33900 1.000 44.68840 63 ARG B CA 1
ATOM 2685 C C . ARG B 1 17 ? -20.46700 25.48000 -22.14800 1.000 45.48024 63 ARG B C 1
ATOM 2686 O O . ARG B 1 17 ? -20.54200 26.69800 -22.34800 1.000 42.13019 63 ARG B O 1
ATOM 2694 N N . ASP B 1 18 ? -19.46300 24.74100 -22.62500 1.000 42.89850 64 ASP B N 1
ATOM 2695 C CA . ASP B 1 18 ? -18.42900 25.34400 -23.45800 1.000 45.96777 64 ASP B CA 1
ATOM 2696 C C . ASP B 1 18 ? -19.00700 25.86500 -24.76700 1.000 48.73086 64 ASP B C 1
ATOM 2697 O O . ASP B 1 18 ? -18.58200 26.91300 -25.27000 1.000 46.51425 64 ASP B O 1
ATOM 2702 N N . ARG B 1 19 ? -19.97700 25.14100 -25.33500 1.000 46.58940 65 ARG B N 1
ATOM 2703 C CA . ARG B 1 19 ? -20.56800 25.54800 -26.60600 1.000 48.98187 65 ARG B CA 1
ATOM 2704 C C . ARG B 1 19 ? -21.32300 26.86200 -26.47400 1.000 46.56436 65 ARG B C 1
ATOM 2705 O O . ARG B 1 19 ? -21.27600 27.70700 -27.37600 1.000 48.32665 65 ARG B O 1
ATOM 2713 N N . GLU B 1 20 ? -22.03900 27.04900 -25.36200 1.000 46.08271 66 GLU B N 1
ATOM 2714 C CA . GLU B 1 20 ? -22.75900 28.30100 -25.16200 1.000 47.58399 66 GLU B CA 1
ATOM 2715 C C . GLU B 1 20 ? -21.79500 29.47500 -25.05200 1.000 44.29293 66 GLU B C 1
ATOM 2716 O O . GLU B 1 20 ? -22.06100 30.55500 -25.59200 1.000 45.62262 66 GLU B O 1
ATOM 2722 N N . SER B 1 21 ? -20.66700 29.27900 -24.36400 1.000 45.32129 67 SER B N 1
ATOM 2723 C CA . SER B 1 21 ? -19.68200 30.34800 -24.23500 1.000 46.07176 67 SER B CA 1
ATOM 2724 C C . SER B 1 21 ? -19.13800 30.76700 -25.59300 1.000 48.57753 67 SER B C 1
ATOM 2725 O O . SER B 1 21 ? -18.85900 31.95000 -25.82100 1.000 49.01582 67 SER B O 1
ATOM 2728 N N . LYS B 1 22 ? -18.98100 29.81400 -26.51000 1.000 47.46348 68 LYS B N 1
ATOM 2729 C CA . LYS B 1 22 ? -18.40600 30.10200 -27.81500 1.000 51.09817 68 LYS B CA 1
ATOM 2730 C C . LYS B 1 22 ? -19.44600 30.50600 -28.85200 1.000 52.95001 68 LYS B C 1
ATOM 2731 O O . LYS B 1 22 ? -19.08500 31.12800 -29.85700 1.000 55.45937 68 LYS B O 1
ATOM 2737 N N . LEU B 1 23 ? -20.72000 30.17900 -28.63600 1.000 50.95431 69 LEU B N 1
ATOM 2738 C CA . LEU B 1 23 ? -21.77600 30.63200 -29.53100 1.000 51.57446 69 LEU B CA 1
ATOM 2739 C C . LEU B 1 23 ? -22.31900 32.00300 -29.15800 1.000 52.35860 69 LEU B C 1
ATOM 2740 O O . LEU B 1 23 ? -22.87700 32.69000 -30.02100 1.000 52.62862 69 LEU B O 1
ATOM 2745 N N . THR B 1 24 ? -22.17500 32.41200 -27.89900 1.000 49.69690 70 THR B N 1
ATOM 2746 C CA . THR B 1 24 ? -22.62600 33.71900 -27.44600 1.000 48.78246 70 THR B CA 1
ATOM 2747 C C . THR B 1 24 ? -21.48300 34.69400 -27.21000 1.000 48.83048 70 THR B C 1
ATOM 2748 O O . THR B 1 24 ? -21.73400 35.89600 -27.07300 1.000 52.90029 70 THR B O 1
ATOM 2752 N N . GLY B 1 25 ? -20.24100 34.21300 -27.15900 1.000 49.14334 71 GLY B N 1
ATOM 2753 C CA . GLY B 1 25 ? -19.11100 35.04800 -26.82000 1.000 50.65012 71 GLY B CA 1
ATOM 2754 C C . GLY B 1 25 ? -18.98300 35.37500 -25.35000 1.000 49.17029 71 GLY B C 1
ATOM 2755 O O . GLY B 1 25 ? -17.99000 36.00200 -24.95600 1.000 49.46136 71 GLY B O 1
ATOM 2756 N N . LYS B 1 26 ? -19.94600 34.97500 -24.52800 1.000 47.82594 72 LYS B N 1
ATOM 2757 C CA . LYS B 1 26 ? -19.92600 35.22500 -23.09800 1.000 46.09286 72 LYS B CA 1
ATOM 2758 C C . LYS B 1 26 ? -18.97900 34.25000 -22.40100 1.000 44.76073 72 LYS B C 1
ATOM 2759 O O . LYS B 1 26 ? -18.72700 33.15200 -22.90500 1.000 45.94133 72 LYS B O 1
ATOM 2765 N N . PRO B 1 27 ? -18.43900 34.62300 -21.24300 1.000 43.97158 73 PRO B N 1
ATOM 2766 C CA . PRO B 1 27 ? -17.49800 33.73100 -20.56100 1.000 44.15978 73 PRO B CA 1
ATOM 2767 C C . PRO B 1 27 ? -18.19000 32.49800 -20.00400 1.000 41.13607 73 PRO B C 1
ATOM 2768 O O . PRO B 1 27 ? -19.36100 32.52900 -19.61600 1.000 40.43639 73 PRO B O 1
ATOM 2772 N N . ILE B 1 28 ? -17.44300 31.39300 -19.98000 1.000 40.32990 74 ILE B N 1
ATOM 2773 C CA . ILE B 1 28 ? -17.92700 30.19400 -19.31100 1.000 42.48831 74 ILE B CA 1
ATOM 2774 C C . ILE B 1 28 ? -17.88000 30.39500 -17.80000 1.000 41.03248 74 ILE B C 1
ATOM 2775 O O . ILE B 1 28 ? -17.12600 31.22100 -17.27000 1.000 41.65848 74 ILE B O 1
ATOM 2780 N N . ASN B 1 29 ? -18.70900 29.63300 -17.09400 1.000 40.09678 75 ASN B N 1
ATOM 2781 C CA . ASN B 1 29 ? -18.60300 29.54900 -15.64100 1.000 40.45911 75 ASN B CA 1
ATOM 2782 C C . ASN B 1 29 ? -17.45000 28.60100 -15.33800 1.000 40.82826 75 ASN B C 1
ATOM 2783 O O . ASN B 1 29 ? -17.62400 27.38100 -15.30400 1.000 38.94221 75 ASN B O 1
ATOM 2788 N N . MET B 1 30 ? -16.25700 29.16800 -15.13400 1.000 39.44748 76 MET B N 1
ATOM 2789 C CA . MET B 1 30 ? -15.06700 28.34600 -14.94200 1.000 39.94805 76 MET B CA 1
ATOM 2790 C C . MET B 1 30 ? -15.19300 27.44700 -13.72000 1.000 41.89046 76 MET B C 1
ATOM 2791 O O . MET B 1 30 ? -14.66300 26.33000 -13.71600 1.000 41.77612 76 MET B O 1
ATOM 2796 N N . GLN B 1 31 ? -15.89100 27.90800 -12.68000 1.000 40.99419 77 GLN B N 1
ATOM 2797 C CA . GLN B 1 31 ? -16.09900 27.07200 -11.50100 1.000 41.95174 77 GLN B CA 1
ATOM 2798 C C . GLN B 1 31 ? -16.94300 25.85100 -11.84200 1.000 40.79361 77 GLN B C 1
ATOM 2799 O O . GLN B 1 31 ? -16.62400 24.72600 -11.44000 1.000 42.14759 77 GLN B O 1
ATOM 2805 N N . GLU B 1 32 ? -18.02600 26.05800 -12.59500 1.000 38.11256 78 GLU B N 1
ATOM 2806 C CA . GLU B 1 32 ? -18.93900 24.96500 -12.90700 1.000 40.08471 78 GLU B CA 1
ATOM 2807 C C . GLU B 1 32 ? -18.28600 23.94000 -13.82400 1.000 42.52109 78 GLU B C 1
ATOM 2808 O O . GLU B 1 32 ? -18.44600 22.73000 -13.62400 1.000 41.28799 78 GLU B O 1
ATOM 2814 N N . GLN B 1 33 ? -17.54500 24.40500 -14.83100 1.000 40.06308 79 GLN B N 1
ATOM 2815 C CA . GLN B 1 33 ? -16.91700 23.48800 -15.77600 1.000 41.15021 79 GLN B CA 1
ATOM 2816 C C . GLN B 1 33 ? -15.80800 22.68100 -15.10900 1.000 43.76026 79 GLN B C 1
ATOM 2817 O O . GLN B 1 33 ? -15.72000 21.46100 -15.29000 1.000 45.00517 79 GLN B O 1
ATOM 2823 N N . ILE B 1 34 ? -14.95300 23.34500 -14.33000 1.000 42.78590 80 ILE B N 1
ATOM 2824 C CA . ILE B 1 34 ? -13.82000 22.65700 -13.72000 1.000 43.15732 80 ILE B CA 1
ATOM 2825 C C . ILE B 1 34 ? -14.29600 21.67200 -12.65700 1.000 43.83083 80 ILE B C 1
ATOM 2826 O O . ILE B 1 34 ? -13.76600 20.56000 -12.54100 1.000 43.51383 80 ILE B O 1
ATOM 2831 N N . ILE B 1 35 ? -15.30800 22.05300 -11.87600 1.000 42.95015 81 ILE B N 1
ATOM 2832 C CA . ILE B 1 35 ? -15.83100 21.15500 -10.85000 1.000 42.56171 81 ILE B CA 1
ATOM 2833 C C . ILE B 1 35 ? -16.52300 19.95900 -11.49400 1.000 45.18396 81 ILE B C 1
ATOM 2834 O O . ILE B 1 35 ? -16.33300 18.81100 -11.07100 1.000 46.72905 81 ILE B O 1
ATOM 2839 N N . ASP B 1 36 ? -17.33600 20.21000 -12.52600 1.000 43.76345 82 ASP B N 1
ATOM 2840 C CA . ASP B 1 36 ? -17.97200 19.11600 -13.25500 1.000 44.54218 82 ASP B CA 1
ATOM 2841 C C . ASP B 1 36 ? -16.93400 18.13200 -13.77300 1.000 45.17652 82 ASP B C 1
ATOM 2842 O O . ASP B 1 36 ? -17.12800 16.91200 -13.70100 1.000 46.94740 82 ASP B O 1
ATOM 2847 N N . GLY B 1 37 ? -15.81700 18.64500 -14.28800 1.000 43.08871 83 GLY B N 1
ATOM 2848 C CA . GLY B 1 37 ? -14.74300 17.76700 -14.71600 1.000 45.51422 83 GLY B CA 1
ATOM 2849 C C . GLY B 1 37 ? -14.07600 17.05700 -13.55500 1.000 49.79257 83 GLY B C 1
ATOM 2850 O O . GLY B 1 37 ? -13.68400 15.89200 -13.67300 1.000 47.16138 83 GLY B O 1
ATOM 2851 N N . TRP B 1 38 ? -13.93000 17.74800 -12.42000 1.000 48.67841 84 TRP B N 1
ATOM 2852 C CA . TRP B 1 38 ? -13.39100 17.10000 -11.22800 1.000 48.51773 84 TRP B CA 1
ATOM 2853 C C . TRP B 1 38 ? -14.27200 15.93600 -10.79300 1.000 47.64975 84 TRP B C 1
ATOM 2854 O O . TRP B 1 38 ? -13.76800 14.89900 -10.34600 1.000 48.16506 84 TRP B O 1
ATOM 2865 N N . PHE B 1 39 ? -15.59200 16.09100 -10.91800 1.000 46.58366 85 PHE B N 1
ATOM 2866 C CA . PHE B 1 39 ? -16.50500 15.02300 -10.52600 1.000 48.54070 85 PHE B CA 1
ATOM 2867 C C . PHE B 1 39 ? -16.36400 13.81200 -11.44000 1.000 51.19861 85 PHE B C 1
ATOM 2868 O O . PHE B 1 39 ? -16.41100 12.66700 -10.97400 1.000 48.44089 85 PHE B O 1
ATOM 2876 N N . LEU B 1 40 ? -16.18800 14.04500 -12.74300 1.000 49.94429 86 LEU B N 1
ATOM 2877 C CA . LEU B 1 40 ? -16.03800 12.93500 -13.67900 1.000 50.69392 86 LEU B CA 1
ATOM 2878 C C . LEU B 1 40 ? -14.74600 12.17200 -13.42600 1.000 50.15913 86 LEU B C 1
ATOM 2879 O O . LEU B 1 40 ? -14.72600 10.93700 -13.46800 1.000 52.40432 86 LEU B O 1
ATOM 2884 N N . ALA B 1 41 ? -13.65500 12.89400 -13.16300 1.000 50.33635 87 ALA B N 1
ATOM 2885 C CA . ALA B 1 41 ? -12.37300 12.24000 -12.92900 1.000 50.88665 87 ALA B CA 1
ATOM 2886 C C . ALA B 1 41 ? -12.39600 11.40600 -11.65500 1.000 52.71809 87 ALA B C 1
ATOM 2887 O O . ALA B 1 41 ? -11.84900 10.29700 -11.62800 1.000 54.93996 87 ALA B O 1
ATOM 2889 N N . ARG B 1 42 ? -13.02000 11.91700 -10.58600 1.000 52.79925 88 ARG B N 1
ATOM 2890 C CA . ARG B 1 42 ? -13.06500 11.14700 -9.34600 1.000 53.25531 88 ARG B CA 1
ATOM 2891 C C . ARG B 1 42 ? -13.99300 9.94500 -9.47500 1.000 56.21057 88 ARG B C 1
ATOM 2892 O O . ARG B 1 42 ? -13.73600 8.89300 -8.87800 1.000 54.03946 88 ARG B O 1
ATOM 2900 N N . PHE B 1 43 ? -15.07900 10.07700 -10.24400 1.000 53.43543 89 PHE B N 1
ATOM 2901 C CA . PHE B 1 43 ? -15.95000 8.92800 -10.47500 1.000 56.37943 89 PHE B CA 1
ATOM 2902 C C . PHE B 1 43 ? -15.22400 7.84900 -11.26600 1.000 56.09726 89 PHE B C 1
ATOM 2903 O O . PHE B 1 43 ? -15.30700 6.65900 -10.93800 1.000 57.06191 89 PHE B O 1
ATOM 2911 N N . TRP B 1 44 ? -14.51500 8.24800 -12.32600 1.000 56.20334 90 TRP B N 1
ATOM 2912 C CA . TRP B 1 44 ? -13.79300 7.29000 -13.15400 1.000 56.51489 90 TRP B CA 1
ATOM 2913 C C . TRP B 1 44 ? -12.75200 6.51500 -12.35900 1.000 57.98253 90 TRP B C 1
ATOM 2914 O O . TRP B 1 44 ? -12.31300 5.44900 -12.80400 1.000 60.89067 90 TRP B O 1
ATOM 2925 N N . ILE B 1 45 ? -12.35100 7.02900 -11.20000 1.000 57.27482 91 ILE B N 1
ATOM 2926 C CA . ILE B 1 45 ? -11.48600 6.29800 -10.28100 1.000 62.72360 91 ILE B CA 1
ATOM 2927 C C . ILE B 1 45 ? -12.29600 5.38100 -9.37700 1.000 65.49454 91 ILE B C 1
ATOM 2928 O O . ILE B 1 45 ? -12.00300 4.18900 -9.26000 1.000 63.67428 91 ILE B O 1
ATOM 2933 N N . PHE B 1 46 ? -13.33000 5.93700 -8.73600 1.000 61.64368 92 PHE B N 1
ATOM 2934 C CA . PHE B 1 46 ? -14.14100 5.17200 -7.79200 1.000 63.49337 92 PHE B CA 1
ATOM 2935 C C . PHE B 1 46 ? -14.75800 3.94200 -8.44600 1.000 64.87615 92 PHE B C 1
ATOM 2936 O O . PHE B 1 46 ? -14.87700 2.88700 -7.81200 1.000 69.06111 92 PHE B O 1
ATOM 2944 N N . LYS B 1 47 ? -15.16100 4.06100 -9.71400 1.000 61.48062 93 LYS B N 1
ATOM 2945 C CA . LYS B 1 47 ? -15.81500 2.95600 -10.40600 1.000 65.55983 93 LYS B CA 1
ATOM 2946 C C . LYS B 1 47 ? -14.94000 1.71200 -10.48300 1.000 65.48818 93 LYS B C 1
ATOM 2947 O O . LYS B 1 47 ? -15.47000 0.60500 -10.62700 1.000 68.85152 93 LYS B O 1
ATOM 2953 N N . ASP B 1 48 ? -13.62000 1.86500 -10.38400 1.000 65.91681 94 ASP B N 1
ATOM 2954 C CA . ASP B 1 48 ? -12.68800 0.74800 -10.46800 1.000 68.96173 94 ASP B CA 1
ATOM 2955 C C . ASP B 1 48 ? -12.01500 0.46800 -9.12700 1.000 73.04124 94 ASP B C 1
ATOM 2956 O O . ASP B 1 48 ? -10.88100 -0.01500 -9.08400 1.000 74.49583 94 ASP B O 1
ATOM 2961 N N . GLN B 1 49 ? -12.70200 0.76700 -8.02100 1.000 73.17201 95 GLN B N 1
ATOM 2962 C CA . GLN B 1 49 ? -12.12600 0.59500 -6.69200 1.000 75.17576 95 GLN B CA 1
ATOM 2963 C C . GLN B 1 49 ? -12.99200 -0.29000 -5.80200 1.000 76.78316 95 GLN B C 1
ATOM 2964 O O . GLN B 1 49 ? -12.83900 -0.26400 -4.57600 1.000 78.63976 95 GLN B O 1
ATOM 2970 N N . ASN B 1 50 ? -13.90500 -1.06100 -6.39900 1.000 75.83554 96 ASN B N 1
ATOM 2971 C CA . ASN B 1 50 ? -14.61600 -2.14600 -5.71500 1.000 80.35504 96 ASN B CA 1
ATOM 2972 C C . ASN B 1 50 ? -15.44400 -1.64200 -4.53400 1.000 75.05646 96 ASN B C 1
ATOM 2973 O O . ASN B 1 50 ? -15.51500 -2.28200 -3.48400 1.000 77.10718 96 ASN B O 1
ATOM 2978 N N . ASN B 1 51 ? -16.09000 -0.48300 -4.71000 1.000 75.10271 97 ASN B N 1
ATOM 2979 C CA . ASN B 1 51 ? -16.97500 0.07200 -3.68200 1.000 73.98968 97 ASN B CA 1
ATOM 2980 C C . ASN B 1 51 ? -18.04800 0.88600 -4.41300 1.000 76.15768 97 ASN B C 1
ATOM 2981 O O . ASN B 1 51 ? -17.96600 2.10800 -4.55500 1.000 73.04502 97 ASN B O 1
ATOM 2986 N N . ASN B 1 52 ? -19.07700 0.17900 -4.88400 1.000 82.78491 98 ASN B N 1
ATOM 2987 C CA . ASN B 1 52 ? -20.10300 0.80300 -5.71300 1.000 78.61554 98 ASN B CA 1
ATOM 2988 C C . ASN B 1 52 ? -21.11700 1.57500 -4.87800 1.000 75.31627 98 ASN B C 1
ATOM 2989 O O . ASN B 1 52 ? -21.60300 2.62700 -5.30900 1.000 75.35732 98 ASN B O 1
ATOM 2994 N N . HIS B 1 53 ? -21.45300 1.06900 -3.68800 1.000 75.12599 99 HIS B N 1
ATOM 2995 C CA . HIS B 1 53 ? -22.42100 1.75800 -2.83900 1.000 75.53576 99 HIS B CA 1
ATOM 2996 C C . HIS B 1 53 ? -21.96700 3.17500 -2.52200 1.000 74.67223 99 HIS B C 1
ATOM 2997 O O . HIS B 1 53 ? -22.78500 4.10000 -2.46500 1.000 69.57792 99 HIS B O 1
ATOM 3004 N N . GLN B 1 54 ? -20.66400 3.36800 -2.32100 1.000 72.79806 100 GLN B N 1
ATOM 3005 C CA . GLN B 1 54 ? -20.16100 4.70300 -2.02600 1.000 71.11056 100 GLN B CA 1
ATOM 3006 C C . GLN B 1 54 ? -19.97300 5.50700 -3.30500 1.000 70.72998 100 GLN B C 1
ATOM 3007 O O . GLN B 1 54 ? -20.23300 6.71600 -3.32600 1.000 66.26966 100 GLN B O 1
ATOM 3013 N N . THR B 1 55 ? -19.53100 4.85000 -4.38100 1.000 70.74581 101 THR B N 1
ATOM 3014 C CA . THR B 1 55 ? -19.41700 5.52400 -5.67100 1.000 65.87518 101 THR B CA 1
ATOM 3015 C C . THR B 1 55 ? -20.76800 6.05700 -6.12500 1.000 67.90165 101 THR B C 1
ATOM 3016 O O . THR B 1 55 ? -20.87000 7.19700 -6.59300 1.000 66.27776 101 THR B O 1
ATOM 3020 N N . ASN B 1 56 ? -21.81900 5.24500 -5.98800 1.000 67.87426 102 ASN B N 1
ATOM 3021 C CA . ASN B 1 56 ? -23.16400 5.71000 -6.30200 1.000 69.67126 102 ASN B CA 1
ATOM 3022 C C . ASN B 1 56 ? -23.62200 6.79100 -5.33100 1.000 70.75271 102 ASN B C 1
ATOM 3023 O O . ASN B 1 56 ? -24.39900 7.67400 -5.71100 1.000 72.94452 102 ASN B O 1
ATOM 3028 N N . ARG B 1 57 ? -23.15700 6.73700 -4.08200 1.000 66.92568 103 ARG B N 1
ATOM 3029 C CA . ARG B 1 57 ? -23.47800 7.78900 -3.12600 1.000 69.40972 103 ARG B CA 1
ATOM 3030 C C . ARG B 1 57 ? -22.64900 9.04400 -3.36700 1.000 69.64178 103 ARG B C 1
ATOM 3031 O O . ARG B 1 57 ? -23.08600 10.14600 -3.01900 1.000 67.28139 103 ARG B O 1
ATOM 3039 N N . PHE B 1 58 ? -21.45400 8.89600 -3.94500 1.000 68.53518 104 PHE B N 1
ATOM 3040 C CA . PHE B 1 58 ? -20.68300 10.06400 -4.35600 1.000 63.41651 104 PHE B CA 1
ATOM 3041 C C . PHE B 1 58 ? -21.38800 10.81000 -5.48000 1.000 65.86295 104 PHE B C 1
ATOM 3042 O O . PHE B 1 58 ? -21.35800 12.04500 -5.53000 1.000 60.59819 104 PHE B O 1
ATOM 3050 N N . ILE B 1 59 ? -22.02700 10.07200 -6.39100 1.000 64.36229 105 ILE B N 1
ATOM 3051 C CA . ILE B 1 59 ? -22.86200 10.69900 -7.41200 1.000 63.47321 105 ILE B CA 1
ATOM 3052 C C . ILE B 1 59 ? -24.01700 11.44800 -6.76100 1.000 67.55412 105 ILE B C 1
ATOM 3053 O O . ILE B 1 59 ? -24.37800 12.55400 -7.18100 1.000 66.88706 105 ILE B O 1
ATOM 3058 N N . SER B 1 60 ? -24.61100 10.85800 -5.72100 1.000 71.53008 106 SER B N 1
ATOM 3059 C CA . SER B 1 60 ? -25.70700 11.51500 -5.01700 1.000 75.38028 106 SER B CA 1
ATOM 3060 C C . SER B 1 60 ? -25.22100 12.76400 -4.29100 1.000 73.94941 106 SER B C 1
ATOM 3061 O O . SER B 1 60 ? -25.84300 13.82900 -4.37900 1.000 71.63724 106 SER B O 1
ATOM 3064 N N . TRP B 1 61 ? -24.10300 12.64800 -3.56400 1.000 67.34852 107 TRP B N 1
ATOM 3065 C CA . TRP B 1 61 ? -23.55900 13.79200 -2.83800 1.000 66.84839 107 TRP B CA 1
ATOM 3066 C C . TRP B 1 61 ? -23.29500 14.96800 -3.77000 1.000 67.83281 107 TRP B C 1
ATOM 3067 O O . TRP B 1 61 ? -23.55100 16.12400 -3.41100 1.000 67.38921 107 TRP B O 1
ATOM 3078 N N . PHE B 1 62 ? -22.77900 14.69300 -4.96900 1.000 64.37069 108 PHE B N 1
ATOM 3079 C CA . PHE B 1 62 ? -22.53900 15.75800 -5.93800 1.000 62.47351 108 PHE B CA 1
ATOM 3080 C C . PHE B 1 62 ? -23.84800 16.41000 -6.36600 1.000 66.46241 108 PHE B C 1
ATOM 3081 O O . PHE B 1 62 ? -23.94500 17.63900 -6.45200 1.000 65.33950 108 PHE B O 1
ATOM 3089 N N . LYS B 1 63 ? -24.87400 15.59600 -6.62700 1.000 66.24083 109 LYS B N 1
ATOM 3090 C CA . LYS B 1 63 ? -26.15600 16.13200 -7.07200 1.000 67.58452 109 LYS B CA 1
ATOM 3091 C C . LYS B 1 63 ? -26.82700 16.94600 -5.97300 1.000 74.56809 109 LYS B C 1
ATOM 3092 O O . LYS B 1 63 ? -27.29500 18.06600 -6.21200 1.000 75.89493 109 LYS B O 1
ATOM 3098 N N . ASP B 1 64 ? -26.88900 16.39400 -4.75800 1.000 79.39942 110 ASP B N 1
ATOM 3099 C CA . ASP B 1 64 ? -27.59600 17.06700 -3.67200 1.000 81.63560 110 ASP B CA 1
ATOM 3100 C C . ASP B 1 64 ? -26.93900 18.39000 -3.30400 1.000 78.97555 110 ASP B C 1
ATOM 3101 O O . ASP B 1 64 ? -27.62800 19.33200 -2.89700 1.000 81.57326 110 ASP B O 1
ATOM 3106 N N . ASN B 1 65 ? -25.61500 18.48500 -3.43300 1.000 72.67230 111 ASN B N 1
ATOM 3107 C CA . ASN B 1 65 ? -24.95800 19.76800 -3.22300 1.000 71.73568 111 ASN B CA 1
ATOM 3108 C C . ASN B 1 65 ? -25.17100 20.70900 -4.40100 1.000 71.12826 111 ASN B C 1
ATOM 3109 O O . ASN B 1 65 ? -25.12800 21.93100 -4.22600 1.000 71.96346 111 ASN B O 1
ATOM 3114 N N . LEU B 1 66 ? -25.40600 20.16500 -5.59800 1.000 70.33234 112 LEU B N 1
ATOM 3115 C CA . LEU B 1 66 ? -25.74300 21.01200 -6.73800 1.000 70.60365 112 LEU B CA 1
ATOM 3116 C C . LEU B 1 66 ? -27.14700 21.58500 -6.59800 1.000 74.78887 112 LEU B C 1
ATOM 3117 O O . LEU B 1 66 ? -27.40000 22.72800 -6.99800 1.000 75.35459 112 LEU B O 1
ATOM 3122 N N . ALA B 1 67 ? -28.07300 20.80600 -6.03900 1.000 75.75414 113 ALA B N 1
ATOM 3123 C CA . ALA B 1 67 ? -29.41700 21.29300 -5.76100 1.000 79.60448 113 ALA B CA 1
ATOM 3124 C C . ALA B 1 67 ? -29.48500 22.14700 -4.50300 1.000 83.03115 113 ALA B C 1
ATOM 3125 O O . ALA B 1 67 ? -30.51900 22.78000 -4.26000 1.000 85.82530 113 ALA B O 1
ATOM 3127 N N . SER B 1 68 ? -28.42200 22.17800 -3.70400 1.000 82.31133 114 SER B N 1
ATOM 3128 C CA . SER B 1 68 ? -28.39400 23.01400 -2.51500 1.000 84.41456 114 SER B CA 1
ATOM 3129 C C . SER B 1 68 ? -28.34200 24.49100 -2.90500 1.000 85.55574 114 SER B C 1
ATOM 3130 O O . SER B 1 68 ? -28.16500 24.85300 -4.07200 1.000 85.38405 114 SER B O 1
ATOM 3133 N N . SER B 1 69 ? -28.50000 25.35200 -1.89900 1.000 91.07881 115 SER B N 1
ATOM 3134 C CA . SER B 1 69 ? -28.49000 26.79000 -2.14900 1.000 90.49948 115 SER B CA 1
ATOM 3135 C C . SER B 1 69 ? -27.12500 27.25100 -2.64500 1.000 89.13287 115 SER B C 1
ATOM 3136 O O . SER B 1 69 ? -27.02100 27.93000 -3.67400 1.000 91.74797 115 SER B O 1
ATOM 3139 N N . LYS B 1 70 ? -26.06000 26.88400 -1.92700 1.000 83.05531 116 LYS B N 1
ATOM 3140 C CA . LYS B 1 70 ? -24.71900 27.29500 -2.32300 1.000 77.77734 116 LYS B CA 1
ATOM 3141 C C . LYS B 1 70 ? -24.26800 26.62600 -3.61600 1.000 72.10418 116 LYS B C 1
ATOM 3142 O O . LYS B 1 70 ? -23.39800 27.16800 -4.30600 1.000 68.20216 116 LYS B O 1
ATOM 3148 N N . GLY B 1 71 ? -24.83600 25.47300 -3.95200 1.000 74.41914 117 GLY B N 1
ATOM 3149 C CA . GLY B 1 71 ? -24.59500 24.86700 -5.25200 1.000 67.74478 117 GLY B CA 1
ATOM 3150 C C . GLY B 1 71 ? -23.13600 24.51600 -5.46300 1.000 61.95157 117 GLY B C 1
ATOM 3151 O O . GLY B 1 71 ? -22.52600 23.77900 -4.67900 1.000 64.00623 117 GLY B O 1
ATOM 3152 N N . TYR B 1 72 ? -22.56400 25.05100 -6.54500 1.000 56.73419 118 TYR B N 1
ATOM 3153 C CA . TYR B 1 72 ? -21.17400 24.76200 -6.87900 1.000 53.78719 118 TYR B CA 1
ATOM 3154 C C . TYR B 1 72 ? -20.21000 25.38800 -5.88100 1.000 55.77902 118 TYR B C 1
ATOM 3155 O O . TYR B 1 72 ? -19.11600 24.85600 -5.66400 1.000 52.31956 118 TYR B O 1
ATOM 3164 N N . ASP B 1 73 ? -20.59300 26.51300 -5.27000 1.000 56.48520 119 ASP B N 1
ATOM 3165 C CA . ASP B 1 73 ? -19.72600 27.14700 -4.28200 1.000 57.10876 119 ASP B CA 1
ATOM 3166 C C . ASP B 1 73 ? -19.49900 26.23400 -3.08500 1.000 56.00359 119 ASP B C 1
ATOM 3167 O O . ASP B 1 73 ? -18.39200 26.18100 -2.53600 1.000 56.18172 119 ASP B O 1
ATOM 3172 N N . SER B 1 74 ? -20.53500 25.50100 -2.67000 1.000 59.43676 120 SER B N 1
ATOM 3173 C CA . SER B 1 74 ? -20.37900 24.55700 -1.56900 1.000 62.16770 120 SER B CA 1
ATOM 3174 C C . SER B 1 74 ? -19.42900 23.42900 -1.94400 1.000 59.31844 120 SER B C 1
ATOM 3175 O O . SER B 1 74 ? -18.56800 23.04000 -1.14500 1.000 59.06983 120 SER B O 1
ATOM 3178 N N . ILE B 1 75 ? -19.57200 22.88600 -3.15500 1.000 57.99441 121 ILE B N 1
ATOM 3179 C CA . ILE B 1 75 ? -18.65400 21.84700 -3.61100 1.000 56.10458 121 ILE B CA 1
ATOM 3180 C C . ILE B 1 75 ? -17.25200 22.41500 -3.78100 1.000 54.33775 121 ILE B C 1
ATOM 3181 O O . ILE B 1 75 ? -16.26300 21.77300 -3.40900 1.000 52.39585 121 ILE B O 1
ATOM 3186 N N . ALA B 1 76 ? -17.14300 23.63100 -4.32700 1.000 52.76180 122 ALA B N 1
ATOM 3187 C CA . ALA B 1 76 ? -15.83500 24.26000 -4.48900 1.000 52.49540 122 ALA B CA 1
ATOM 3188 C C . ALA B 1 76 ? -15.08400 24.32200 -3.16600 1.000 52.00870 122 ALA B C 1
ATOM 3189 O O . ALA B 1 76 ? -13.85900 24.16400 -3.12900 1.000 51.78292 122 ALA B O 1
ATOM 3191 N N . GLU B 1 77 ? -15.80600 24.53600 -2.06500 1.000 51.74960 123 GLU B N 1
ATOM 3192 C CA . GLU B 1 77 ? -15.16800 24.55400 -0.75400 1.000 55.38057 123 GLU B CA 1
ATOM 3193 C C . GLU B 1 77 ? -14.81300 23.14700 -0.28700 1.000 55.32635 123 GLU B C 1
ATOM 3194 O O . GLU B 1 77 ? -13.75900 22.94000 0.32500 1.000 56.97734 123 GLU B O 1
ATOM 3200 N N . GLN B 1 78 ? -15.67700 22.16800 -0.56900 1.000 54.95592 124 GLN B N 1
ATOM 3201 C CA . GLN B 1 78 ? -15.46500 20.82500 -0.03400 1.000 57.14895 124 GLN B CA 1
ATOM 3202 C C . GLN B 1 78 ? -14.26900 20.14000 -0.68600 1.000 58.10151 124 GLN B C 1
ATOM 3203 O O . GLN B 1 78 ? -13.47000 19.49600 0.00300 1.000 61.14868 124 GLN B O 1
ATOM 3209 N N . MET B 1 79 ? -14.12300 20.26000 -2.00500 1.000 58.93271 125 MET B N 1
ATOM 3210 C CA . MET B 1 79 ? -12.95400 19.73000 -2.69400 1.000 58.22473 125 MET B CA 1
ATOM 3211 C C . MET B 1 79 ? -11.86900 20.78000 -2.89000 1.000 58.32464 125 MET B C 1
ATOM 3212 O O . MET B 1 79 ? -10.88300 20.51800 -3.58800 1.000 55.69880 125 MET B O 1
ATOM 3217 N N . GLY B 1 80 ? -12.03200 21.96000 -2.29300 1.000 61.07476 126 GLY B N 1
ATOM 3218 C CA . GLY B 1 80 ? -10.98400 22.95900 -2.23800 1.000 57.26857 126 GLY B CA 1
ATOM 3219 C C . GLY B 1 80 ? -10.46300 23.42800 -3.57900 1.000 56.00170 126 GLY B C 1
ATOM 3220 O O . GLY B 1 80 ? -9.25300 23.39100 -3.82500 1.000 55.29666 126 GLY B O 1
ATOM 3221 N N . LEU B 1 81 ? -11.36400 23.86400 -4.45500 1.000 53.48627 127 LEU B N 1
ATOM 3222 C CA . LEU B 1 81 ? -10.94200 24.47800 -5.70500 1.000 53.40757 127 LEU B CA 1
ATOM 3223 C C . LEU B 1 81 ? -10.11300 25.72200 -5.41700 1.000 54.08146 127 LEU B C 1
ATOM 3224 O O . LEU B 1 81 ? -10.50300 26.56900 -4.60900 1.000 53.15692 127 LEU B O 1
ATOM 3229 N N . LYS B 1 82 ? -8.95900 25.82400 -6.07100 1.000 55.53105 128 LYS B N 1
ATOM 3230 C CA . LYS B 1 82 ? -8.06400 26.95700 -5.87700 1.000 57.40456 128 LYS B CA 1
ATOM 3231 C C . LYS B 1 82 ? -7.46000 27.34700 -7.21500 1.000 58.12029 128 LYS B C 1
ATOM 3232 O O . LYS B 1 82 ? -6.70900 26.57000 -7.81200 1.000 57.27275 128 LYS B O 1
ATOM 3238 N N . ILE B 1 83 ? -7.79400 28.54600 -7.68200 1.000 60.90296 129 ILE B N 1
ATOM 3239 C CA . ILE B 1 83 ? -7.21700 29.12300 -8.88900 1.000 59.72616 129 ILE B CA 1
ATOM 3240 C C . ILE B 1 83 ? -6.41200 30.34300 -8.46700 1.000 59.51296 129 ILE B C 1
ATOM 3241 O O . ILE B 1 83 ? -6.94400 31.24900 -7.81400 1.000 61.20896 129 ILE B O 1
ATOM 3246 N N . GLU B 1 84 ? -5.13000 30.36400 -8.82200 1.000 63.21649 130 GLU B N 1
ATOM 3247 C CA . GLU B 1 84 ? -4.23300 31.42700 -8.39000 1.000 67.54493 130 GLU B CA 1
ATOM 3248 C C . GLU B 1 84 ? -3.48900 31.99600 -9.58600 1.000 70.62990 130 GLU B C 1
ATOM 3249 O O . GLU B 1 84 ? -2.94500 31.24400 -10.40100 1.000 67.36419 130 GLU B O 1
ATOM 3255 N N . ALA B 1 85 ? -3.46700 33.32300 -9.68300 1.000 77.54887 131 ALA B N 1
ATOM 3256 C CA . ALA B 1 85 ? -2.63100 34.02100 -10.65600 1.000 82.34050 131 ALA B CA 1
ATOM 3257 C C . ALA B 1 85 ? -1.24400 34.16100 -10.04400 1.000 84.79431 131 ALA B C 1
ATOM 3258 O O . ALA B 1 85 ? -1.01800 34.99800 -9.16800 1.000 85.13525 131 ALA B O 1
ATOM 3260 N N . LEU B 1 86 ? -0.30700 33.33000 -10.50500 1.000 80.99901 132 LEU B N 1
ATOM 3261 C CA . LEU B 1 86 ? 0.99500 33.25900 -9.85300 1.000 84.26622 132 LEU B CA 1
ATOM 3262 C C . LEU B 1 86 ? 1.84400 34.49300 -10.12800 1.000 87.20777 132 LEU B C 1
ATOM 3263 O O . LEU B 1 86 ? 2.62000 34.91000 -9.26000 1.000 90.70552 132 LEU B O 1
ATOM 3268 N N . ASN B 1 87 ? 1.66900 35.05200 -11.31900 1.000 85.67856 133 ASN B N 1
ATOM 3269 C CA . ASN B 1 87 ? 2.53100 36.18700 -11.71100 1.000 87.94630 133 ASN B CA 1
ATOM 3270 C C . ASN B 1 87 ? 1.73000 37.22900 -12.48000 1.000 85.19957 133 ASN B C 1
ATOM 3271 O O . ASN B 1 87 ? 0.49800 37.09800 -12.54600 1.000 82.63983 133 ASN B O 1
ATOM 3276 N N . ASP B 1 88 ? 2.42600 38.21700 -13.04000 1.000 86.26845 134 ASP B N 1
ATOM 3277 C CA . ASP B 1 88 ? 1.75800 39.27200 -13.78900 1.000 82.62812 134 ASP B CA 1
ATOM 3278 C C . ASP B 1 88 ? 1.17300 38.73600 -15.09100 1.000 82.55846 134 ASP B C 1
ATOM 3279 O O . ASP B 1 88 ? 1.65400 37.75300 -15.66200 1.000 82.06766 134 ASP B O 1
ATOM 3284 N N . MET B 1 89 ? 0.12000 39.39900 -15.55800 1.000 81.19198 135 MET B N 1
ATOM 3285 C CA . MET B 1 89 ? -0.58600 39.01600 -16.77000 1.000 78.71590 135 MET B CA 1
ATOM 3286 C C . MET B 1 89 ? -0.10500 39.85200 -17.94900 1.000 78.91540 135 MET B C 1
ATOM 3287 O O . MET B 1 89 ? 0.37700 40.97500 -17.78400 1.000 78.26190 135 MET B O 1
ATOM 3292 N N . ASP B 1 90 ? -0.24000 39.28800 -19.14800 1.000 80.02339 136 ASP B N 1
ATOM 3293 C CA . ASP B 1 90 ? 0.21000 39.95300 -20.36600 1.000 80.43830 136 ASP B CA 1
ATOM 3294 C C . ASP B 1 90 ? -0.86000 40.93500 -20.82800 1.000 78.46493 136 ASP B C 1
ATOM 3295 O O . ASP B 1 90 ? -1.94200 40.52900 -21.26700 1.000 75.88310 136 ASP B O 1
ATOM 3300 N N . VAL B 1 91 ? -0.55900 42.22600 -20.73500 1.000 76.30167 137 VAL B N 1
ATOM 3301 C CA . VAL B 1 91 ? -1.48400 43.27700 -21.14100 1.000 72.82970 137 VAL B CA 1
ATOM 3302 C C . VAL B 1 91 ? -1.19500 43.64300 -22.59100 1.000 71.38675 137 VAL B C 1
ATOM 3303 O O . VAL B 1 91 ? -0.07500 44.04100 -22.92900 1.000 73.54024 137 VAL B O 1
ATOM 3307 N N . THR B 1 92 ? -2.20200 43.50200 -23.45100 1.000 68.81839 138 THR B N 1
ATOM 3308 C CA . THR B 1 92 ? -2.05600 43.76700 -24.87500 1.000 71.13143 138 THR B CA 1
ATOM 3309 C C . THR B 1 92 ? -3.27100 44.53700 -25.37100 1.000 68.89239 138 THR B C 1
ATOM 3310 O O . THR B 1 92 ? -4.28500 44.65800 -24.67800 1.000 69.18073 138 THR B O 1
ATOM 3314 N N . ASN B 1 93 ? -3.15100 45.06600 -26.59100 1.000 69.92180 139 ASN B N 1
ATOM 3315 C CA . ASN B 1 93 ? -4.27000 45.67000 -27.31700 1.000 72.32888 139 ASN B CA 1
ATOM 3316 C C . ASN B 1 93 ? -4.86500 46.85100 -26.54600 1.000 68.07354 139 ASN B C 1
ATOM 3317 O O . ASN B 1 93 ? -6.07700 46.95000 -26.34700 1.000 66.02324 139 ASN B O 1
ATOM 3322 N N . ILE B 1 94 ? -3.99500 47.75900 -26.11400 1.000 69.75425 140 ILE B N 1
ATOM 3323 C CA . ILE B 1 94 ? -4.42700 48.91700 -25.34100 1.000 69.94789 140 ILE B CA 1
ATOM 3324 C C . ILE B 1 94 ? -4.90400 50.01100 -26.28800 1.000 71.17023 140 ILE B C 1
ATOM 3325 O O . ILE B 1 94 ? -4.18600 50.40900 -27.21300 1.000 73.23136 140 ILE B O 1
ATOM 3330 N N . ASP B 1 95 ? -6.12400 50.49300 -26.06100 1.000 50.98912 141 ASP B N 1
ATOM 3331 C CA . ASP B 1 95 ? -6.65900 51.66600 -26.74200 1.000 55.24747 141 ASP B CA 1
ATOM 3332 C C . ASP B 1 95 ? -7.26400 52.56900 -25.68000 1.000 54.84302 141 ASP B C 1
ATOM 3333 O O . ASP B 1 95 ? -8.20400 52.16600 -24.98900 1.000 50.59006 141 ASP B O 1
ATOM 3338 N N . TYR B 1 96 ? -6.72900 53.78100 -25.54500 1.000 52.60518 142 TYR B N 1
ATOM 3339 C CA . TYR B 1 96 ? -7.07000 54.63200 -24.41500 1.000 53.62171 142 TYR B CA 1
ATOM 3340 C C . TYR B 1 96 ? -7.32100 56.06300 -24.86600 1.000 53.90442 142 TYR B C 1
ATOM 3341 O O . TYR B 1 96 ? -6.79600 56.51600 -25.88600 1.000 53.77521 142 TYR B O 1
ATOM 3350 N N . THR B 1 97 ? -8.13100 56.76900 -24.07900 1.000 54.34192 143 THR B N 1
ATOM 3351 C CA . THR B 1 97 ? -8.37700 58.19400 -24.23900 1.000 50.75778 143 THR B CA 1
ATOM 3352 C C . THR B 1 97 ? -7.79900 58.93500 -23.03900 1.000 52.87344 143 THR B C 1
ATOM 3353 O O . THR B 1 97 ? -7.85800 58.44100 -21.90800 1.000 48.68877 143 THR B O 1
ATOM 3357 N N . SER B 1 98 ? -7.23300 60.11400 -23.28500 1.000 52.08764 144 SER B N 1
ATOM 3358 C CA . SER B 1 98 ? -6.62500 60.92500 -22.24100 1.000 51.94535 144 SER B CA 1
ATOM 3359 C C . SER B 1 98 ? -7.43600 62.19500 -22.02500 1.000 49.30211 144 SER B C 1
ATOM 3360 O O . SER B 1 98 ? -7.83300 62.86100 -22.98700 1.000 49.25887 144 SER B O 1
ATOM 3363 N N . LYS B 1 99 ? -7.68200 62.52100 -20.75800 1.000 50.14765 145 LYS B N 1
ATOM 3364 C CA . LYS B 1 99 ? -8.39300 63.73200 -20.37600 1.000 45.51069 145 LYS B CA 1
ATOM 3365 C C . LYS B 1 99 ? -7.77300 64.28600 -19.10200 1.000 48.09363 145 LYS B C 1
ATOM 3366 O O . LYS B 1 99 ? -7.14500 63.55900 -18.32600 1.000 46.85483 145 LYS B O 1
ATOM 3372 N N . THR B 1 100 ? -7.95200 65.58800 -18.89300 1.000 46.88951 146 THR B N 1
ATOM 3373 C CA . THR B 1 100 ? -7.49000 66.24000 -17.67700 1.000 47.04694 146 THR B CA 1
ATOM 3374 C C . THR B 1 100 ? -8.55900 66.13600 -16.59900 1.000 46.05653 146 THR B C 1
ATOM 3375 O O . THR B 1 100 ? -9.75700 66.24700 -16.88300 1.000 45.58196 146 THR B O 1
ATOM 3379 N N . GLY B 1 101 ? -8.11800 65.92300 -15.36500 1.000 46.51795 147 GLY B N 1
ATOM 3380 C CA . GLY B 1 101 ? -9.00700 65.69800 -14.24500 1.000 47.84068 147 GLY B CA 1
ATOM 3381 C C . GLY B 1 101 ? -9.12400 66.89600 -13.32800 1.000 49.07870 147 GLY B C 1
ATOM 3382 O O . GLY B 1 101 ? -8.95600 68.05000 -13.74400 1.000 50.80162 147 GLY B O 1
ATOM 3383 N N . ASP B 1 102 ? -9.41600 66.62000 -12.05900 1.000 49.93673 148 ASP B N 1
ATOM 3384 C CA . ASP B 1 102 ? -9.66000 67.68200 -11.09700 1.000 51.99126 148 ASP B CA 1
ATOM 3385 C C . ASP B 1 102 ? -8.39300 68.48600 -10.83500 1.000 52.93564 148 ASP B C 1
ATOM 3386 O O . ASP B 1 102 ? -7.27300 67.97200 -10.91100 1.000 50.06711 148 ASP B O 1
ATOM 3391 N N . THR B 1 103 ? -8.58600 69.76700 -10.53100 1.000 49.89052 149 THR B N 1
ATOM 3392 C CA . THR B 1 103 ? -7.46900 70.63600 -10.19400 1.000 49.84156 149 THR B CA 1
ATOM 3393 C C . THR B 1 103 ? -6.79400 70.16300 -8.91400 1.000 49.38965 149 THR B C 1
ATOM 3394 O O . THR B 1 103 ? -7.45100 69.95800 -7.89000 1.000 48.99247 149 THR B O 1
ATOM 3398 N N . ILE B 1 104 ? -5.47900 69.97800 -8.97800 1.000 51.37128 150 ILE B N 1
ATOM 3399 C CA . ILE B 1 104 ? -4.69200 69.73000 -7.77400 1.000 49.89609 150 ILE B CA 1
ATOM 3400 C C . ILE B 1 104 ? -4.24100 71.03600 -7.14100 1.000 52.91549 150 ILE B C 1
ATOM 3401 O O . ILE B 1 104 ? -4.36400 71.22900 -5.92800 1.000 52.98861 150 ILE B O 1
ATOM 3406 N N . TYR B 1 105 ? -3.72300 71.95400 -7.95300 1.000 50.22304 151 TYR B N 1
ATOM 3407 C CA . TYR B 1 105 ? -3.41900 73.30000 -7.49100 1.000 52.42005 151 TYR B CA 1
ATOM 3408 C C . TYR B 1 105 ? -3.57600 74.27700 -8.64500 1.000 52.66183 151 TYR B C 1
ATOM 3409 O O . TYR B 1 105 ? -3.11000 74.01000 -9.75700 1.000 51.60371 151 TYR B O 1
ATOM 3418 N N . ASN B 1 106 ? -4.23900 75.39900 -8.37600 1.000 52.18322 152 ASN B N 1
ATOM 3419 C CA . ASN B 1 106 ? -4.36600 76.50000 -9.32900 1.000 51.73249 152 ASN B CA 1
ATOM 3420 C C . ASN B 1 106 ? -4.07100 77.78800 -8.56900 1.000 52.87244 152 ASN B C 1
ATOM 3421 O O . ASN B 1 106 ? -4.93000 78.29900 -7.84300 1.000 50.47533 152 ASN B O 1
ATOM 3426 N N . GLY B 1 107 ? -2.85500 78.30100 -8.72600 1.000 53.14534 153 GLY B N 1
ATOM 3427 C CA . GLY B 1 107 ? -2.45800 79.52500 -8.06100 1.000 53.38273 153 GLY B CA 1
ATOM 3428 C C . GLY B 1 107 ? -1.32900 80.19400 -8.81200 1.000 51.67249 153 GLY B C 1
ATOM 3429 O O . GLY B 1 107 ? -0.81400 79.67100 -9.80300 1.000 50.42434 153 GLY B O 1
ATOM 3430 N N . ILE B 1 108 ? -0.94500 81.37200 -8.32100 1.000 52.27159 154 ILE B N 1
ATOM 3431 C CA . ILE B 1 108 ? 0.11200 82.15900 -8.93700 1.000 50.57168 154 ILE B CA 1
ATOM 3432 C C . ILE B 1 108 ? 1.25800 82.32300 -7.94800 1.000 50.61648 154 ILE B C 1
ATOM 3433 O O . ILE B 1 108 ? 1.09300 82.20800 -6.73100 1.000 52.45472 154 ILE B O 1
ATOM 3438 N N . SER B 1 109 ? 2.43800 82.58900 -8.49900 1.000 52.29891 155 SER B N 1
ATOM 3439 C CA . SER B 1 109 ? 3.60900 82.98800 -7.73200 1.000 51.84624 155 SER B CA 1
ATOM 3440 C C . SER B 1 109 ? 4.10400 84.30600 -8.30300 1.000 50.53765 155 SER B C 1
ATOM 3441 O O . SER B 1 109 ? 4.39800 84.39500 -9.50100 1.000 51.02259 155 SER B O 1
ATOM 3444 N N . GLU B 1 110 ? 4.18400 85.32700 -7.45700 1.000 50.75450 156 GLU B N 1
ATOM 3445 C CA . GLU B 1 110 ? 4.51900 86.67600 -7.88800 1.000 50.68472 156 GLU B CA 1
ATOM 3446 C C . GLU B 1 110 ? 5.86800 87.08200 -7.31200 1.000 49.96267 156 GLU B C 1
ATOM 3447 O O . GLU B 1 110 ? 6.12500 86.88600 -6.11900 1.000 51.32928 156 GLU B O 1
ATOM 3453 N N . LEU B 1 111 ? 6.72500 87.63900 -8.16400 1.000 48.59901 157 LEU B N 1
ATOM 3454 C CA . LEU B 1 111 ? 8.02700 88.15400 -7.75900 1.000 49.10439 157 LEU B CA 1
ATOM 3455 C C . LEU B 1 111 ? 8.18100 89.56400 -8.30300 1.000 47.04526 157 LEU B C 1
ATOM 3456 O O . LEU B 1 111 ? 8.15700 89.76600 -9.52100 1.000 46.71953 157 LEU B O 1
ATOM 3461 N N . THR B 1 112 ? 8.33900 90.53200 -7.40800 1.000 45.12424 158 THR B N 1
ATOM 3462 C CA . THR B 1 112 ? 8.61800 91.91000 -7.78300 1.000 42.36053 158 THR B CA 1
ATOM 3463 C C . THR B 1 112 ? 10.01000 92.29500 -7.30400 1.000 42.11435 158 THR B C 1
ATOM 3464 O O . THR B 1 112 ? 10.39400 91.99000 -6.17000 1.000 42.51874 158 T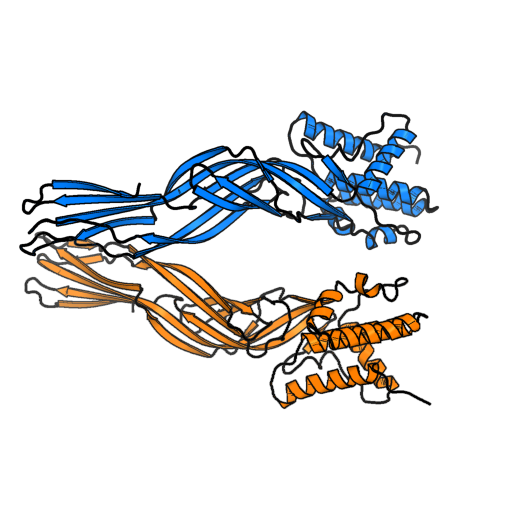HR B O 1
ATOM 3468 N N . ASN B 1 113 ? 10.76700 92.95700 -8.17400 1.000 42.80840 159 ASN B N 1
ATOM 3469 C CA . ASN B 1 113 ? 12.10000 93.43800 -7.83200 1.000 43.53306 159 ASN B CA 1
ATOM 3470 C C . ASN B 1 113 ? 11.95800 94.84500 -7.26200 1.000 39.00303 159 ASN B C 1
ATOM 3471 O O . ASN B 1 113 ? 11.64500 95.79100 -7.99200 1.000 39.62313 159 ASN B O 1
ATOM 3476 N N . TYR B 1 114 ? 12.18300 94.98000 -5.95600 1.000 41.50400 160 TYR B N 1
ATOM 3477 C CA . TYR B 1 114 ? 12.09500 96.26000 -5.26900 1.000 40.04640 160 TYR B CA 1
ATOM 3478 C C . TYR B 1 114 ? 13.45700 96.90700 -5.05100 1.000 41.82931 160 TYR B C 1
ATOM 3479 O O . TYR B 1 114 ? 13.54400 97.91200 -4.33900 1.000 45.39152 160 TYR B O 1
ATOM 3488 N N . THR B 1 115 ? 14.51500 96.35600 -5.63400 1.000 42.44844 161 THR B N 1
ATOM 3489 C CA . THR B 1 115 ? 15.85600 96.90400 -5.49700 1.000 43.17822 161 THR B CA 1
ATOM 3490 C C . THR B 1 115 ? 16.19800 97.77900 -6.69800 1.000 39.92097 161 THR B C 1
ATOM 3491 O O . THR B 1 115 ? 15.58000 97.68800 -7.76200 1.000 40.22281 161 THR B O 1
ATOM 3495 N N . GLY B 1 116 ? 17.20100 98.63300 -6.51100 1.000 41.93884 162 GLY B N 1
ATOM 3496 C CA . GLY B 1 116 ? 17.62700 99.56600 -7.53200 1.000 38.78275 162 GLY B CA 1
ATOM 3497 C C . GLY B 1 116 ? 18.43000 98.98200 -8.66800 1.000 39.84880 162 GLY B C 1
ATOM 3498 O O . GLY B 1 116 ? 18.82000 99.72000 -9.57700 1.000 43.96561 162 GLY B O 1
ATOM 3499 N N . THR B 1 117 ? 18.69000 97.67800 -8.65200 1.000 39.37200 163 THR B N 1
ATOM 3500 C CA . THR B 1 117 ? 19.47300 97.02700 -9.69000 1.000 41.09235 163 THR B CA 1
ATOM 3501 C C . THR B 1 117 ? 18.78200 95.74500 -10.13600 1.000 43.58100 163 THR B C 1
ATOM 3502 O O . THR B 1 117 ? 17.92900 95.19400 -9.43300 1.000 45.59988 163 THR B O 1
ATOM 3506 N N . THR B 1 118 ? 19.15700 95.28600 -11.32900 1.000 44.49620 164 THR B N 1
ATOM 3507 C CA . THR B 1 118 ? 18.65300 94.02000 -11.84500 1.000 43.96148 164 THR B CA 1
ATOM 3508 C C . THR B 1 118 ? 19.00900 92.89100 -10.88600 1.000 49.72937 164 THR B C 1
ATOM 3509 O O . THR B 1 118 ? 20.09700 92.86800 -10.30500 1.000 49.73777 164 THR B O 1
ATOM 3513 N N . GLN B 1 119 ? 18.08100 91.95200 -10.71200 1.000 47.39255 165 GLN B N 1
ATOM 3514 C CA . GLN B 1 119 ? 18.21000 90.95000 -9.66600 1.000 53.50339 165 GLN B CA 1
ATOM 3515 C C . GLN B 1 119 ? 17.76100 89.58300 -10.15600 1.000 54.48434 165 GLN B C 1
ATOM 3516 O O . GLN B 1 119 ? 16.79500 89.46700 -10.91600 1.000 49.62174 165 GLN B O 1
ATOM 3522 N N . LYS B 1 120 ? 18.47400 88.55100 -9.71100 1.000 55.66203 166 LYS B N 1
ATOM 3523 C CA . LYS B 1 120 ? 18.03000 87.17200 -9.87200 1.000 58.08190 166 LYS B CA 1
ATOM 3524 C C . LYS B 1 120 ? 17.07300 86.83300 -8.73600 1.000 56.89794 166 LYS B C 1
ATOM 3525 O O . LYS B 1 120 ? 17.42800 86.97300 -7.56000 1.000 61.02800 166 LYS B O 1
ATOM 3531 N N . MET B 1 121 ? 15.86100 86.39900 -9.07800 1.000 56.01717 167 MET B N 1
ATOM 3532 C CA . MET B 1 121 ? 14.84300 86.08900 -8.08500 1.000 56.16625 167 MET B CA 1
ATOM 3533 C C . MET B 1 121 ? 14.34200 84.66600 -8.27900 1.000 59.85392 167 MET B C 1
ATOM 3534 O O . MET B 1 121 ? 14.27800 84.15900 -9.40300 1.000 59.11870 167 MET B O 1
ATOM 3539 N N . LYS B 1 122 ? 13.97600 84.02900 -7.16800 1.000 58.43461 168 LYS B N 1
ATOM 3540 C CA . LYS B 1 122 ? 13.68100 82.60100 -7.14200 1.000 57.70729 168 LYS B CA 1
ATOM 3541 C C . LYS B 1 122 ? 12.34200 82.36400 -6.46300 1.000 59.09908 168 LYS B C 1
ATOM 3542 O O . LYS B 1 122 ? 12.15300 82.75000 -5.30500 1.000 58.52187 168 LYS B O 1
ATOM 3548 N N . THR B 1 123 ? 11.42000 81.73600 -7.18500 1.000 57.83633 169 THR B N 1
ATOM 3549 C CA . THR B 1 123 ? 10.16600 81.29000 -6.59700 1.000 59.07525 169 THR B CA 1
ATOM 3550 C C . THR B 1 123 ? 10.42000 80.10300 -5.67100 1.000 59.77219 169 THR B C 1
ATOM 3551 O O . THR B 1 123 ? 11.41500 79.38700 -5.80400 1.000 59.33107 169 THR B O 1
ATOM 3555 N N . ASP B 1 124 ? 9.52600 79.91400 -4.70500 1.000 58.48470 170 ASP B N 1
ATOM 3556 C CA . ASP B 1 124 ? 9.63600 78.79500 -3.78200 1.000 61.36720 170 ASP B CA 1
ATOM 3557 C C . ASP B 1 124 ? 9.06500 77.52500 -4.39700 1.000 59.09960 170 ASP B C 1
ATOM 3558 O O . ASP B 1 124 ? 8.05700 77.55800 -5.10900 1.000 59.37104 170 ASP B O 1
ATOM 3563 N N . SER B 1 125 ? 9.72300 76.40300 -4.12300 1.000 61.41058 171 SER B N 1
ATOM 3564 C CA . SER B 1 125 ? 9.13800 75.10400 -4.40600 1.000 61.10524 171 SER B CA 1
ATOM 3565 C C . SER B 1 125 ? 8.10700 74.76100 -3.33500 1.000 60.22649 171 SER B C 1
ATOM 3566 O O . SER B 1 125 ? 8.16900 75.24500 -2.20100 1.000 63.04369 171 SER B O 1
ATOM 3569 N N . PHE B 1 126 ? 7.14500 73.92200 -3.70800 1.000 60.61548 172 PHE B N 1
ATOM 3570 C CA . PHE B 1 126 ? 6.14600 73.47200 -2.74800 1.000 58.95894 172 PHE B CA 1
ATOM 3571 C C . PHE B 1 126 ? 5.53700 72.16500 -3.23100 1.000 61.66398 172 PHE B C 1
ATOM 3572 O O . PHE B 1 126 ? 5.56700 71.84400 -4.42200 1.000 60.19322 172 PHE B O 1
ATOM 3580 N N . GLN B 1 127 ? 4.98900 71.41600 -2.28000 1.000 63.86560 173 GLN B N 1
ATOM 3581 C CA . GLN B 1 127 ? 4.42900 70.09500 -2.52100 1.000 61.11353 173 GLN B CA 1
ATOM 3582 C C . GLN B 1 127 ? 2.91000 70.15000 -2.43400 1.000 59.29967 173 GLN B C 1
ATOM 3583 O O . GLN B 1 127 ? 2.35300 70.83600 -1.57300 1.000 61.91225 173 GLN B O 1
ATOM 3589 N N . ARG B 1 128 ? 2.24500 69.42500 -3.33000 1.000 57.72127 174 ARG B N 1
ATOM 3590 C CA . ARG B 1 128 ? 0.79100 69.32700 -3.34700 1.000 57.42336 174 ARG B CA 1
ATOM 3591 C C . ARG B 1 128 ? 0.40300 67.85900 -3.25900 1.000 62.38264 174 ARG B C 1
ATOM 3592 O O . ARG B 1 128 ? 0.83300 67.05000 -4.08700 1.000 60.09034 174 ARG B O 1
ATOM 3600 N N . ASP B 1 129 ? -0.40300 67.51900 -2.25900 1.000 68.12748 175 ASP B N 1
ATOM 3601 C CA . ASP B 1 129 ? -0.84700 66.14600 -2.08500 1.000 63.56513 175 ASP B CA 1
ATOM 3602 C C . ASP B 1 129 ? -2.06100 65.86000 -2.95900 1.000 62.96045 175 ASP B C 1
ATOM 3603 O O . ASP B 1 129 ? -2.90600 66.72900 -3.19300 1.000 64.13852 175 ASP B O 1
ATOM 3608 N N . TYR B 1 130 ? -2.14000 64.62500 -3.44600 1.000 60.26625 176 TYR B N 1
ATOM 3609 C CA . TYR B 1 130 ? -3.27500 64.19900 -4.25200 1.000 62.72762 176 TYR B CA 1
ATOM 3610 C C . TYR B 1 130 ? -3.40200 62.68700 -4.15400 1.000 60.98921 176 TYR B C 1
ATOM 3611 O O . TYR B 1 130 ? -2.45800 61.98700 -3.77900 1.000 62.46228 176 TYR B O 1
ATOM 3620 N N . THR B 1 131 ? -4.58900 62.19500 -4.49500 1.000 58.97268 177 THR B N 1
ATOM 3621 C CA . THR B 1 131 ? -4.88100 60.76900 -4.51300 1.000 60.75945 177 THR B CA 1
ATOM 3622 C C . THR B 1 131 ? -5.14700 60.33000 -5.94500 1.000 59.04815 177 THR B C 1
ATOM 3623 O O . THR B 1 131 ? -6.01900 60.89000 -6.61800 1.000 58.61032 177 THR B O 1
ATOM 3627 N N . LYS B 1 132 ? -4.39700 59.33400 -6.40700 1.000 58.03535 178 LYS B N 1
ATOM 3628 C CA . LYS B 1 132 ? -4.58000 58.76800 -7.73600 1.000 56.91815 178 LYS B CA 1
ATOM 3629 C C . LYS B 1 132 ? -5.35100 57.45900 -7.62700 1.000 59.51158 178 LYS B C 1
ATOM 3630 O O . LYS B 1 132 ? -5.00400 56.59000 -6.81900 1.000 58.42682 178 LYS B O 1
ATOM 3636 N N . SER B 1 133 ? -6.39800 57.32800 -8.43400 1.000 57.49984 179 SER B N 1
ATOM 3637 C CA . SER B 1 133 ? -7.29200 56.18100 -8.38700 1.000 54.27322 179 SER B CA 1
ATOM 3638 C C . SER B 1 133 ? -7.05500 55.27800 -9.58800 1.000 53.39535 179 SER B C 1
ATOM 3639 O O . SER B 1 133 ? -6.84200 55.75600 -10.70600 1.000 53.82324 179 SER B O 1
ATOM 3642 N N . GLU B 1 134 ? -7.08500 53.97000 -9.34500 1.000 54.71567 180 GLU B N 1
ATOM 3643 C CA . GLU B 1 134 ? -7.04000 52.96300 -10.39500 1.000 53.46148 180 GLU B CA 1
ATOM 3644 C C . GLU B 1 134 ? -8.22900 52.03200 -10.22600 1.000 50.03170 180 GLU B C 1
ATOM 3645 O O . GLU B 1 134 ? -8.54600 51.62000 -9.10800 1.000 51.14343 180 GLU B O 1
ATOM 3651 N N . SER B 1 135 ? -8.88500 51.70400 -11.33600 1.000 48.63694 181 SER B N 1
ATOM 3652 C CA . SER B 1 135 ? -9.99500 50.76400 -11.31000 1.000 49.65559 181 SER B CA 1
ATOM 3653 C C . SER B 1 135 ? -10.03100 50.00600 -12.62900 1.000 48.62391 181 SER B C 1
ATOM 3654 O O . SER B 1 135 ? -9.90100 50.60400 -13.70000 1.000 46.77459 181 SER B O 1
ATOM 3657 N N . THR B 1 136 ? -10.19700 48.68700 -12.53900 1.000 46.78199 182 THR B N 1
ATOM 3658 C CA . THR B 1 136 ? -10.24100 47.81000 -13.70000 1.000 46.99569 182 THR B CA 1
ATOM 3659 C C . THR B 1 136 ? -11.44300 46.88000 -13.59500 1.000 45.11639 182 THR B C 1
ATOM 3660 O O . THR B 1 136 ? -11.94700 46.60300 -12.50500 1.000 45.74389 182 THR B O 1
ATOM 3664 N N . SER B 1 137 ? -11.89500 46.39100 -14.74900 1.000 46.06688 183 SER B N 1
ATOM 3665 C CA . SER B 1 137 ? -12.97800 45.41700 -14.81500 1.000 44.37660 183 SER B CA 1
ATOM 3666 C C . SER B 1 137 ? -12.67000 44.40600 -15.90800 1.000 44.59230 183 SER B C 1
ATOM 3667 O O . SER B 1 137 ? -12.33800 44.79100 -17.03300 1.000 43.61711 183 SER B O 1
ATOM 3670 N N . VAL B 1 138 ? -12.77900 43.12300 -15.57600 1.000 44.83387 184 VAL B N 1
ATOM 3671 C CA . VAL B 1 138 ? -12.55600 42.04400 -16.53200 1.000 42.94754 184 VAL B CA 1
ATOM 3672 C C . VAL B 1 138 ? -13.88100 41.71000 -17.20500 1.000 41.87754 184 VAL B C 1
ATOM 3673 O O . VAL B 1 138 ? -14.89800 41.51200 -16.52900 1.000 43.40484 184 VAL B O 1
ATOM 3677 N N . THR B 1 139 ? -13.87300 41.65000 -18.53900 1.000 40.20813 185 THR B N 1
ATOM 3678 C CA . THR B 1 139 ? -15.09400 41.32800 -19.27300 1.000 38.97985 185 THR B CA 1
ATOM 3679 C C . THR B 1 139 ? -15.46600 39.85800 -19.11100 1.000 42.07794 185 THR B C 1
ATOM 3680 O O . THR B 1 139 ? -16.61600 39.52800 -18.79600 1.000 41.24738 185 THR B O 1
ATOM 3684 N N . ASN B 1 140 ? -14.50700 38.96000 -19.33100 1.000 39.54756 186 ASN B N 1
ATOM 3685 C CA . ASN B 1 140 ? -14.76000 37.52200 -19.25900 1.000 39.30580 186 ASN B CA 1
ATOM 3686 C C . ASN B 1 140 ? -14.28000 36.98000 -17.91400 1.000 41.09697 186 ASN B C 1
ATOM 3687 O O . ASN B 1 140 ? -13.25400 36.30700 -17.79700 1.000 41.12497 186 ASN B O 1
ATOM 3692 N N . GLY B 1 141 ? -15.05600 37.29700 -16.88100 1.000 43.39704 187 GLY B N 1
ATOM 3693 C CA . GLY B 1 141 ? -14.75400 36.79500 -15.55700 1.000 44.75654 187 GLY B CA 1
ATOM 3694 C C . GLY B 1 141 ? -14.99100 35.30000 -15.45400 1.000 43.75196 187 GLY B C 1
ATOM 3695 O O . GLY B 1 141 ? -15.85300 34.73100 -16.12300 1.000 40.88921 187 GLY B O 1
ATOM 3696 N N . LEU B 1 142 ? -14.20300 34.65600 -14.59300 1.000 44.18139 188 LEU B N 1
ATOM 3697 C CA . LEU B 1 142 ? -14.29200 33.21000 -14.42600 1.000 47.53067 188 LEU B CA 1
ATOM 3698 C C . LEU B 1 142 ? -15.49900 32.77900 -13.60400 1.000 45.41355 188 LEU B C 1
ATOM 3699 O O . LEU B 1 142 ? -15.77000 31.57500 -13.52800 1.000 46.94141 188 LEU B O 1
ATOM 3704 N N . GLN B 1 143 ? -16.22100 33.72300 -12.99400 1.000 45.66087 189 GLN B N 1
ATOM 3705 C CA . GLN B 1 143 ? -17.41000 33.42400 -12.19300 1.000 46.69135 189 GLN B CA 1
ATOM 3706 C C . GLN B 1 143 ? -17.09100 32.45400 -11.05700 1.000 50.18176 189 GLN B C 1
ATOM 3707 O O . GLN B 1 143 ? -17.83300 31.50400 -10.79900 1.000 52.35073 189 GLN B O 1
ATOM 3713 N N . LEU B 1 144 ? -15.97700 32.69300 -10.37400 1.000 48.43227 190 LEU B N 1
ATOM 3714 C CA . LEU B 1 144 ? -15.57300 31.86300 -9.25100 1.000 52.69038 190 LEU B CA 1
ATOM 3715 C C . LEU B 1 144 ? -16.16000 32.39800 -7.95400 1.000 55.21260 190 LEU B C 1
ATOM 3716 O O . LEU B 1 144 ? -16.41200 33.59700 -7.80800 1.000 54.35860 190 LEU B O 1
ATOM 3721 N N . GLY B 1 145 ? -16.37500 31.48800 -7.00400 1.000 52.82913 191 GLY B N 1
ATOM 3722 C CA . GLY B 1 145 ? -16.84500 31.87800 -5.68900 1.000 54.88456 191 GLY B CA 1
ATOM 3723 C C . GLY B 1 145 ? -15.79700 32.49300 -4.78900 1.000 57.55894 191 GLY B C 1
ATOM 3724 O O . GLY B 1 145 ? -16.13300 32.94800 -3.69300 1.000 58.62382 191 GLY B O 1
ATOM 3725 N N . PHE B 1 146 ? -14.53800 32.51500 -5.22200 1.000 57.20101 192 PHE B N 1
ATOM 3726 C CA . PHE B 1 146 ? -13.45000 33.10500 -4.45600 1.000 57.28387 192 PHE B CA 1
ATOM 3727 C C . PHE B 1 146 ? -12.73400 34.13300 -5.31800 1.000 57.43665 192 PHE B C 1
ATOM 3728 O O . PHE B 1 146 ? -12.60000 33.95300 -6.53100 1.000 57.51974 192 PHE B O 1
ATOM 3736 N N . LYS B 1 147 ? -12.28000 35.21300 -4.68700 1.000 56.73036 193 LYS B N 1
ATOM 3737 C CA . LYS B 1 147 ? -11.63000 36.29000 -5.42200 1.000 57.90456 193 LYS B CA 1
ATOM 3738 C C . LYS B 1 147 ? -10.25000 35.85500 -5.89900 1.000 59.05472 193 LYS B C 1
ATOM 3739 O O . LYS B 1 147 ? -9.42900 35.37600 -5.11100 1.000 63.74826 193 LYS B O 1
ATOM 3745 N N . VAL B 1 148 ? -9.99600 36.02500 -7.19300 1.000 57.11353 194 VAL B N 1
ATOM 3746 C CA . VAL B 1 148 ? -8.70900 35.70800 -7.79900 1.000 56.28461 194 VAL B CA 1
ATOM 3747 C C . VAL B 1 148 ? -8.10900 37.02200 -8.28200 1.000 59.10000 194 VAL B C 1
ATOM 3748 O O . VAL B 1 148 ? -8.51900 37.56900 -9.31300 1.000 55.40557 194 VAL B O 1
ATOM 3752 N N . ALA B 1 149 ? -7.14000 37.53600 -7.53300 1.000 59.44025 195 ALA B N 1
ATOM 3753 C CA . ALA B 1 149 ? -6.45800 38.76000 -7.91500 1.000 57.74376 195 ALA B CA 1
ATOM 3754 C C . ALA B 1 149 ? -5.35700 38.45900 -8.92200 1.000 59.90373 195 ALA B C 1
ATOM 3755 O O . ALA B 1 149 ? -4.63700 37.46400 -8.80000 1.000 62.10019 195 ALA B O 1
ATOM 3757 N N . ALA B 1 150 ? -5.23800 39.32100 -9.92600 1.000 58.19570 196 ALA B N 1
ATOM 3758 C CA . ALA B 1 150 ? -4.19100 39.21800 -10.92900 1.000 60.29177 196 ALA B CA 1
ATOM 3759 C C . ALA B 1 150 ? -3.55200 40.58400 -11.12400 1.000 65.45491 196 ALA B C 1
ATOM 3760 O O . ALA B 1 150 ? -4.20200 41.62100 -10.96300 1.000 61.73773 196 ALA B O 1
ATOM 3762 N N . LYS B 1 151 ? -2.26900 40.57600 -11.46800 1.000 71.34287 197 LYS B N 1
ATOM 3763 C CA . LYS B 1 151 ? -1.50100 41.79700 -11.64800 1.000 70.62970 197 LYS B CA 1
ATOM 3764 C C . LYS B 1 151 ? -1.13900 41.97400 -13.11500 1.000 70.21701 197 LYS B C 1
ATOM 3765 O O . LYS B 1 151 ? -0.91700 40.99500 -13.83400 1.000 72.38882 197 LYS B O 1
ATOM 3771 N N . GLY B 1 152 ? -1.08600 43.22600 -13.55300 1.000 73.62490 198 GLY B N 1
ATOM 3772 C CA . GLY B 1 152 ? -0.71800 43.53600 -14.92100 1.000 69.67809 198 GLY B CA 1
ATOM 3773 C C . GLY B 1 152 ? -0.24800 44.96000 -15.02500 1.000 68.66969 198 GLY B C 1
ATOM 3774 O O . GLY B 1 152 ? -0.72000 45.84500 -14.30200 1.000 73.70379 198 GLY B O 1
ATOM 3775 N N . VAL B 1 153 ? 0.70000 45.19400 -15.92900 1.000 65.91651 199 VAL B N 1
ATOM 3776 C CA . VAL B 1 153 ? 1.28300 46.51100 -16.14300 1.000 64.67618 199 VAL B CA 1
ATOM 3777 C C . VAL B 1 153 ? 0.66000 47.11100 -17.39500 1.000 64.65209 199 VAL B C 1
ATOM 3778 O O . VAL B 1 153 ? 0.78300 46.54800 -18.49000 1.000 60.18668 199 VAL B O 1
ATOM 3782 N N . VAL B 1 154 ? -0.00900 48.24800 -17.23500 1.000 62.14551 200 VAL B N 1
ATOM 3783 C CA . VAL B 1 154 ? -0.63900 48.95800 -18.34200 1.000 61.82525 200 VAL B CA 1
ATOM 3784 C C . VAL B 1 154 ? 0.26100 50.12400 -18.72400 1.000 64.27423 200 VAL B C 1
ATOM 3785 O O . VAL B 1 154 ? 0.47600 51.04300 -17.92400 1.000 61.52679 200 VAL B O 1
ATOM 3789 N N . ALA B 1 155 ? 0.79100 50.08600 -19.94400 1.000 65.60736 201 ALA B N 1
ATOM 3790 C CA . ALA B 1 155 ? 1.68600 51.11900 -20.45400 1.000 61.50199 201 ALA B CA 1
ATOM 3791 C C . ALA B 1 155 ? 0.95100 51.91000 -21.52800 1.000 59.04665 201 ALA B C 1
ATOM 3792 O O . ALA B 1 155 ? 0.69000 51.39300 -22.62000 1.000 59.18802 201 ALA B O 1
ATOM 3794 N N . LEU B 1 156 ? 0.62400 53.16200 -21.21800 1.000 60.68239 202 LEU B N 1
ATOM 3795 C CA . LEU B 1 156 ? -0.07100 54.04400 -22.14900 1.000 61.01283 202 LEU B CA 1
ATOM 3796 C C . LEU B 1 156 ? 0.96000 54.71900 -23.04700 1.000 61.79506 202 LEU B C 1
ATOM 3797 O O . LEU B 1 156 ? 1.71800 55.58300 -22.59400 1.000 63.44109 202 LEU B O 1
ATOM 3802 N N . ALA B 1 157 ? 0.98700 54.32300 -24.31800 1.000 60.79511 203 ALA B N 1
ATOM 3803 C CA . ALA B 1 157 ? 1.94100 54.86600 -25.27700 1.000 61.50397 203 ALA B CA 1
ATOM 3804 C C . ALA B 1 157 ? 1.47700 56.24100 -25.73700 1.000 66.35686 203 ALA B C 1
ATOM 3805 O O . ALA B 1 157 ? 0.36800 56.38500 -26.26400 1.000 66.74912 203 ALA B O 1
ATOM 3807 N N . GLY B 1 158 ? 2.33200 57.24800 -25.55000 1.000 69.04753 204 GLY B N 1
ATOM 3808 C CA . GLY B 1 158 ? 2.00100 58.63800 -25.82000 1.000 68.19738 204 GLY B CA 1
ATOM 3809 C C . GLY B 1 158 ? 2.05000 59.50900 -24.58200 1.000 74.39722 204 GLY B C 1
ATOM 3810 O O . GLY B 1 158 ? 2.27300 60.72000 -24.68800 1.000 73.60585 204 GLY B O 1
ATOM 3811 N N . ALA B 1 159 ? 1.84000 58.91600 -23.41200 1.000 71.34462 205 ALA B N 1
ATOM 3812 C CA . ALA B 1 159 ? 2.00100 59.58000 -22.13000 1.000 69.90709 205 ALA B CA 1
ATOM 3813 C C . ALA B 1 159 ? 3.20900 59.00200 -21.40700 1.000 71.15507 205 ALA B C 1
ATOM 3814 O O . ALA B 1 159 ? 3.81000 58.01400 -21.83600 1.000 68.02690 205 ALA B O 1
ATOM 3816 N N . ASP B 1 160 ? 3.56900 59.63800 -20.30100 1.000 71.69661 206 ASP B N 1
ATOM 3817 C CA . ASP B 1 160 ? 4.62700 59.12800 -19.42900 1.000 73.68649 206 ASP B CA 1
ATOM 3818 C C . ASP B 1 160 ? 4.03800 58.43300 -18.21000 1.000 71.94451 206 ASP B C 1
ATOM 3819 O O . ASP B 1 160 ? 4.45200 58.66600 -17.07500 1.000 75.88294 206 ASP B O 1
ATOM 3824 N N . PHE B 1 161 ? 3.05300 57.56900 -18.43800 1.000 70.13088 207 PHE B N 1
ATOM 3825 C CA . PHE B 1 161 ? 2.40800 56.82400 -17.37000 1.000 66.15818 207 PHE B CA 1
ATOM 3826 C C . PHE B 1 161 ? 2.56600 55.32700 -17.58800 1.000 70.01833 207 PHE B C 1
ATOM 3827 O O . PHE B 1 161 ? 2.45100 54.83100 -18.71400 1.000 67.20948 207 PHE B O 1
ATOM 3835 N N . GLU B 1 162 ? 2.83000 54.61800 -16.49300 1.000 72.45187 208 GLU B N 1
ATOM 3836 C CA . GLU B 1 162 ? 2.92900 53.16700 -16.47200 1.000 67.88343 208 GLU B CA 1
ATOM 3837 C C . GLU B 1 162 ? 2.70000 52.71800 -15.03800 1.000 69.37540 208 GLU B C 1
ATOM 3838 O O . GLU B 1 162 ? 3.23400 53.32600 -14.10600 1.000 70.71758 208 GLU B O 1
ATOM 3844 N N . THR B 1 163 ? 1.90300 51.66700 -14.86300 1.000 65.42993 209 THR B N 1
ATOM 3845 C CA . THR B 1 163 ? 1.56900 51.22800 -13.51600 1.000 62.94175 209 THR B CA 1
ATOM 3846 C C . THR B 1 163 ? 1.13900 49.77000 -13.53900 1.000 65.41044 209 THR B C 1
ATOM 3847 O O . THR B 1 163 ? 0.59100 49.28200 -14.53200 1.000 64.96337 209 THR B O 1
ATOM 3851 N N . SER B 1 164 ? 1.40200 49.08400 -12.43000 1.000 66.25321 210 SER B N 1
ATOM 3852 C CA . SER B 1 164 ? 0.89500 47.73600 -12.20200 1.000 61.28998 210 SER B CA 1
ATOM 3853 C C . SER B 1 164 ? -0.44500 47.85900 -11.48700 1.000 60.34744 210 SER B C 1
ATOM 3854 O O . SER B 1 164 ? -0.50900 48.34500 -10.35300 1.000 57.18849 210 SER B O 1
ATOM 3857 N N . VAL B 1 165 ? -1.51500 47.43600 -12.15100 1.000 59.06398 211 VAL B N 1
ATOM 3858 C CA . VAL B 1 165 ? -2.85200 47.51400 -11.58500 1.000 58.50526 211 VAL B CA 1
ATOM 3859 C C . VAL B 1 165 ? -3.32400 46.11400 -11.21600 1.000 59.63873 211 VAL B C 1
ATOM 3860 O O . VAL B 1 165 ? -2.83500 45.10200 -11.72800 1.000 59.22814 211 VAL B O 1
ATOM 3864 N N . THR B 1 166 ? -4.28700 46.06500 -10.30300 1.000 56.60012 212 THR B N 1
ATOM 3865 C CA . THR B 1 166 ? -4.87400 44.80800 -9.86900 1.000 55.84495 212 THR B CA 1
ATOM 3866 C C . THR B 1 166 ? -6.11900 44.50600 -10.69100 1.000 55.19712 212 THR B C 1
ATOM 3867 O O . THR B 1 166 ? -6.92300 45.39900 -10.97600 1.000 53.26703 212 THR B O 1
ATOM 3871 N N . TYR B 1 167 ? -6.26500 43.24400 -11.08400 1.000 55.87617 213 TYR B N 1
ATOM 3872 C CA . TYR B 1 167 ? -7.46500 42.76800 -11.75300 1.000 53.09520 213 TYR B CA 1
ATOM 3873 C C . TYR B 1 167 ? -8.13700 41.70600 -10.89500 1.000 54.90196 213 TYR B C 1
ATOM 3874 O O . TYR B 1 167 ? -7.47400 40.95500 -10.17200 1.000 54.12720 213 TYR B O 1
ATOM 3883 N N . ASN B 1 168 ? -9.46100 41.65600 -10.97500 1.000 54.21169 214 ASN B N 1
ATOM 3884 C CA . ASN B 1 168 ? -10.25400 40.60500 -10.34400 1.000 49.87551 214 ASN B CA 1
ATOM 3885 C C . ASN B 1 168 ? -10.77300 39.70700 -11.46000 1.000 49.57370 214 ASN B C 1
ATOM 3886 O O . ASN B 1 168 ? -11.72800 40.05900 -12.16000 1.000 48.76855 214 ASN B O 1
ATOM 3891 N N . LEU B 1 169 ? -10.13500 38.55000 -11.62800 1.000 51.78937 215 LEU B N 1
ATOM 3892 C CA . LEU B 1 169 ? -10.53400 37.59200 -12.64900 1.000 51.62524 215 LEU B CA 1
ATOM 3893 C C . LEU B 1 169 ? -11.79300 36.81900 -12.27700 1.000 48.49750 215 LEU B C 1
ATOM 3894 O O . LEU B 1 169 ? -12.36100 36.14300 -13.14100 1.000 47.01820 215 LEU B O 1
ATOM 3899 N N . SER B 1 170 ? -12.24200 36.90800 -11.02400 1.000 51.50837 216 SER B N 1
ATOM 3900 C CA . SER B 1 170 ? -13.38500 36.12600 -10.56900 1.000 51.25403 216 SER B CA 1
ATOM 3901 C C . SER B 1 170 ? -14.72200 36.76600 -10.91800 1.000 49.44096 216 SER B C 1
ATOM 3902 O O . SER B 1 170 ? -15.74100 36.06800 -10.92100 1.000 46.10005 216 SER B O 1
ATOM 3905 N N . SER B 1 171 ? -14.74500 38.06300 -11.21500 1.000 48.12675 217 SER B N 1
ATOM 3906 C CA . SER B 1 171 ? -16.00000 38.77400 -11.40800 1.000 47.60040 217 SER B CA 1
ATOM 3907 C C . SER B 1 171 ? -15.80300 39.90200 -12.40900 1.000 48.73625 217 SER B C 1
ATOM 3908 O O . SER B 1 171 ? -14.68200 40.21600 -12.81600 1.000 47.98217 217 SER B O 1
ATOM 3911 N N . THR B 1 172 ? -16.92100 40.50700 -12.80600 1.000 49.91028 218 THR B N 1
ATOM 3912 C CA . THR B 1 172 ? -16.90500 41.73300 -13.59100 1.000 45.08819 218 THR B CA 1
ATOM 3913 C C . THR B 1 172 ? -16.96200 42.98100 -12.72100 1.000 46.05269 218 THR B C 1
ATOM 3914 O O . THR B 1 172 ? -16.86200 44.09200 -13.25300 1.000 47.55002 218 THR B O 1
ATOM 3918 N N . THR B 1 173 ? -17.13000 42.81900 -11.41000 1.000 45.48122 219 THR B N 1
ATOM 3919 C CA . THR B 1 173 ? -17.12700 43.95300 -10.49700 1.000 43.85947 219 THR B CA 1
ATOM 3920 C C . THR B 1 173 ? -15.81000 44.71100 -10.60200 1.000 46.08523 219 THR B C 1
ATOM 3921 O O . THR B 1 173 ? -14.73300 44.11300 -10.66900 1.000 45.83997 219 THR B O 1
ATOM 3925 N N . THR B 1 174 ? -15.90400 46.03900 -10.62100 1.000 43.26785 220 THR B N 1
ATOM 3926 C CA . THR B 1 174 ? -14.71400 46.86400 -10.77200 1.000 44.82001 220 THR B CA 1
ATOM 3927 C C . THR B 1 174 ? -13.79200 46.70400 -9.56800 1.000 44.74720 220 THR B C 1
ATOM 3928 O O . THR B 1 174 ? -14.24500 46.56900 -8.42800 1.000 45.05526 220 THR B O 1
ATOM 3932 N N . GLU B 1 175 ? -12.48800 46.71100 -9.83500 1.000 45.69899 221 GLU B N 1
ATOM 3933 C CA . GLU B 1 175 ? -11.45300 46.52800 -8.82200 1.000 48.88451 221 GLU B CA 1
ATOM 3934 C C . GLU B 1 175 ? -10.70900 47.84700 -8.66200 1.000 47.86103 221 GLU B C 1
ATOM 3935 O O . GLU B 1 175 ? -9.87200 48.19700 -9.50100 1.000 48.18736 221 GLU B O 1
ATOM 3941 N N . THR B 1 176 ? -10.99700 48.56600 -7.58100 1.000 50.68813 222 THR B N 1
ATOM 3942 C CA . THR B 1 176 ? -10.53100 49.93600 -7.40000 1.000 49.90970 222 THR B CA 1
ATOM 3943 C C . THR B 1 176 ? -9.52600 50.00800 -6.25700 1.000 49.91816 222 THR B C 1
ATOM 3944 O O . THR B 1 176 ? -9.83500 49.61700 -5.12600 1.000 52.09796 222 THR B O 1
ATOM 3948 N N . ASN B 1 177 ? -8.33100 50.51500 -6.55700 1.000 51.24445 223 ASN B N 1
ATOM 3949 C CA . ASN B 1 177 ? -7.31100 50.81300 -5.56100 1.000 54.11302 223 ASN B CA 1
ATOM 3950 C C . ASN B 1 177 ? -6.96600 52.29300 -5.63700 1.000 57.70795 223 ASN B C 1
ATOM 3951 O O . ASN B 1 177 ? -6.66000 52.80700 -6.71900 1.000 55.80595 223 ASN B O 1
ATOM 3956 N N . THR B 1 178 ? -7.01700 52.97400 -4.49600 1.000 59.62904 224 THR B N 1
ATOM 3957 C CA . THR B 1 178 ? -6.70500 54.39400 -4.41100 1.000 57.73177 224 THR B CA 1
ATOM 3958 C C . THR B 1 178 ? -5.41000 54.58200 -3.63300 1.000 59.20121 224 THR B C 1
ATOM 3959 O O . THR B 1 178 ? -5.27200 54.07500 -2.51500 1.000 57.59965 224 THR B O 1
ATOM 3963 N N . ILE B 1 179 ? -4.46700 55.30800 -4.22900 1.000 61.30521 225 ILE B N 1
ATOM 3964 C CA . ILE B 1 179 ? -3.16100 55.55900 -3.63500 1.000 62.53108 225 ILE B CA 1
ATOM 3965 C C . ILE B 1 179 ? -2.98100 57.06200 -3.47300 1.000 62.32182 225 ILE B C 1
ATOM 3966 O O . ILE B 1 179 ? -3.54900 57.85900 -4.22600 1.000 60.19743 225 ILE B O 1
ATOM 3971 N N . SER B 1 180 ? -2.18400 57.44600 -2.48100 1.000 65.02669 226 SER B N 1
ATOM 3972 C CA . SER B 1 180 ? -1.86800 58.84400 -2.22700 1.000 66.81562 226 SER B CA 1
ATOM 3973 C C . SER B 1 180 ? -0.46100 59.15800 -2.71700 1.000 66.73396 226 SER B C 1
ATOM 3974 O O . SER B 1 180 ? 0.46900 58.36900 -2.52100 1.000 68.29803 226 SER B O 1
ATOM 3977 N N . ASP B 1 181 ? -0.31200 60.31900 -3.35500 1.000 61.23295 227 ASP B N 1
ATOM 3978 C CA . ASP B 1 181 ? 0.96000 60.75600 -3.91200 1.000 63.49220 227 ASP B CA 1
ATOM 3979 C C . ASP B 1 181 ? 1.10100 62.25400 -3.67800 1.000 61.50546 227 ASP B C 1
ATOM 3980 O O . ASP B 1 181 ? 0.20500 62.90500 -3.13000 1.000 63.02350 227 ASP B O 1
ATOM 3985 N N . LYS B 1 182 ? 2.23800 62.80700 -4.09500 1.000 61.92615 228 LYS B N 1
ATOM 3986 C CA . LYS B 1 182 ? 2.47800 64.23700 -3.96600 1.000 62.52565 228 LYS B CA 1
ATOM 3987 C C . LYS B 1 182 ? 3.32500 64.71500 -5.13600 1.000 60.86548 228 LYS B C 1
ATOM 3988 O O . LYS B 1 182 ? 4.22500 64.00500 -5.59400 1.000 58.68823 228 LYS B O 1
ATOM 3994 N N . PHE B 1 183 ? 3.02400 65.91800 -5.61400 1.000 60.56605 229 PHE B N 1
ATOM 3995 C CA . PHE B 1 183 ? 3.70900 66.52400 -6.74700 1.000 57.63794 229 PHE B CA 1
ATOM 3996 C C . PHE B 1 183 ? 4.53300 67.70700 -6.25900 1.000 60.67241 229 PHE B C 1
ATOM 3997 O O . PHE B 1 183 ? 4.04100 68.53400 -5.48400 1.000 57.55843 229 PHE B O 1
ATOM 4005 N N . THR B 1 184 ? 5.78100 67.78600 -6.71600 1.000 61.51689 230 THR B N 1
ATOM 4006 C CA . THR B 1 184 ? 6.68900 68.86600 -6.34700 1.000 60.27460 230 THR B CA 1
ATOM 4007 C C . THR B 1 184 ? 6.66200 69.92600 -7.44200 1.000 58.88369 230 THR B C 1
ATOM 4008 O O . THR B 1 184 ? 7.20600 69.71900 -8.53200 1.000 59.05287 230 THR B O 1
ATOM 4012 N N . VAL B 1 185 ? 6.02500 71.05700 -7.15400 1.000 60.93390 231 VAL B N 1
ATOM 4013 C CA . VAL B 1 185 ? 6.03800 72.19900 -8.06400 1.000 58.33239 231 VAL B CA 1
ATOM 4014 C C . VAL B 1 185 ? 7.43600 72.80400 -8.02900 1.000 58.52678 231 VAL B C 1
ATOM 4015 O O . VAL B 1 185 ? 7.90200 73.22600 -6.96100 1.000 58.69908 231 VAL B O 1
ATOM 4019 N N . PRO B 1 186 ? 8.13500 72.86600 -9.15700 1.000 59.71383 232 PRO B N 1
ATOM 4020 C CA . PRO B 1 186 ? 9.53000 73.31000 -9.14100 1.000 60.70945 232 PRO B CA 1
ATOM 4021 C C . PRO B 1 186 ? 9.65600 74.81200 -8.94000 1.000 61.54382 232 PRO B C 1
ATOM 4022 O O . PRO B 1 186 ? 8.75500 75.59500 -9.24700 1.000 60.34949 232 PRO B O 1
ATOM 4026 N N . SER B 1 187 ? 10.81100 75.20000 -8.41000 1.000 63.41230 233 SER B N 1
ATOM 4027 C CA . SER B 1 187 ? 11.13400 76.60600 -8.23100 1.000 63.67439 233 SER B CA 1
ATOM 4028 C C . SER B 1 187 ? 11.58600 77.21300 -9.55200 1.000 62.36254 233 SER B C 1
ATOM 4029 O O . SER B 1 187 ? 12.33400 76.59300 -10.31300 1.000 63.71317 233 SER B O 1
ATOM 4032 N N . GLN B 1 188 ? 11.12900 78.43100 -9.82200 1.000 59.93570 234 GLN B N 1
ATOM 4033 C CA . GLN B 1 188 ? 11.43700 79.12500 -11.06600 1.000 59.08825 234 GLN B CA 1
ATOM 4034 C C . GLN B 1 188 ? 12.28300 80.35300 -10.76100 1.000 60.58714 234 GLN B C 1
ATOM 4035 O O . GLN B 1 188 ? 11.88000 81.20800 -9.96500 1.000 60.14350 234 GLN B O 1
ATOM 4041 N N . GLU B 1 189 ? 13.45100 80.43400 -11.39100 1.000 59.80346 235 GLU B N 1
ATOM 4042 C CA . GLU B 1 189 ? 14.31100 81.60200 -11.28200 1.000 57.94811 235 GLU B CA 1
ATOM 4043 C C . GLU B 1 189 ? 14.01500 82.55600 -12.43100 1.000 58.51282 235 GLU B C 1
ATOM 4044 O O . GLU B 1 189 ? 13.95400 82.14100 -13.59200 1.000 57.90328 235 GLU B O 1
ATOM 4050 N N . VAL B 1 190 ? 13.81800 83.83000 -12.10100 1.000 56.32327 236 VAL B N 1
ATOM 4051 C CA . VAL B 1 190 ? 13.51800 84.86200 -13.08700 1.000 55.97715 236 VAL B CA 1
ATOM 4052 C C . VAL B 1 190 ? 14.37100 86.08400 -12.77700 1.000 57.21601 236 VAL B C 1
ATOM 4053 O O . VAL B 1 190 ? 14.40800 86.54600 -11.63100 1.000 56.89005 236 VAL B O 1
ATOM 4057 N N . THR B 1 191 ? 15.06600 86.59600 -13.79100 1.000 54.64352 237 THR B N 1
ATOM 4058 C CA . THR B 1 191 ? 15.86300 87.80900 -13.66000 1.000 54.07322 237 THR B CA 1
ATOM 4059 C C . THR B 1 191 ? 15.00800 89.00200 -14.07200 1.000 49.96565 237 THR B C 1
ATOM 4060 O O . THR B 1 191 ? 14.46500 89.02400 -15.18200 1.000 49.66771 237 THR B O 1
ATOM 4064 N N . LEU B 1 192 ? 14.89100 89.98900 -13.18800 1.000 48.84319 238 LEU B N 1
ATOM 4065 C CA . LEU B 1 192 ? 13.97400 91.10200 -13.39200 1.000 47.82961 238 LEU B CA 1
ATOM 4066 C C . LEU B 1 192 ? 14.69400 92.43500 -13.25400 1.000 44.64890 238 LEU B C 1
ATOM 4067 O O . LEU B 1 192 ? 15.60700 92.58000 -12.43500 1.000 43.35613 238 LEU B O 1
ATOM 4072 N N . SER B 1 193 ? 14.26700 93.40900 -14.05900 1.000 45.40156 239 SER B N 1
ATOM 4073 C CA . SER B 1 193 ? 14.75600 94.77100 -13.95400 1.000 37.70951 239 SER B CA 1
ATOM 4074 C C . SER B 1 193 ? 14.15400 95.43000 -12.71500 1.000 39.82319 239 SER B C 1
ATOM 4075 O O . SER B 1 193 ? 13.20800 94.90600 -12.12300 1.000 39.85495 239 SER B O 1
ATOM 4078 N N . PRO B 1 194 ? 14.69300 96.57100 -12.28100 1.000 38.72934 240 PRO B N 1
ATOM 4079 C CA . PRO B 1 194 ? 14.07000 97.28800 -11.16000 1.000 37.02392 240 PRO B CA 1
ATOM 4080 C C . PRO B 1 194 ? 12.64800 97.71300 -11.49800 1.000 34.13539 240 PRO B C 1
ATOM 4081 O O . PRO B 1 194 ? 12.39600 98.35500 -12.52000 1.000 34.65963 240 PRO B O 1
ATOM 4085 N N . GLY B 1 195 ? 11.71100 97.33900 -10.62800 1.000 35.08115 241 GLY B N 1
ATOM 4086 C CA . GLY B 1 195 ? 10.31700 97.67100 -10.80900 1.000 36.25622 241 GLY B CA 1
ATOM 4087 C C . GLY B 1 195 ? 9.51300 96.66100 -11.59800 1.000 37.94261 241 GLY B C 1
ATOM 4088 O O . GLY B 1 195 ? 8.27800 96.75500 -11.61400 1.000 39.26340 241 GLY B O 1
ATOM 4089 N N . HIS B 1 196 ? 10.16400 95.70300 -12.25200 1.000 38.37884 242 HIS B N 1
ATOM 4090 C CA . HIS B 1 196 ? 9.45300 94.69200 -13.01700 1.000 40.86891 242 HIS B CA 1
ATOM 4091 C C . HIS B 1 196 ? 8.93100 93.58400 -12.10900 1.000 41.96120 242 HIS B C 1
ATOM 4092 O O . HIS B 1 196 ? 9.46800 93.32900 -11.02700 1.000 40.03374 242 HIS B O 1
ATOM 4099 N N . LYS B 1 197 ? 7.87200 92.92100 -12.56800 1.000 43.93726 243 LYS B N 1
ATOM 4100 C CA . LYS B 1 197 ? 7.21100 91.86400 -11.81900 1.000 43.19038 243 LYS B CA 1
ATOM 4101 C C . LYS B 1 197 ? 7.17000 90.58900 -12.64900 1.000 45.02258 243 LYS B C 1
ATOM 4102 O O . LYS B 1 197 ? 7.04200 90.63800 -13.87700 1.000 45.68587 243 LYS B O 1
ATOM 4108 N N . ALA B 1 198 ? 7.28100 89.45000 -11.97300 1.000 46.91279 244 ALA B N 1
ATOM 4109 C CA . ALA B 1 198 ? 7.20100 88.14100 -12.60200 1.000 49.55691 244 ALA B CA 1
ATOM 4110 C C . ALA B 1 198 ? 6.03900 87.37400 -11.99300 1.000 50.21993 244 ALA B C 1
ATOM 4111 O O . ALA B 1 198 ? 5.96700 87.21600 -10.77000 1.000 47.97375 244 ALA B O 1
ATOM 4113 N N . VAL B 1 199 ? 5.13000 86.90800 -12.84400 1.000 52.33608 245 VAL B N 1
ATOM 4114 C CA . VAL B 1 199 ? 3.96000 86.15100 -12.41700 1.000 50.42660 245 VAL B CA 1
ATOM 4115 C C . VAL B 1 199 ? 4.02900 84.77900 -13.06700 1.000 49.31045 245 VAL B C 1
ATOM 4116 O O . VAL B 1 199 ? 3.99700 84.66700 -14.29900 1.000 47.40804 245 VAL B O 1
ATOM 4120 N N . VAL B 1 200 ? 4.13200 83.74200 -12.24400 1.000 51.24414 246 VAL B N 1
ATOM 4121 C CA . VAL B 1 200 ? 4.14400 82.36000 -12.70500 1.000 48.26830 246 VAL B CA 1
ATOM 4122 C C . VAL B 1 200 ? 2.81400 81.74100 -12.30300 1.000 48.61842 246 VAL B C 1
ATOM 4123 O O . VAL B 1 200 ? 2.51700 81.60300 -11.11000 1.000 49.38666 246 VAL B O 1
ATOM 4127 N N . LYS B 1 201 ? 2.00700 81.37800 -13.29500 1.000 48.15909 247 LYS B N 1
ATOM 4128 C CA . LYS B 1 201 ? 0.72300 80.73600 -13.05200 1.000 51.85671 247 LYS B CA 1
ATOM 4129 C C . LYS B 1 201 ? 0.90700 79.22400 -13.04800 1.000 48.42012 247 LYS B C 1
ATOM 4130 O O . LYS B 1 201 ? 1.50300 78.66400 -13.97300 1.000 49.02659 247 LYS B O 1
ATOM 4136 N N . HIS B 1 202 ? 0.39900 78.57000 -12.00800 1.000 50.73158 248 HIS B N 1
ATOM 4137 C CA . HIS B 1 202 ? 0.49000 77.12200 -11.86300 1.000 50.57429 248 HIS B CA 1
ATOM 4138 C C . HIS B 1 202 ? -0.87600 76.50500 -12.13200 1.000 52.79068 248 HIS B C 1
ATOM 4139 O O . HIS B 1 202 ? -1.86300 76.86600 -11.48200 1.000 51.86731 248 HIS B O 1
ATOM 4146 N N . ASP B 1 203 ? -0.92800 75.58000 -13.08700 1.000 52.33898 249 ASP B N 1
ATOM 4147 C CA . ASP B 1 203 ? -2.12800 74.80100 -13.38300 1.000 54.00177 249 ASP B CA 1
ATOM 4148 C C . ASP B 1 203 ? -1.74800 73.32600 -13.27900 1.000 51.45437 249 ASP B C 1
ATOM 4149 O O . ASP B 1 203 ? -1.32000 72.71000 -14.25800 1.000 48.51097 249 ASP B O 1
ATOM 4154 N N . LEU B 1 204 ? -1.90500 72.76600 -12.08400 1.000 50.39502 250 LEU B N 1
ATOM 4155 C CA . LEU B 1 204 ? -1.60600 71.36600 -11.81200 1.000 50.84746 250 LEU B CA 1
ATOM 4156 C C . LEU B 1 204 ? -2.92000 70.60400 -11.70200 1.000 50.56478 250 LEU B C 1
ATOM 4157 O O . LEU B 1 204 ? -3.78200 70.96400 -10.89400 1.000 50.43928 250 LEU B O 1
ATOM 4162 N N . ARG B 1 205 ? -3.07000 69.55700 -12.51200 1.000 47.41793 251 ARG B N 1
ATOM 4163 C CA . ARG B 1 205 ? -4.31200 68.80100 -12.56100 1.000 49.05783 251 ARG B CA 1
ATOM 4164 C C . ARG B 1 205 ? -4.01600 67.31100 -12.61800 1.000 50.13460 251 ARG B C 1
ATOM 4165 O O . ARG B 1 205 ? -2.97400 66.88700 -13.12300 1.000 48.98243 251 ARG B O 1
ATOM 4173 N N . LYS B 1 206 ? -4.95500 66.52100 -12.10300 1.000 50.40919 252 LYS B N 1
ATOM 4174 C CA . LYS B 1 206 ? -4.89500 65.07900 -12.28900 1.000 49.63910 252 LYS B CA 1
ATOM 4175 C C . LYS B 1 206 ? -5.07500 64.73500 -13.76300 1.000 51.60925 252 LYS B C 1
ATOM 4176 O O . LYS B 1 206 ? -5.73400 65.45600 -14.51700 1.000 48.53367 252 LYS B O 1
ATOM 4182 N N . MET B 1 207 ? -4.47400 63.62600 -14.17500 1.000 48.13054 253 MET B N 1
ATOM 4183 C CA . MET B 1 207 ? -4.65100 63.10400 -15.52100 1.000 47.13389 253 MET B CA 1
ATOM 4184 C C . MET B 1 207 ? -5.56900 61.89100 -15.46900 1.000 49.35987 253 MET B C 1
ATOM 4185 O O . MET B 1 207 ? -5.43900 61.03700 -14.58600 1.000 47.03382 253 MET B O 1
ATOM 4190 N N . VAL B 1 208 ? -6.50900 61.82700 -16.40700 1.000 48.04461 254 VAL B N 1
ATOM 4191 C CA . VAL B 1 208 ? -7.46300 60.72800 -16.49400 1.000 46.52858 254 VAL B CA 1
ATOM 4192 C C . VAL B 1 208 ? -7.16300 59.93600 -17.75700 1.000 47.00675 254 VAL B C 1
ATOM 4193 O O . VAL B 1 208 ? -7.15700 60.49200 -18.86300 1.000 45.65006 254 VAL B O 1
ATOM 4197 N N . TYR B 1 209 ? -6.90700 58.64100 -17.59100 1.000 47.45979 255 TYR B N 1
ATOM 4198 C CA . TYR B 1 209 ? -6.69400 57.72300 -18.70300 1.000 44.57736 255 TYR B CA 1
ATOM 4199 C C . TYR B 1 209 ? -7.66000 56.56000 -18.55100 1.000 48.00231 255 TYR B C 1
ATOM 4200 O O . TYR B 1 209 ? -7.65000 55.87600 -17.52300 1.000 47.61853 255 TYR B O 1
ATOM 4209 N N . PHE B 1 210 ? -8.48800 56.33700 -19.56700 1.000 47.77529 256 PHE B N 1
ATOM 4210 C CA . PHE B 1 210 ? -9.40000 55.20400 -19.58700 1.000 45.96376 256 PHE B CA 1
ATOM 4211 C C . PHE B 1 210 ? -9.39000 54.58700 -20.97600 1.000 48.04870 256 PHE B C 1
ATOM 4212 O O . PHE B 1 210 ? -9.16000 55.27500 -21.97300 1.000 45.23663 256 PHE B O 1
ATOM 4220 N N . GLY B 1 211 ? -9.64200 53.28600 -21.03200 1.000 46.89294 257 GLY B N 1
ATOM 4221 C CA . GLY B 1 211 ? -9.66500 52.60500 -22.31000 1.000 48.01563 257 GLY B CA 1
ATOM 4222 C C . GLY B 1 211 ? -9.91300 51.12200 -22.16300 1.000 49.14131 257 GLY B C 1
ATOM 4223 O O . GLY B 1 211 ? -10.36800 50.65000 -21.12000 1.000 48.12477 257 GLY B O 1
ATOM 4224 N N . THR B 1 212 ? -9.60400 50.39100 -23.23000 1.000 49.33701 258 THR B N 1
ATOM 4225 C CA . THR B 1 212 ? -9.85000 48.96100 -23.31200 1.000 50.59210 258 THR B CA 1
ATOM 4226 C C . THR B 1 212 ? -8.54100 48.22000 -23.54800 1.000 53.56693 258 THR B C 1
ATOM 4227 O O . THR B 1 212 ? -7.53900 48.80300 -23.97100 1.000 51.46784 258 THR B O 1
ATOM 4231 N N . GLN B 1 213 ? -8.56700 46.91600 -23.28000 1.000 50.86130 259 GLN B N 1
ATOM 4232 C CA . GLN B 1 213 ? -7.36200 46.10200 -23.34600 1.000 53.15378 259 GLN B CA 1
ATOM 4233 C C . GLN B 1 213 ? -7.74900 44.63400 -23.44100 1.000 55.58229 259 GLN B C 1
ATOM 4234 O O . GLN B 1 213 ? -8.91700 44.26300 -23.30400 1.000 52.76916 259 GLN B O 1
ATOM 4240 N N . ASP B 1 214 ? -6.74000 43.80400 -23.67700 1.000 55.13273 260 ASP B N 1
ATOM 4241 C CA . ASP B 1 214 ? -6.82900 42.36800 -23.48200 1.000 56.04508 260 ASP B CA 1
ATOM 4242 C C . ASP B 1 214 ? -5.93300 41.97800 -22.31400 1.000 55.37990 260 ASP B C 1
ATOM 4243 O O . ASP B 1 214 ? -4.87700 42.57800 -22.09400 1.000 55.53590 260 ASP B O 1
ATOM 4248 N N . LEU B 1 215 ? -6.36900 40.97800 -21.55400 1.000 54.75111 261 LEU B N 1
ATOM 4249 C CA . LEU B 1 215 ? -5.60700 40.48300 -20.41200 1.000 54.06396 261 LEU B CA 1
ATOM 4250 C C . LEU B 1 215 ? -5.45300 38.97800 -20.56200 1.000 55.71367 261 LEU B C 1
ATOM 4251 O O . LEU B 1 215 ? -6.42400 38.23000 -20.40500 1.000 54.60182 261 LEU B O 1
ATOM 4256 N N . LYS B 1 216 ? -4.23700 38.54000 -20.87200 1.000 60.67594 262 LYS B N 1
ATOM 4257 C CA . LYS B 1 216 ? -3.92000 37.13500 -21.06900 1.000 58.46422 262 LYS B CA 1
ATOM 4258 C C . LYS B 1 216 ? -2.92400 36.69100 -20.01000 1.000 61.16253 262 LYS B C 1
ATOM 4259 O O . LYS B 1 216 ? -2.01400 37.44400 -19.64700 1.000 61.52520 262 LYS B O 1
ATOM 4265 N N . GLY B 1 217 ? -3.09400 35.47000 -19.51600 1.000 59.63793 263 GLY B N 1
ATOM 4266 C CA . GLY B 1 217 ? -2.19500 34.97400 -18.49000 1.000 57.44862 263 GLY B CA 1
ATOM 4267 C C . GLY B 1 217 ? -2.46900 33.52400 -18.16600 1.000 63.31069 263 GLY B C 1
ATOM 4268 O O . GLY B 1 217 ? -3.46700 32.93900 -18.59700 1.000 59.38006 263 GLY B O 1
ATOM 4269 N N . ASP B 1 218 ? -1.55400 32.95400 -17.38800 1.000 61.57885 264 ASP B N 1
ATOM 4270 C CA . ASP B 1 218 ? -1.63100 31.56600 -16.95400 1.000 61.18347 264 ASP B CA 1
ATOM 4271 C C . ASP B 1 218 ? -2.06200 31.52400 -15.49400 1.000 61.35965 264 ASP B C 1
ATOM 4272 O O . ASP B 1 218 ? -1.41000 32.12500 -14.63400 1.000 63.44916 264 ASP B O 1
ATOM 4277 N N . LEU B 1 219 ? -3.15100 30.81300 -15.21800 1.000 60.50959 265 LEU B N 1
ATOM 4278 C CA . LEU B 1 219 ? -3.63200 30.60700 -13.86000 1.000 60.40017 265 LEU B CA 1
ATOM 4279 C C . LEU B 1 219 ? -3.34300 29.17700 -13.42900 1.000 62.93492 265 LEU B C 1
ATOM 4280 O O . LEU B 1 219 ? -3.44000 28.24500 -14.23400 1.000 62.49657 265 LEU B O 1
ATOM 4285 N N . LYS B 1 220 ? -2.99100 29.00500 -12.15900 1.000 62.46016 266 LYS B N 1
ATOM 4286 C CA . LYS B 1 220 ? -2.70000 27.69000 -11.60600 1.000 62.20449 266 LYS B CA 1
ATOM 4287 C C . LYS B 1 220 ? -3.96000 27.14400 -10.94800 1.000 62.54440 266 LYS B C 1
ATOM 4288 O O . LYS B 1 220 ? -4.50700 27.76900 -10.03400 1.000 61.39361 266 LYS B O 1
ATOM 4294 N N . VAL B 1 221 ? -4.41700 25.98500 -11.41500 1.000 64.44419 267 VAL B N 1
ATOM 4295 C CA . VAL B 1 221 ? -5.62300 25.34300 -10.90100 1.000 62.74367 267 VAL B CA 1
ATOM 4296 C C . VAL B 1 221 ? -5.21000 24.20400 -9.98200 1.000 63.51525 267 VAL B C 1
ATOM 4297 O O . VAL B 1 221 ? -4.36700 23.37600 -10.34700 1.000 63.31418 267 VAL B O 1
ATOM 4301 N N . SER B 1 222 ? -5.80800 24.15400 -8.79300 1.000 63.58784 268 SER B N 1
ATOM 4302 C CA . SER B 1 222 ? -5.42700 23.18800 -7.76900 1.000 63.76468 268 SER B CA 1
ATOM 4303 C C . SER B 1 222 ? -6.67400 22.55800 -7.16900 1.000 62.52940 268 SER B C 1
ATOM 4304 O O . SER B 1 222 ? -7.56200 23.26800 -6.68800 1.000 60.96261 268 SER B O 1
ATOM 4307 N N . PHE B 1 223 ? -6.73500 21.22900 -7.19700 1.000 63.86122 269 PHE B N 1
ATOM 4308 C CA . PHE B 1 223 ? -7.73900 20.46600 -6.46000 1.000 63.00067 269 PHE B CA 1
ATOM 4309 C C . PHE B 1 223 ? -7.02300 19.90100 -5.23800 1.000 67.69817 269 PHE B C 1
ATOM 4310 O O . PHE B 1 223 ? -6.28600 18.91800 -5.33800 1.000 71.45504 269 PHE B O 1
ATOM 4318 N N . ASN B 1 224 ? -7.22600 20.53000 -4.08400 1.000 66.17200 270 ASN B N 1
ATOM 4319 C CA . ASN B 1 224 ? -6.44700 20.21900 -2.88900 1.000 72.21912 270 ASN B CA 1
ATOM 4320 C C . ASN B 1 224 ? -7.24800 19.56100 -1.77600 1.000 79.39152 270 ASN B C 1
ATOM 4321 O O . ASN B 1 224 ? -6.73400 18.65600 -1.11400 1.000 89.19199 270 ASN B O 1
ATOM 4326 N N . ASP B 1 225 ? -8.49300 19.97700 -1.54100 1.000 84.42454 271 ASP B N 1
ATOM 4327 C CA . ASP B 1 225 ? -9.29500 19.42200 -0.45800 1.000 86.45334 271 ASP B CA 1
ATOM 4328 C C . ASP B 1 225 ? -10.07000 18.18000 -0.87700 1.000 86.22552 271 ASP B C 1
ATOM 4329 O O . ASP B 1 225 ? -11.11000 17.87800 -0.28000 1.000 89.39000 271 ASP B O 1
ATOM 4334 N N . LYS B 1 226 ? -9.59500 17.46000 -1.89300 1.000 74.80708 272 LYS B N 1
ATOM 4335 C CA . LYS B 1 226 ? -10.22700 16.19700 -2.24800 1.000 74.85737 272 LYS B CA 1
ATOM 4336 C C . LYS B 1 226 ? -10.09200 15.18800 -1.11800 1.000 75.58971 272 LYS B C 1
ATOM 4337 O O . LYS B 1 226 ? -11.00300 14.38900 -0.88300 1.000 78.64061 272 LYS B O 1
ATOM 4343 N N . GLU B 1 227 ? -8.97700 15.24200 -0.38300 1.000 75.91035 273 GLU B N 1
ATOM 4344 C CA . GLU B 1 227 ? -8.63700 14.20600 0.58900 1.000 74.43809 273 GLU B CA 1
ATOM 4345 C C . GLU B 1 227 ? -9.72400 13.90700 1.61700 1.000 75.17085 273 GLU B C 1
ATOM 4346 O O . GLU B 1 227 ? -10.08700 12.74700 1.83700 1.000 78.07234 273 GLU B O 1
ATOM 4352 N N . ILE B 1 228 ? -10.25800 14.94700 2.26000 1.000 74.22504 274 ILE B N 1
ATOM 4353 C CA . ILE B 1 228 ? -11.25600 14.72100 3.30000 1.000 75.56565 274 ILE B CA 1
ATOM 4354 C C . ILE B 1 228 ? -12.59400 14.44900 2.62100 1.000 74.75267 274 ILE B C 1
ATOM 4355 O O . ILE B 1 228 ? -13.40400 13.66200 3.12700 1.000 76.49773 274 ILE B O 1
ATOM 4360 N N . VAL B 1 229 ? -12.85000 15.06600 1.46600 1.000 74.65961 275 VAL B N 1
ATOM 4361 C CA . VAL B 1 229 ? -14.07900 14.72600 0.75900 1.000 73.36206 275 VAL B CA 1
ATOM 4362 C C . VAL B 1 229 ? -13.93100 13.38800 0.04000 1.000 76.96297 275 VAL B C 1
ATOM 4363 O O . VAL B 1 229 ? -14.92600 12.69100 -0.17900 1.000 73.91279 275 VAL B O 1
ATOM 4367 N N . GLN B 1 230 ? -12.70700 12.98900 -0.31600 1.000 87.19948 276 GLN B N 1
ATOM 4368 C CA . GLN B 1 230 ? -12.46300 11.61000 -0.74100 1.000 87.67795 276 GLN B CA 1
ATOM 4369 C C . GLN B 1 230 ? -12.33600 10.66600 0.44100 1.000 94.28303 276 GLN B C 1
ATOM 4370 O O . GLN B 1 230 ? -11.57100 9.69800 0.42300 1.000 97.86310 276 GLN B O 1
ATOM 4376 N N . LYS B 1 231 ? -13.07000 10.94900 1.50100 1.000 86.95188 277 LYS B N 1
ATOM 4377 C CA . LYS B 1 231 ? -13.35400 9.93800 2.49400 1.000 85.39143 277 LYS B CA 1
ATOM 4378 C C . LYS B 1 231 ? -14.49800 9.04200 2.02900 1.000 83.23250 277 LYS B C 1
ATOM 4379 O O . LYS B 1 231 ? -14.91600 8.14100 2.76100 1.000 87.34422 277 LYS B O 1
ATOM 4385 N N . PHE B 1 232 ? -15.00600 9.26900 0.81500 1.000 78.03356 278 PHE B N 1
ATOM 4386 C CA . PHE B 1 232 ? -15.91500 8.30700 0.20200 1.000 74.63735 278 PHE B CA 1
ATOM 4387 C C . PHE B 1 232 ? -15.22600 6.95700 0.05200 1.000 74.94509 278 PHE B C 1
ATOM 4388 O O . PHE B 1 232 ? -15.66200 5.95500 0.62900 1.000 72.75451 278 PHE B O 1
ATOM 4396 N N . ILE B 1 233 ? -14.12800 6.91800 -0.69800 1.000 76.02165 279 ILE B N 1
ATOM 4397 C CA . ILE B 1 233 ? -13.26600 5.74400 -0.77300 1.000 74.15555 279 ILE B CA 1
ATOM 4398 C C . ILE B 1 233 ? -11.97700 6.08600 -0.03800 1.000 76.72177 279 ILE B C 1
ATOM 4399 O O . ILE B 1 233 ? -11.13800 6.84300 -0.54300 1.000 78.08248 279 ILE B O 1
ATOM 4404 N N . TYR B 1 234 ? -11.83200 5.54300 1.17100 1.000 75.50773 280 TYR B N 1
ATOM 4405 C CA . TYR B 1 234 ? -10.62500 5.80300 1.95500 1.000 75.67176 280 TYR B CA 1
ATOM 4406 C C . TYR B 1 234 ? -9.40000 5.08700 1.39100 1.000 79.16410 280 TYR B C 1
ATOM 4407 O O . TYR B 1 234 ? -8.35400 5.74200 1.23700 1.000 74.76894 280 TYR B O 1
ATOM 4416 N N . PRO B 1 235 ? -9.44700 3.76100 1.04500 1.000 81.45883 281 PRO B N 1
ATOM 4417 C CA . PRO B 1 235 ? -8.21700 3.00400 0.74000 1.000 80.93989 281 PRO B CA 1
ATOM 4418 C C . PRO B 1 235 ? -7.12800 3.73200 -0.03900 1.000 80.55589 281 PRO B C 1
ATOM 4419 O O . PRO B 1 235 ? -6.14600 4.18400 0.55700 1.000 85.60052 281 PRO B O 1
ATOM 4423 N N . ASN B 1 236 ? -7.27600 3.84800 -1.35600 1.000 72.82595 282 ASN B N 1
ATOM 4424 C CA . ASN B 1 236 ? -6.21800 4.36400 -2.22200 1.000 73.10145 282 ASN B CA 1
ATOM 4425 C C . ASN B 1 236 ? -6.57500 5.77700 -2.67400 1.000 76.85451 282 ASN B C 1
ATOM 4426 O O . ASN B 1 236 ? -7.41000 5.96200 -3.56400 1.000 75.61292 282 ASN B O 1
ATOM 4431 N N . TYR B 1 237 ? -5.93100 6.76900 -2.06500 1.000 74.20946 283 TYR B N 1
ATOM 4432 C CA . TYR B 1 237 ? -6.10300 8.16200 -2.44900 1.000 73.87465 283 TYR B CA 1
ATOM 4433 C C . TYR B 1 237 ? -4.99800 8.57700 -3.41100 1.000 73.67318 283 TYR B C 1
ATOM 4434 O O . TYR B 1 237 ? -3.83700 8.19100 -3.24700 1.000 77.67761 283 TYR B O 1
ATOM 4443 N N . ARG B 1 238 ? -5.36600 9.37500 -4.41100 1.000 75.02757 284 ARG B N 1
ATOM 4444 C CA . ARG B 1 238 ? -4.40100 9.92800 -5.35100 1.000 74.52115 284 ARG B CA 1
ATOM 4445 C C . ARG B 1 238 ? -4.86500 11.31100 -5.77900 1.000 73.22602 284 ARG B C 1
ATOM 4446 O O . ARG B 1 238 ? -6.03200 11.49200 -6.14100 1.000 71.25997 284 ARG B O 1
ATOM 4454 N N . SER B 1 239 ? -3.95400 12.27900 -5.73300 1.000 72.71410 285 SER B N 1
ATOM 4455 C CA . SER B 1 239 ? -4.27700 13.63800 -6.15000 1.000 71.23688 285 SER B CA 1
ATOM 4456 C C . SER B 1 239 ? -4.41300 13.69100 -7.66600 1.000 73.41204 285 SER B C 1
ATOM 4457 O O . SER B 1 239 ? -3.49100 13.30800 -8.39300 1.000 79.37768 285 SER B O 1
ATOM 4460 N N . ILE B 1 240 ? -5.56200 14.15900 -8.14300 1.000 70.59085 286 ILE B N 1
ATOM 4461 C CA . ILE B 1 240 ? -5.81500 14.26700 -9.56800 1.000 66.57250 286 ILE B CA 1
ATOM 4462 C C . ILE B 1 240 ? -5.55500 15.70100 -10.00300 1.000 67.45142 286 ILE B C 1
ATOM 4463 O O . ILE B 1 240 ? -5.60400 16.64500 -9.21000 1.000 67.21375 286 ILE B O 1
ATOM 4468 N N . ASP B 1 241 ? -5.27300 15.86400 -11.29300 1.000 68.10602 287 ASP B N 1
ATOM 4469 C CA . ASP B 1 241 ? -5.07300 17.18300 -11.87500 1.000 65.56220 287 ASP B CA 1
ATOM 4470 C C . ASP B 1 241 ? -5.92100 17.33900 -13.13100 1.000 65.34085 287 ASP B C 1
ATOM 4471 O O . ASP B 1 241 ? -6.76100 16.48200 -13.42700 1.000 63.49917 287 ASP B O 1
ATOM 4476 N N . LEU B 1 242 ? -5.71400 18.43000 -13.87400 1.000 66.38206 288 LEU B N 1
ATOM 4477 C CA . LEU B 1 242 ? -6.49000 18.65200 -15.09000 1.000 63.97791 288 LEU B CA 1
ATOM 4478 C C . LEU B 1 242 ? -6.21300 17.58100 -16.13500 1.000 62.45030 288 LEU B C 1
ATOM 4479 O O . LEU B 1 242 ? -7.07900 17.28700 -16.96600 1.000 60.79815 288 LEU B O 1
ATOM 4484 N N . SER B 1 243 ? -5.01600 16.98800 -16.10900 1.000 63.12636 289 SER B N 1
ATOM 4485 C CA . SER B 1 243 ? -4.69300 15.92600 -17.05400 1.000 65.42532 289 SER B CA 1
ATOM 4486 C C . SER B 1 243 ? -5.60300 14.71900 -16.87700 1.000 63.62632 289 SER B C 1
ATOM 4487 O O . SER B 1 243 ? -5.90300 14.01900 -17.85200 1.000 64.97581 289 SER B O 1
ATOM 4490 N N . ASP B 1 244 ? -6.05400 14.46000 -15.64800 1.000 63.74971 290 ASP B N 1
ATOM 4491 C CA . ASP B 1 244 ? -6.92900 13.31800 -15.41300 1.000 63.97812 290 ASP B CA 1
ATOM 4492 C C . ASP B 1 244 ? -8.34700 13.58700 -15.89900 1.000 62.70849 290 ASP B C 1
ATOM 4493 O O . ASP B 1 244 ? -9.05200 12.65100 -16.29300 1.000 61.87425 290 ASP B O 1
ATOM 4498 N N . ILE B 1 245 ? -8.77900 14.85000 -15.88500 1.000 58.13189 291 ILE B N 1
ATOM 4499 C CA . ILE B 1 245 ? -10.08000 15.19900 -16.44600 1.000 58.69626 291 ILE B CA 1
ATOM 4500 C C . ILE B 1 245 ? -10.08300 14.98400 -17.95400 1.000 59.77846 291 ILE B C 1
ATOM 4501 O O . ILE B 1 245 ? -11.00400 14.37200 -18.51000 1.000 60.38959 291 ILE B O 1
ATOM 4506 N N . ARG B 1 246 ? -9.05800 15.50000 -18.63800 1.000 58.57298 292 ARG B N 1
ATOM 4507 C CA . ARG B 1 246 ? -8.92800 15.30200 -20.07900 1.000 58.26854 292 ARG B CA 1
ATOM 4508 C C . ARG B 1 246 ? -8.95900 13.82200 -20.43300 1.000 60.36764 292 ARG B C 1
ATOM 4509 O O . ARG B 1 246 ? -9.64900 13.40500 -21.37000 1.000 59.62854 292 ARG B O 1
ATOM 4517 N N . LYS B 1 247 ? -8.21500 13.01000 -19.67900 1.000 62.14669 293 LYS B N 1
ATOM 4518 C CA . LYS B 1 247 ? -8.20300 11.57000 -19.91000 1.000 60.50680 293 LYS B CA 1
ATOM 4519 C C . LYS B 1 247 ? -9.58200 10.96300 -19.67900 1.000 59.78339 293 LYS B C 1
ATOM 4520 O O . LYS B 1 247 ? -10.07100 10.17500 -20.49700 1.000 60.97999 293 LYS B O 1
ATOM 4526 N N . THR B 1 248 ? -10.22300 11.32500 -18.56400 1.000 60.63235 294 THR B N 1
ATOM 4527 C CA . THR B 1 248 ? -11.52400 10.75300 -18.22800 1.000 59.44152 294 THR B CA 1
ATOM 4528 C C . THR B 1 248 ? -12.54900 11.02300 -19.32200 1.000 58.16070 294 THR B C 1
ATOM 4529 O O . THR B 1 248 ? -13.29300 10.12100 -19.72200 1.000 60.53560 294 THR B O 1
ATOM 4533 N N . MET B 1 249 ? -12.59000 12.25500 -19.83000 1.000 60.46826 295 MET B N 1
ATOM 4534 C CA . MET B 1 249 ? -13.58200 12.60500 -20.84000 1.000 59.14652 295 MET B CA 1
ATOM 4535 C C . MET B 1 249 ? -13.33000 11.88000 -22.15700 1.000 57.46665 295 MET B C 1
ATOM 4536 O O . MET B 1 249 ? -14.28300 11.58300 -22.88700 1.000 56.75378 295 MET B O 1
ATOM 4541 N N . ILE B 1 250 ? -12.06700 11.59200 -22.48000 1.000 60.75730 296 ILE B N 1
ATOM 4542 C CA . ILE B 1 250 ? -11.77300 10.78000 -23.65800 1.000 61.20901 296 ILE B CA 1
ATOM 4543 C C . ILE B 1 250 ? -12.37500 9.39000 -23.49900 1.000 61.14447 296 ILE B C 1
ATOM 4544 O O . ILE B 1 250 ? -13.05600 8.87800 -24.39500 1.000 60.11031 296 ILE B O 1
ATOM 4549 N N . GLU B 1 251 ? -12.14200 8.76600 -22.34200 1.000 62.96545 297 GLU B N 1
ATOM 4550 C CA . GLU B 1 251 ? -12.59700 7.39700 -22.13100 1.000 60.82310 297 GLU B CA 1
ATOM 4551 C C . GLU B 1 251 ? -14.11100 7.32000 -21.97800 1.000 60.50471 297 GLU B C 1
ATOM 4552 O O . GLU B 1 251 ? -14.71000 6.28600 -22.29700 1.000 62.87112 297 GLU B O 1
ATOM 4558 N N . ILE B 1 252 ? -14.74600 8.39000 -21.49600 1.000 59.32360 298 ILE B N 1
ATOM 4559 C CA . ILE B 1 252 ? -16.20600 8.44700 -21.50300 1.000 60.02618 298 ILE B CA 1
ATOM 4560 C C . ILE B 1 252 ? -16.72100 8.42800 -22.93600 1.000 62.34284 298 ILE B C 1
ATOM 4561 O O . ILE B 1 252 ? -17.65400 7.68900 -23.27400 1.000 58.20716 298 ILE B O 1
ATOM 4566 N N . ASP B 1 253 ? -16.10700 9.23600 -23.80400 1.000 59.66754 299 ASP B N 1
ATOM 4567 C CA . ASP B 1 253 ? -16.54600 9.30700 -25.19400 1.000 60.98493 299 ASP B CA 1
ATOM 4568 C C . ASP B 1 253 ? -16.20100 8.03200 -25.95200 1.000 60.65112 299 ASP B C 1
ATOM 4569 O O . ASP B 1 253 ? -16.98900 7.56900 -26.78500 1.000 58.24795 299 ASP B O 1
ATOM 4574 N N . LYS B 1 254 ? -15.02500 7.45800 -25.68500 1.000 63.15534 300 LYS B N 1
ATOM 4575 C CA . LYS B 1 254 ? -14.65500 6.19900 -26.32500 1.000 64.01766 300 LYS B CA 1
ATOM 4576 C C . LYS B 1 254 ? -15.65600 5.10200 -25.99600 1.000 62.92389 300 LYS B C 1
ATOM 4577 O O . LYS B 1 254 ? -16.03200 4.30900 -26.86800 1.000 68.14846 300 LYS B O 1
ATOM 4583 N N . TRP B 1 255 ? -16.10100 5.04300 -24.74000 1.000 62.57143 301 TRP B N 1
ATOM 4584 C CA . TRP B 1 255 ? -17.05500 4.01800 -24.33400 1.000 64.07089 301 TRP B CA 1
ATOM 4585 C C . TRP B 1 255 ? -18.39900 4.20900 -25.02500 1.000 63.23932 301 TRP B C 1
ATOM 4586 O O . TRP B 1 255 ? -19.07100 3.23000 -25.36900 1.000 63.22143 301 TRP B O 1
ATOM 4597 N N . ASN B 1 256 ? -18.80400 5.45800 -25.24400 1.000 60.24660 302 ASN B N 1
ATOM 4598 C CA . ASN B 1 256 ? -20.07200 5.76500 -25.89300 1.000 59.76157 302 ASN B CA 1
ATOM 4599 C C . ASN B 1 256 ? -19.95200 5.88200 -27.40700 1.000 58.33917 302 ASN B C 1
ATOM 4600 O O . ASN B 1 256 ? -20.96100 6.13500 -28.07400 1.000 57.30864 302 ASN B O 1
ATOM 4605 N N . HIS B 1 257 ? -18.74500 5.72200 -27.95400 1.000 58.41986 303 HIS B N 1
ATOM 4606 C CA . HIS B 1 257 ? -18.51800 5.66400 -29.40000 1.000 60.14432 303 HIS B CA 1
ATOM 4607 C C . HIS B 1 257 ? -18.87000 6.98300 -30.08800 1.000 59.40523 303 HIS B C 1
ATOM 4608 O O . HIS B 1 257 ? -19.49700 7.00400 -31.15000 1.000 53.92954 303 HIS B O 1
ATOM 4615 N N . VAL B 1 258 ? -18.45900 8.09300 -29.48100 1.000 59.27482 304 VAL B N 1
ATOM 4616 C CA . VAL B 1 258 ? -18.54200 9.40500 -30.10200 1.000 58.31037 304 VAL B CA 1
ATOM 4617 C C . VAL B 1 258 ? -17.12900 9.96700 -30.21100 1.000 61.06277 304 VAL B C 1
ATOM 4618 O O . VAL B 1 258 ? -16.18100 9.43900 -29.62900 1.000 62.31459 304 VAL B O 1
ATOM 4622 N N . ASN B 1 259 ? -16.99800 11.04600 -30.98000 1.000 61.21396 305 ASN B N 1
ATOM 4623 C CA . ASN B 1 259 ? -15.69100 11.65300 -31.19300 1.000 61.62054 305 ASN B CA 1
ATOM 4624 C C . ASN B 1 259 ? -15.07700 12.08400 -29.86500 1.000 60.76311 305 ASN B C 1
ATOM 4625 O O . ASN B 1 259 ? -15.77800 12.45200 -28.91900 1.000 61.03174 305 ASN B O 1
ATOM 4630 N N . THR B 1 260 ? -13.75000 12.02600 -29.79900 1.000 60.93862 306 THR B N 1
ATOM 4631 C CA . THR B 1 260 ? -13.03600 12.29000 -28.55600 1.000 62.03373 306 THR B CA 1
ATOM 4632 C C . THR B 1 260 ? -12.97900 13.79200 -28.28900 1.000 63.85535 306 THR B C 1
ATOM 4633 O O . THR B 1 260 ? -12.41500 14.55600 -29.08100 1.000 59.52540 306 THR B O 1
ATOM 4637 N N . ILE B 1 261 ? -13.57400 14.21500 -27.17900 1.000 65.16432 307 ILE B N 1
ATOM 4638 C CA . ILE B 1 261 ? -13.52600 15.61500 -26.77900 1.000 61.50876 307 ILE B CA 1
ATOM 4639 C C . ILE B 1 261 ? -12.19700 15.89300 -26.09100 1.000 62.23871 307 ILE B C 1
ATOM 4640 O O . ILE B 1 261 ? -11.57200 15.00200 -25.50400 1.000 64.54695 307 ILE B O 1
ATOM 4645 N N . ASP B 1 262 ? -11.74900 17.14100 -26.17800 1.000 58.53537 308 ASP B N 1
ATOM 4646 C CA . ASP B 1 262 ? -10.51900 17.58900 -25.53700 1.000 58.68699 308 ASP B CA 1
ATOM 4647 C C . ASP B 1 262 ? -10.89800 18.57400 -24.43900 1.000 60.27235 308 ASP B C 1
ATOM 4648 O O . ASP B 1 262 ? -11.26500 19.71900 -24.72600 1.000 58.83839 308 ASP B O 1
ATOM 4653 N N . PHE B 1 263 ? -10.81800 18.12300 -23.18300 1.000 57.40664 309 PHE B N 1
ATOM 4654 C CA . PHE B 1 263 ? -11.10900 19.00500 -22.05600 1.000 58.43407 309 PHE B CA 1
ATOM 4655 C C . PHE B 1 263 ? -10.21800 20.23900 -22.06700 1.000 60.29493 309 PHE B C 1
ATOM 4656 O O . PHE B 1 263 ? -10.65000 21.31900 -21.64700 1.000 56.42446 309 PHE B O 1
ATOM 4664 N N . TYR B 1 264 ? -8.98100 20.10300 -22.55200 1.000 60.49805 310 TYR B N 1
ATOM 4665 C CA . TYR B 1 264 ? -8.06900 21.23800 -22.61100 1.000 60.96558 310 TYR B CA 1
ATOM 4666 C C . TYR B 1 264 ? -8.56200 22.31800 -23.56300 1.000 62.85255 310 TYR B C 1
ATOM 4667 O O . TYR B 1 264 ? -8.11900 23.46800 -23.46400 1.000 60.76399 310 TYR B O 1
ATOM 4676 N N . GLN B 1 265 ? -9.46300 21.97600 -24.48100 1.000 59.47329 311 GLN B N 1
ATOM 4677 C CA . GLN B 1 265 ? -10.09900 22.93400 -25.37700 1.000 58.89717 311 GLN B CA 1
ATOM 4678 C C . GLN B 1 265 ? -11.59600 23.03600 -25.10000 1.000 56.15540 311 GLN B C 1
ATOM 4679 O O . GLN B 1 265 ? -12.40200 23.22100 -26.01300 1.000 54.77195 311 GLN B O 1
ATOM 4685 N N . LEU B 1 266 ? -11.98200 22.91700 -23.83200 1.000 54.61725 312 LEU B N 1
ATOM 4686 C CA . LEU B 1 266 ? -13.38000 22.95100 -23.42000 1.000 55.01787 312 LEU B CA 1
ATOM 4687 C C . LEU B 1 266 ? -13.55500 23.83800 -22.19500 1.000 53.27039 312 LEU B C 1
ATOM 4688 O O . LEU B 1 266 ? -14.32300 23.52400 -21.28000 1.000 51.56588 312 LEU B O 1
ATOM 4693 N N . VAL B 1 267 ? -12.84800 24.96500 -22.15500 1.000 52.26003 313 VAL B N 1
ATOM 4694 C CA . VAL B 1 267 ? -12.90300 25.84500 -20.99300 1.000 53.51063 313 VAL B CA 1
ATOM 4695 C C . VAL B 1 267 ? -13.26100 27.26500 -21.40800 1.000 50.68929 313 VAL B C 1
ATOM 4696 O O . VAL B 1 267 ? -12.65600 28.23500 -20.93800 1.000 54.14371 313 VAL B O 1
ATOM 4700 N N . GLY B 1 268 ? -14.25500 27.39900 -22.27900 1.000 51.60786 314 GLY B N 1
ATOM 4701 C CA . GLY B 1 268 ? -14.78100 28.69600 -22.64200 1.000 51.06980 314 GLY B CA 1
ATOM 4702 C C . GLY B 1 268 ? -14.08800 29.31300 -23.84300 1.000 53.59108 314 GLY B C 1
ATOM 4703 O O . GLY B 1 268 ? -13.07400 28.82600 -24.35000 1.000 53.07546 314 GLY B O 1
ATOM 4704 N N . VAL B 1 269 ? -14.66500 30.42500 -24.29900 1.000 52.37161 315 VAL B N 1
ATOM 4705 C CA . VAL B 1 269 ? -14.14000 31.13600 -25.45600 1.000 54.64452 315 VAL B CA 1
ATOM 4706 C C . VAL B 1 269 ? -12.79300 31.75600 -25.10900 1.000 55.80894 315 VAL B C 1
ATOM 4707 O O . VAL B 1 269 ? -12.58100 32.24200 -23.99000 1.000 54.72044 315 VAL B O 1
ATOM 4711 N N . LYS B 1 270 ? -11.86300 31.71500 -26.06500 1.000 62.94393 316 LYS B N 1
ATOM 4712 C CA . LYS B 1 270 ? -10.52800 32.30400 -25.99300 1.000 63.21909 316 LYS B CA 1
ATOM 4713 C C . LYS B 1 270 ? -9.61800 31.61800 -24.98200 1.000 63.06669 316 LYS B C 1
ATOM 4714 O O . LYS B 1 270 ? -8.45300 32.01400 -24.85700 1.000 64.37289 316 LYS B O 1
ATOM 4720 N N . ASN B 1 271 ? -10.09600 30.60900 -24.26200 1.000 59.83378 317 ASN B N 1
ATOM 4721 C CA . ASN B 1 271 ? -9.32500 29.97400 -23.20600 1.000 59.21812 317 ASN B CA 1
ATOM 4722 C C . ASN B 1 271 ? -8.91900 28.56200 -23.60800 1.000 61.91013 317 ASN B C 1
ATOM 4723 O O . ASN B 1 271 ? -9.54100 27.92800 -24.46500 1.000 60.86894 317 ASN B O 1
ATOM 4728 N N . HIS B 1 272 ? -7.85600 28.07800 -22.96900 1.000 62.75409 318 HIS B N 1
ATOM 4729 C CA . HIS B 1 272 ? -7.38100 26.71900 -23.18000 1.000 61.11345 318 HIS B CA 1
ATOM 4730 C C . HIS B 1 272 ? -6.49600 26.33000 -22.00500 1.000 63.70354 318 HIS B C 1
ATOM 4731 O O . HIS B 1 272 ? -5.95200 27.18600 -21.30300 1.000 62.95753 318 HIS B O 1
ATOM 4738 N N . ILE B 1 273 ? -6.36600 25.02300 -21.79800 1.000 63.51200 319 ILE B N 1
ATOM 4739 C CA . ILE B 1 273 ? -5.55600 24.46800 -20.72000 1.000 64.28058 319 ILE B CA 1
ATOM 4740 C C . ILE B 1 273 ? -4.20600 24.05500 -21.28700 1.000 64.77440 319 ILE B C 1
ATOM 4741 O O . ILE B 1 273 ? -4.13000 23.45900 -22.36900 1.000 66.45707 319 ILE B O 1
ATOM 4746 N N . LYS B 1 274 ? -3.13600 24.36800 -20.55600 1.000 66.33760 320 LYS B N 1
ATOM 4747 C CA . LYS B 1 274 ? -1.77800 24.09800 -21.01400 1.000 68.51656 320 LYS B CA 1
ATOM 4748 C C . LYS B 1 274 ? -1.20400 22.79400 -20.47400 1.000 67.89226 320 LYS B C 1
ATOM 4749 O O . LYS B 1 274 ? -0.61200 22.02700 -21.23900 1.000 68.95783 320 LYS B O 1
ATOM 4755 N N . ASN B 1 275 ? -1.35500 22.52100 -19.18400 1.000 68.96707 321 ASN B N 1
ATOM 4756 C CA . ASN B 1 275 ? -0.88000 21.26200 -18.61700 1.000 69.34367 321 ASN B CA 1
ATOM 4757 C C . ASN B 1 275 ? -1.80100 20.88600 -17.45800 1.000 68.65253 321 ASN B C 1
ATOM 4758 O O . ASN B 1 275 ? -2.92400 21.39000 -17.35300 1.000 71.37252 321 ASN B O 1
ATOM 4763 N N . GLY B 1 276 ? -1.31900 20.00700 -16.57700 1.000 71.28417 322 GLY B N 1
ATOM 4764 C CA . GLY B 1 276 ? -2.15300 19.45800 -15.52100 1.000 68.37525 322 GLY B CA 1
ATOM 4765 C C . GLY B 1 276 ? -2.69500 20.46300 -14.52400 1.000 67.23970 322 GLY B C 1
ATOM 4766 O O . GLY B 1 276 ? -3.62200 20.13800 -13.77700 1.000 65.47527 322 GLY B O 1
ATOM 4767 N N . ASP B 1 277 ? -2.14300 21.67700 -14.48900 1.000 69.69457 323 ASP B N 1
ATOM 4768 C CA . ASP B 1 277 ? -2.61800 22.66600 -13.53100 1.000 68.55373 323 ASP B CA 1
ATOM 4769 C C . ASP B 1 277 ? -2.56100 24.09300 -14.05900 1.000 66.35009 323 ASP B C 1
ATOM 4770 O O . ASP B 1 277 ? -2.74600 25.03100 -13.27400 1.000 64.59126 323 ASP B O 1
ATOM 4775 N N . THR B 1 278 ? -2.30400 24.29400 -15.34800 1.000 65.64238 324 THR B N 1
ATOM 4776 C CA . THR B 1 278 ? -2.15600 25.62500 -15.92300 1.000 67.18994 324 THR B CA 1
ATOM 4777 C C . THR B 1 278 ? -3.31200 25.88900 -16.87700 1.000 65.46459 324 THR B C 1
ATOM 4778 O O . THR B 1 278 ? -3.45000 25.20300 -17.89600 1.000 66.85222 324 THR B O 1
ATOM 4782 N N . LEU B 1 279 ? -4.13700 26.87600 -16.54100 1.000 62.81955 325 LEU B N 1
ATOM 4783 C CA . LEU B 1 279 ? -5.24500 27.31300 -17.37900 1.000 60.24235 325 LEU B CA 1
ATOM 4784 C C . LEU B 1 279 ? -4.91300 28.67600 -17.96900 1.000 61.44848 325 LEU B C 1
ATOM 4785 O O . LEU B 1 279 ? -4.60200 29.61600 -17.23000 1.000 60.57176 325 LEU B O 1
ATOM 4790 N N . TYR B 1 280 ? -4.97300 28.77800 -19.29300 1.000 58.99736 326 TYR B N 1
ATOM 4791 C CA . TYR B 1 280 ? -4.67700 30.01600 -19.99900 1.000 59.79233 326 TYR B CA 1
ATOM 4792 C C . TYR B 1 280 ? -5.97600 30.72500 -20.35200 1.000 59.44285 326 TYR B C 1
ATOM 4793 O O . TYR B 1 280 ? -6.85600 30.13700 -20.99000 1.000 60.71773 326 TYR B O 1
ATOM 4802 N N . ILE B 1 281 ? -6.09300 31.98500 -19.94000 1.000 58.22229 327 ILE B N 1
ATOM 4803 C CA . ILE B 1 281 ? -7.28900 32.77600 -20.19500 1.000 57.01686 327 ILE B CA 1
ATOM 4804 C C . ILE B 1 281 ? -6.92000 33.97700 -21.05500 1.000 59.22542 327 ILE B C 1
ATOM 4805 O O . ILE B 1 281 ? -5.78300 34.45800 -21.03700 1.000 58.45526 327 ILE B O 1
ATOM 4810 N N . ASP B 1 282 ? -7.90000 34.45500 -21.82100 1.000 57.05183 328 ASP B N 1
ATOM 4811 C CA . ASP B 1 282 ? -7.73700 35.62000 -22.69300 1.000 58.32736 328 ASP B CA 1
ATOM 4812 C C . ASP B 1 282 ? -9.03500 36.41500 -22.58900 1.000 56.16476 328 ASP B C 1
ATOM 4813 O O . ASP B 1 282 ? -10.01800 36.09900 -23.26700 1.000 58.73386 328 ASP B O 1
ATOM 4818 N N . THR B 1 283 ? -9.03500 37.44200 -21.74000 1.000 55.24450 329 THR B N 1
ATOM 4819 C CA . THR B 1 283 ? -10.24400 38.20600 -21.49800 1.000 51.20389 329 THR B CA 1
ATOM 4820 C C . THR B 1 283 ? -10.05400 39.67100 -21.86800 1.000 49.23493 329 THR B C 1
ATOM 4821 O O . THR B 1 283 ? -8.96500 40.22700 -21.67800 1.000 48.57637 329 THR B O 1
ATOM 4825 N N . PRO B 1 284 ? -11.08200 40.31400 -22.41300 1.000 47.19137 330 PRO B N 1
ATOM 4826 C CA . PRO B 1 284 ? -11.05200 41.77200 -22.54400 1.000 48.94039 330 PRO B CA 1
ATOM 4827 C C . PRO B 1 284 ? -11.21400 42.43200 -21.18500 1.000 46.58093 330 PRO B C 1
ATOM 4828 O O . PRO B 1 284 ? -11.73800 41.84800 -20.23300 1.000 43.73230 330 PRO B O 1
ATOM 4832 N N . ALA B 1 285 ? -10.74800 43.67300 -21.10100 1.000 47.67867 331 ALA B N 1
ATOM 4833 C CA . ALA B 1 285 ? -10.81600 44.39600 -19.84100 1.000 44.50258 331 ALA B CA 1
ATOM 4834 C C . ALA B 1 285 ? -10.78200 45.88900 -20.12100 1.000 47.81518 331 ALA B C 1
ATOM 4835 O O . ALA B 1 285 ? -10.26300 46.33800 -21.14600 1.000 47.28585 331 ALA B O 1
ATOM 4837 N N . GLU B 1 286 ? -11.35600 46.64900 -19.19600 1.000 45.83044 332 GLU B N 1
ATOM 4838 C CA . GLU B 1 286 ? -11.30300 48.10000 -19.22400 1.000 45.69298 332 GLU B CA 1
ATOM 4839 C C . GLU B 1 286 ? -10.53300 48.59800 -18.01000 1.000 46.14467 332 GLU B C 1
ATOM 4840 O O . GLU B 1 286 ? -10.41300 47.90400 -16.99600 1.000 42.73142 332 GLU B O 1
ATOM 4846 N N . PHE B 1 287 ? -10.00400 49.81300 -18.12200 1.000 45.46685 333 PHE B N 1
ATOM 4847 C CA . PHE B 1 287 ? -9.21200 50.40400 -17.05500 1.000 44.43710 333 PHE B CA 1
ATOM 4848 C C . PHE B 1 287 ? -9.50200 51.89400 -16.97200 1.000 45.91273 333 PHE B C 1
ATOM 4849 O O . PHE B 1 287 ? -10.00100 52.50600 -17.91900 1.000 43.55478 333 PHE B O 1
ATOM 4857 N N . THR B 1 288 ? -9.17500 52.47400 -15.82000 1.000 45.99367 334 THR B N 1
ATOM 4858 C CA . THR B 1 288 ? -9.32200 53.90800 -15.61200 1.000 46.17020 334 THR B CA 1
ATOM 4859 C C . THR B 1 288 ? -8.37000 54.35200 -14.51500 1.000 46.98483 334 THR B C 1
ATOM 4860 O O . THR B 1 288 ? -8.38700 53.79300 -13.41400 1.000 48.69873 334 THR B O 1
ATOM 4864 N N . PHE B 1 289 ? -7.54900 55.35300 -14.81700 1.000 47.34535 335 PHE B N 1
ATOM 4865 C CA . PHE B 1 289 ? -6.62600 55.94000 -13.85200 1.000 48.69449 335 PHE B CA 1
ATOM 4866 C C . PHE B 1 289 ? -6.99100 57.40900 -13.68700 1.000 49.21211 335 PHE B C 1
ATOM 4867 O O . PHE B 1 289 ? -6.81400 58.20400 -14.61700 1.000 48.57857 335 PHE B O 1
ATOM 4875 N N . ASN B 1 290 ? -7.51500 57.76600 -12.51600 1.000 50.65564 336 ASN B N 1
ATOM 4876 C CA . ASN B 1 290 ? -7.86900 59.14700 -12.19400 1.000 50.13045 336 ASN B CA 1
ATOM 4877 C C . ASN B 1 290 ? -6.79000 59.68400 -11.25900 1.000 53.59904 336 ASN B C 1
ATOM 4878 O O . ASN B 1 290 ? -6.83900 59.48700 -10.04400 1.000 51.83272 336 ASN B O 1
ATOM 4883 N N . GLY B 1 291 ? -5.81800 60.37700 -11.84100 1.000 58.89352 337 GLY B N 1
ATOM 4884 C CA . GLY B 1 291 ? -4.65200 60.81800 -11.10500 1.000 56.50603 337 GLY B CA 1
ATOM 4885 C C . GLY B 1 291 ? -3.40000 60.67500 -11.94200 1.000 58.41932 337 GLY B C 1
ATOM 4886 O O . GLY B 1 291 ? -2.92700 61.65200 -12.52800 1.000 60.23297 337 GLY B O 1
ATOM 4887 N N . ALA B 1 292 ? -2.86500 59.45500 -12.00600 1.000 55.89470 338 ALA B N 1
ATOM 4888 C CA . ALA B 1 292 ? -1.73800 59.12200 -12.86500 1.000 56.36705 338 ALA B CA 1
ATOM 4889 C C . ALA B 1 292 ? -0.58300 60.09900 -12.71100 1.000 54.14265 338 ALA B C 1
ATOM 4890 O O . ALA B 1 292 ? -0.22300 60.48800 -11.59600 1.000 52.40088 338 ALA B O 1
ATOM 4892 N N . ASN B 1 293 ? 0.01700 60.48000 -13.83600 1.000 54.24565 339 ASN B N 1
ATOM 4893 C CA . ASN B 1 293 ? 1.02100 61.53000 -13.86000 1.000 53.78018 339 ASN B CA 1
ATOM 4894 C C . ASN B 1 293 ? 0.29300 62.85800 -14.00500 1.000 50.71159 339 ASN B C 1
ATOM 4895 O O . ASN B 1 293 ? -0.27400 63.14600 -15.06700 1.000 48.64230 339 ASN B O 1
ATOM 4900 N N . PRO B 1 294 ? 0.26400 63.67100 -12.95200 1.000 51.52077 340 PRO B N 1
ATOM 4901 C CA . PRO B 1 294 ? -0.48300 64.93000 -13.01000 1.000 50.74185 340 PRO B CA 1
ATOM 4902 C C . PRO B 1 294 ? 0.03200 65.83300 -14.11800 1.000 47.78181 340 PRO B C 1
ATOM 4903 O O . PRO B 1 294 ? 1.22800 65.87400 -14.41500 1.000 47.70503 340 PRO B O 1
ATOM 4907 N N . TYR B 1 295 ? -0.89300 66.56000 -14.73100 1.000 47.40367 341 TYR B N 1
ATOM 4908 C CA . TYR B 1 295 ? -0.56000 67.49700 -15.79200 1.000 51.46531 341 TYR B CA 1
ATOM 4909 C C . TYR B 1 295 ? -0.32200 68.87100 -15.17900 1.000 49.54269 341 TYR B C 1
ATOM 4910 O O . TYR B 1 295 ? -1.19900 69.41700 -14.49900 1.000 43.31591 341 TYR B O 1
ATOM 4919 N N . TYR B 1 296 ? 0.87000 69.41600 -15.40600 1.000 50.12496 342 TYR B N 1
ATOM 4920 C CA . TYR B 1 296 ? 1.30300 70.66700 -14.79900 1.000 52.47827 342 TYR B CA 1
ATOM 4921 C C . TYR B 1 296 ? 1.61200 71.66800 -15.90100 1.000 50.89699 342 TYR B C 1
ATOM 4922 O O . TYR B 1 296 ? 2.49100 71.42600 -16.73500 1.000 51.32989 342 TYR B O 1
ATOM 4931 N N . ARG B 1 297 ? 0.88500 72.78200 -15.90700 1.000 53.21878 343 ARG B N 1
ATOM 4932 C CA . ARG B 1 297 ? 1.13500 73.88900 -16.82100 1.000 52.55243 343 ARG B CA 1
ATOM 4933 C C . ARG B 1 297 ? 1.62300 75.09200 -16.02900 1.000 51.60967 343 ARG B C 1
ATOM 4934 O O . ARG B 1 297 ? 0.98900 75.49100 -15.04600 1.000 50.61469 343 ARG B O 1
ATOM 4942 N N . ALA B 1 298 ? 2.73900 75.67300 -16.46400 1.000 52.24596 344 ALA B N 1
ATOM 4943 C CA . ALA B 1 298 ? 3.34100 76.81900 -15.79200 1.000 51.90293 344 ALA B CA 1
ATOM 4944 C C . ALA B 1 298 ? 3.72100 77.85600 -16.84000 1.000 50.75089 344 ALA B C 1
ATOM 4945 O O . ALA B 1 298 ? 4.64600 77.63700 -17.62900 1.000 51.05310 344 ALA B O 1
ATOM 4947 N N . THR B 1 299 ? 3.00600 78.97700 -16.85200 1.000 46.64497 345 THR B N 1
ATOM 4948 C CA . THR B 1 299 ? 3.28800 80.08900 -17.74700 1.000 50.71378 345 THR B CA 1
ATOM 4949 C C . THR B 1 299 ? 3.80300 81.27500 -16.94300 1.000 46.90024 345 THR B C 1
ATOM 4950 O O . THR B 1 299 ? 3.27000 81.59300 -15.87500 1.000 45.90281 345 THR B O 1
ATOM 4954 N N . PHE B 1 300 ? 4.84100 81.92300 -17.46400 1.000 47.71967 346 PHE B N 1
ATOM 4955 C CA . PHE B 1 300 ? 5.47900 83.06200 -16.81900 1.000 49.45304 346 PHE B CA 1
ATOM 4956 C C . PHE B 1 300 ? 5.33100 84.28900 -17.70500 1.000 49.03286 346 PHE B C 1
ATOM 4957 O O . PHE B 1 300 ? 5.68100 84.24900 -18.88900 1.000 47.78634 346 PHE B O 1
ATOM 4965 N N . THR B 1 301 ? 4.81400 85.37400 -17.13200 1.000 48.68898 347 THR B N 1
ATOM 4966 C CA . THR B 1 301 ? 4.69000 86.64900 -17.82600 1.000 47.22213 347 THR B CA 1
ATOM 4967 C C . THR B 1 301 ? 5.39000 87.72600 -17.01100 1.000 48.81296 347 THR B C 1
ATOM 4968 O O . THR B 1 301 ? 5.14500 87.85900 -15.80800 1.000 49.13884 347 THR B O 1
ATOM 4972 N N . GLU B 1 302 ? 6.26200 88.48300 -17.66800 1.000 48.35688 348 GLU B N 1
ATOM 4973 C CA . GLU B 1 302 ? 6.95600 89.59400 -17.03700 1.000 49.19027 348 GLU B CA 1
ATOM 4974 C C . GLU B 1 302 ? 6.19500 90.88700 -17.29400 1.000 45.83697 348 GLU B C 1
ATOM 4975 O O . GLU B 1 302 ? 5.74000 91.14300 -18.41300 1.000 45.28730 348 GLU B O 1
ATOM 4981 N N . TYR B 1 303 ? 6.04600 91.69400 -16.24900 1.000 46.19975 349 TYR B N 1
ATOM 4982 C CA . TYR B 1 303 ? 5.35300 92.96900 -16.33800 1.000 46.62354 349 TYR B CA 1
ATOM 4983 C C . TYR B 1 303 ? 6.30200 94.09700 -15.96100 1.000 44.57114 349 TYR B C 1
ATOM 4984 O O . TYR B 1 303 ? 7.16400 93.93900 -15.09300 1.000 45.47786 349 TYR B O 1
ATOM 4993 N N . ASP B 1 304 ? 6.13800 95.24100 -16.61800 1.000 44.83422 350 ASP B N 1
ATOM 4994 C CA . ASP B 1 304 ? 7.00600 96.38200 -16.37800 1.000 46.11770 350 ASP B CA 1
ATOM 4995 C C . ASP B 1 304 ? 6.42300 97.25900 -15.27000 1.000 45.11003 350 ASP B C 1
ATOM 4996 O O . ASP B 1 304 ? 5.45400 96.89300 -14.59900 1.000 43.18939 350 ASP B O 1
ATOM 5001 N N . GLU B 1 305 ? 7.01900 98.43900 -15.07100 1.000 46.39587 351 GLU B N 1
ATOM 5002 C CA . GLU B 1 305 ? 6.57900 99.34200 -14.01300 1.000 44.48338 351 GLU B CA 1
ATOM 5003 C C . GLU B 1 305 ? 5.16200 99.85200 -14.23100 1.000 45.26332 351 GLU B C 1
ATOM 5004 O O . GLU B 1 305 ? 4.49800 100.23100 -13.26100 1.000 47.13817 351 GLU B O 1
ATOM 5010 N N . ASN B 1 306 ? 4.68600 99.88000 -15.47300 1.000 43.36550 352 ASN B N 1
ATOM 5011 C CA . ASN B 1 306 ? 3.33800 100.33800 -15.77900 1.000 40.57796 352 ASN B CA 1
ATOM 5012 C C . ASN B 1 306 ? 2.32000 99.20500 -15.80400 1.000 44.49773 352 ASN B C 1
ATOM 5013 O O . ASN B 1 306 ? 1.18000 99.42400 -16.22600 1.000 43.74266 352 ASN B O 1
ATOM 5018 N N . GLY B 1 307 ? 2.70200 98.00800 -15.36400 1.000 42.26550 353 GLY B N 1
ATOM 5019 C CA . GLY B 1 307 ? 1.77200 96.89800 -15.33800 1.000 43.20802 353 GLY B CA 1
ATOM 5020 C C . GLY B 1 307 ? 1.47100 96.28500 -16.68500 1.000 42.65759 353 GLY B C 1
ATOM 5021 O O . GLY B 1 307 ? 0.47500 95.57000 -16.81700 1.000 42.91644 353 GLY B O 1
ATOM 5022 N N . ASN B 1 308 ? 2.30300 96.54300 -17.69400 1.000 41.35517 354 ASN B N 1
ATOM 5023 C CA . ASN B 1 308 ? 2.09900 95.98600 -19.02400 1.000 41.59399 354 ASN B CA 1
ATOM 5024 C C . ASN B 1 308 ? 2.94000 94.73000 -19.21900 1.000 42.35960 354 ASN B C 1
ATOM 5025 O O . ASN B 1 308 ? 4.08700 94.67500 -18.76100 1.000 41.96210 354 ASN B O 1
ATOM 5030 N N . PRO B 1 309 ? 2.40400 93.71200 -19.89200 1.000 40.30934 355 PRO B N 1
ATOM 5031 C CA . PRO B 1 309 ? 3.17900 92.48200 -20.10900 1.000 42.46661 355 PRO B CA 1
ATOM 5032 C C . PRO B 1 309 ? 4.27400 92.70000 -21.14400 1.000 40.48849 355 PRO B C 1
ATOM 5033 O O . PRO B 1 309 ? 4.03000 93.23800 -22.22600 1.000 39.79580 355 PRO B O 1
ATOM 5037 N N . VAL B 1 310 ? 5.48700 92.27600 -20.80400 1.000 40.30308 356 VAL B N 1
ATOM 5038 C CA . VAL B 1 310 ? 6.64300 92.45400 -21.67100 1.000 40.69837 356 VAL B CA 1
ATOM 5039 C C . VAL B 1 310 ? 6.98500 91.17500 -22.42500 1.000 44.16636 356 VAL B C 1
ATOM 5040 O O . VAL B 1 310 ? 7.32800 91.22400 -23.60700 1.000 42.98272 356 VAL B O 1
ATOM 5044 N N . GLN B 1 311 ? 6.89200 90.02400 -21.76500 1.000 47.47281 357 GLN B N 1
ATOM 5045 C CA . GLN B 1 311 ? 7.22000 88.75600 -22.40100 1.000 46.52355 357 GLN B CA 1
ATOM 5046 C C . GLN B 1 311 ? 6.48800 87.63200 -21.68300 1.000 48.00662 357 GLN B C 1
ATOM 5047 O O . GLN B 1 311 ? 6.17400 87.73700 -20.49400 1.000 48.05176 357 GLN B O 1
ATOM 5053 N N . THR B 1 312 ? 6.21400 86.55900 -22.42300 1.000 48.90936 358 THR B N 1
ATOM 5054 C CA . THR B 1 312 ? 5.53700 85.38600 -21.88500 1.000 47.93049 358 THR B CA 1
ATOM 5055 C C . THR B 1 312 ? 6.27000 84.13900 -22.35200 1.000 49.96399 358 THR B C 1
ATOM 5056 O O . THR B 1 312 ? 6.48700 83.95800 -23.55300 1.000 49.97624 358 THR B O 1
ATOM 5060 N N . LYS B 1 313 ? 6.65400 83.28600 -21.40400 1.000 49.31704 359 LYS B N 1
ATOM 5061 C CA . LYS B 1 313 ? 7.38900 82.06500 -21.70300 1.000 48.86528 359 LYS B CA 1
ATOM 5062 C C . LYS B 1 313 ? 6.75400 80.90000 -20.96000 1.000 49.75414 359 LYS B C 1
ATOM 5063 O O . LYS B 1 313 ? 6.48200 80.99900 -19.75900 1.000 49.07483 359 LYS B O 1
ATOM 5069 N N . ILE B 1 314 ? 6.52100 79.80100 -21.67300 1.000 50.61287 360 ILE B N 1
ATOM 5070 C CA . ILE B 1 314 ? 5.93500 78.60600 -21.07500 1.000 49.16776 360 ILE B CA 1
ATOM 5071 C C . ILE B 1 314 ? 7.04000 77.81500 -20.38500 1.000 49.95259 360 ILE B C 1
ATOM 5072 O O . ILE B 1 314 ? 8.02100 77.41400 -21.02000 1.000 49.32231 360 ILE B O 1
ATOM 5077 N N . LEU B 1 315 ? 6.88100 77.59300 -19.08000 1.000 50.25023 361 LEU B N 1
ATOM 5078 C CA . LEU B 1 315 ? 7.85800 76.85500 -18.29100 1.000 52.17325 361 LEU B CA 1
ATOM 5079 C C . LEU B 1 315 ? 7.54400 75.37000 -18.18500 1.000 52.20914 361 LEU B C 1
ATOM 5080 O O . LEU B 1 315 ? 8.46000 74.57600 -17.94500 1.000 53.70980 361 LEU B O 1
ATOM 5085 N N . SER B 1 316 ? 6.28200 74.98400 -18.34800 1.000 53.51813 362 SER B N 1
ATOM 5086 C CA . SER B 1 316 ? 5.88200 73.58100 -18.30200 1.000 56.48242 362 SER B CA 1
ATOM 5087 C C . SER B 1 316 ? 4.64000 73.41700 -19.16300 1.000 58.43066 362 SER B C 1
ATOM 5088 O O . SER B 1 316 ? 3.61200 74.04500 -18.89300 1.000 56.50149 362 SER B O 1
ATOM 5091 N N . GLY B 1 317 ? 4.73600 72.58800 -20.19700 1.000 64.76676 363 GLY B N 1
ATOM 5092 C CA . GLY B 1 317 ? 3.62500 72.38300 -21.10700 1.000 65.04220 363 GLY B CA 1
ATOM 5093 C C . GLY B 1 317 ? 3.66900 71.04700 -21.82000 1.000 76.66338 363 GLY B C 1
ATOM 5094 O O . GLY B 1 317 ? 2.73100 70.25500 -21.72900 1.000 82.20582 363 GLY B O 1
#

Radius of gyration: 34.84 Å; Cα contacts (8 Å, |Δi|>4): 1395; chains: 2; bounding box: 63×106×65 Å

B-factor: mean 57.86, std 15.82, range [29.89, 148.91]